Protein AF-A0A351MHX5-F1 (afdb_monomer)

Mean predicted aligned error: 11.87 Å

Solvent-accessible surface area (backbone atoms only — not comparable to full-atom values): 27372 Å² total; per-residue (Å²): 142,86,79,88,81,76,96,79,81,93,84,84,88,87,85,91,77,89,82,94,74,82,84,71,89,72,83,73,75,60,40,46,24,36,41,37,33,40,44,43,80,73,93,68,57,78,41,35,35,26,47,52,90,57,49,44,99,83,78,44,68,61,73,65,51,46,30,70,35,48,42,68,70,58,19,53,52,36,35,38,71,25,58,97,88,47,75,24,46,48,60,37,84,99,34,38,63,35,43,68,47,32,39,40,39,38,23,34,73,66,17,37,63,38,37,27,80,27,51,66,64,97,73,72,65,92,86,67,78,60,78,13,50,49,62,58,49,49,52,52,28,73,76,65,70,32,46,81,46,78,42,83,41,65,88,45,88,44,72,68,30,42,52,50,44,34,53,50,53,58,64,67,62,76,60,67,61,31,33,36,37,37,39,40,52,41,34,59,83,64,46,42,59,47,48,52,54,40,51,56,51,44,31,73,76,40,58,34,44,65,82,40,31,35,35,54,37,75,90,61,60,54,100,80,28,18,37,28,42,72,49,35,74,64,57,48,53,58,52,54,51,52,23,49,50,43,25,71,52,60,48,49,29,57,67,40,17,53,66,27,50,36,92,89,43,58,70,64,46,23,52,43,18,52,39,47,29,53,25,28,51,25,53,73,65,40,34,77,83,51,25,22,51,39,24,39,54,41,51,62,47,56,78,69,47,84,72,88,51,91,62,93,49,49,74,52,44,60,54,52,51,56,50,47,61,70,39,49,64,29,38,40,87,76,62,98,67,60,44,42,74,76,46,52,43,65,52,42,48,50,50,43,50,17,36,49,43,49,25,52,53,28,48,73,37,68,35,54,71,40,17,54,49,27,53,52,49,39,54,48,44,56,53,38,38,29,32,46,75,54,73,49,78,80,88,74,70,96,71,81,85,56,67,66,64,55,67,64,39,44,83,70,30,52,53,56,75,67,50,36,47,50,55,47,52,46,53,53,52,53,50,52,51,52,51,48,57,60,44,62,76,70,52,97,78,70,96,81,69,61,59,66,62,53,51,50,53,53,50,51,54,46,50,51,48,50,49,62,61,60,66,56,87,55,68,66,56,58,70,68,56,98,82,67,83,129

Radius of gyration: 32.27 Å; Cα contacts (8 Å, |Δi|>4): 686; chains: 1; bounding box: 80×58×89 Å

Sequence (486 aa):
MIGCVGKQGWAKMTNLGRTAGQARPDSAQPKRLHFLTFLGTGDYHECTYYLADKITSEDTLDPRFQAASCYVQESLVRLLVGAGGEPGLLGHGTLADTHLSKVTVFLTKEAREQRWDAYTDPKPEAGSAPAGLHERLHTLQSAHGFQLTARCIRTGQSEEDQWHLFNRILKAIADEDDVVVFDVTHGFRLMPMVALLALDFVRKVRRITVPHIWYGNPHSPTAHGSPIIDLSPMARILDWSSALQNLLATGHAGALGELMTADDMPPVVATYGTKLTEVAEAVNRASAFKFPHLAQELLKLEDHLPKNSDGQLAPVEQVLELIGDRYRDLATIVADGDIATTGTAEQVRAYLQSQVAAAKMLLAHKQYMQCFTILIEALTTLSHFYTAPSGLPRVSTPQTDGADRRRQGLRRYGLDPARATTARHINDNLTTVRNALNHAYVSSEHQDFDGDTTLQEHGAGLIASFAELLREPLPPPRVYRKGDKR

Nearest PDB structures (foldseek):
  8y7g-assembly1_B  TM=7.069E-01  e=1.587E-13  Marinitoga sp. 1155
  6xns-assembly2_F  TM=1.861E-01  e=6.141E+00  synthetic construct

Structure (mmCIF, N/CA/C/O backbone):
data_AF-A0A351MHX5-F1
#
_entry.id   AF-A0A351MHX5-F1
#
loop_
_atom_site.group_PDB
_atom_site.id
_atom_site.type_symbol
_atom_site.label_atom_id
_atom_site.label_alt_id
_atom_site.label_comp_id
_atom_site.label_asym_id
_atom_site.label_entity_id
_atom_site.label_seq_id
_atom_site.pdbx_PDB_ins_code
_atom_site.Cartn_x
_atom_site.Cartn_y
_atom_site.Cartn_z
_atom_site.occupancy
_atom_site.B_iso_or_equiv
_atom_site.auth_seq_id
_atom_site.auth_comp_id
_atom_site.auth_asym_id
_atom_site.auth_atom_id
_atom_site.pdbx_PDB_model_num
ATOM 1 N N . MET A 1 1 ? -20.183 35.095 -17.600 1.00 33.72 1 MET A N 1
ATOM 2 C CA . MET A 1 1 ? -20.661 34.183 -18.660 1.00 33.72 1 MET A CA 1
ATOM 3 C C . MET A 1 1 ? -20.462 32.756 -18.184 1.00 33.72 1 MET A C 1
ATOM 5 O O . MET A 1 1 ? -19.389 32.202 -18.357 1.00 33.72 1 MET A O 1
ATOM 9 N N . ILE A 1 2 ? -21.467 32.206 -17.509 1.00 27.00 2 ILE A N 1
ATOM 10 C CA . ILE A 1 2 ? -21.542 30.787 -17.158 1.00 27.00 2 ILE A CA 1
ATOM 11 C C . ILE A 1 2 ? -22.852 30.322 -17.787 1.00 27.00 2 ILE A C 1
ATOM 13 O O . ILE A 1 2 ? -23.925 30.774 -17.394 1.00 27.00 2 ILE A O 1
ATOM 17 N N . GLY A 1 3 ? -22.733 29.554 -18.867 1.00 25.97 3 GLY A N 1
ATOM 18 C CA . GLY A 1 3 ? -23.848 29.048 -19.656 1.00 25.97 3 GLY A CA 1
ATOM 19 C C . GLY A 1 3 ? -24.249 27.654 -19.190 1.00 25.97 3 GLY A C 1
ATOM 20 O O . GLY A 1 3 ? -23.406 26.773 -19.063 1.00 25.97 3 GLY A O 1
ATOM 21 N N . CYS A 1 4 ? -25.547 27.506 -18.938 1.00 28.17 4 CYS A N 1
ATOM 22 C CA . CYS A 1 4 ? -26.281 26.278 -18.653 1.00 28.17 4 CYS A CA 1
ATOM 23 C C . CYS A 1 4 ? -25.853 25.068 -19.501 1.00 28.17 4 CYS A C 1
ATOM 25 O O . CYS A 1 4 ? -25.853 25.146 -20.728 1.00 28.17 4 CYS A O 1
ATOM 27 N N . VAL A 1 5 ? -25.672 23.912 -18.854 1.00 31.89 5 VAL A N 1
ATOM 28 C CA . VAL A 1 5 ? -25.878 22.598 -19.483 1.00 31.89 5 VAL A CA 1
ATOM 29 C C . VAL A 1 5 ? -26.970 21.874 -18.701 1.00 31.89 5 VAL A C 1
ATOM 31 O O . VAL A 1 5 ? -26.965 21.835 -17.472 1.00 31.89 5 VAL A O 1
ATOM 34 N N . GLY A 1 6 ? -27.978 21.429 -19.446 1.00 27.34 6 GLY A N 1
ATOM 35 C CA . GLY A 1 6 ? -29.302 21.085 -18.957 1.00 27.34 6 GLY A CA 1
ATOM 36 C C . GLY A 1 6 ? -29.432 19.722 -18.285 1.00 27.34 6 GLY A C 1
ATOM 37 O O . GLY A 1 6 ? -28.657 18.790 -18.483 1.00 27.34 6 GLY A O 1
ATOM 38 N N . LYS A 1 7 ? -30.517 19.639 -17.515 1.00 33.34 7 LYS A N 1
ATOM 39 C CA . LYS A 1 7 ? -31.132 18.441 -16.947 1.00 33.34 7 LYS A CA 1
ATOM 40 C C . LYS A 1 7 ? -31.463 17.423 -18.046 1.00 33.34 7 LYS A C 1
ATOM 42 O O . LYS A 1 7 ? -32.510 17.548 -18.666 1.00 33.34 7 LYS A O 1
ATOM 47 N N . GLN A 1 8 ? -30.621 16.413 -18.243 1.00 33.12 8 GLN A N 1
ATOM 48 C CA . GLN A 1 8 ? -30.978 15.083 -18.764 1.00 33.12 8 GLN A CA 1
ATOM 49 C C . GLN A 1 8 ? -29.800 14.138 -18.477 1.00 33.12 8 GLN A C 1
ATOM 51 O O . GLN A 1 8 ? -28.725 14.293 -19.041 1.00 33.12 8 GLN A O 1
ATOM 56 N N . GLY A 1 9 ? -29.978 13.192 -17.549 1.00 30.28 9 GLY A N 1
ATOM 57 C CA . GLY A 1 9 ? -28.925 12.234 -17.173 1.00 30.28 9 GLY A CA 1
ATOM 58 C C . GLY A 1 9 ? -29.089 11.556 -15.808 1.00 30.28 9 GLY A C 1
ATOM 59 O O . GLY A 1 9 ? -28.305 10.680 -15.469 1.00 30.28 9 GLY A O 1
ATOM 60 N N . TRP A 1 10 ? -30.111 11.912 -15.024 1.00 25.94 10 TRP A N 1
ATOM 61 C CA . TRP A 1 10 ? -30.432 11.268 -13.743 1.00 25.94 10 TRP A CA 1
ATOM 62 C C . TRP A 1 10 ? -31.539 10.222 -13.917 1.00 25.94 10 TRP A C 1
ATOM 64 O O . TRP A 1 10 ? -32.668 10.417 -13.483 1.00 25.94 10 TRP A O 1
ATOM 74 N N . ALA A 1 11 ? -31.231 9.132 -14.620 1.00 28.70 11 ALA A N 1
ATOM 75 C CA . ALA A 1 11 ? -32.072 7.931 -14.676 1.00 28.70 11 ALA A CA 1
ATOM 76 C C . ALA A 1 11 ? -31.264 6.737 -15.210 1.00 28.70 11 ALA A C 1
ATOM 78 O O . ALA A 1 11 ? -31.566 6.217 -16.280 1.00 28.70 11 ALA A O 1
ATOM 79 N N . LYS A 1 12 ? -30.185 6.345 -14.516 1.00 29.02 12 LYS A N 1
ATOM 80 C CA . LYS A 1 12 ? -29.462 5.077 -14.758 1.00 29.02 12 LYS A CA 1
ATOM 81 C C . LYS A 1 12 ? -28.503 4.718 -13.605 1.00 29.02 12 LYS A C 1
ATOM 83 O O . LYS A 1 12 ? -27.357 4.366 -13.827 1.00 29.02 12 LYS A O 1
ATOM 88 N N . MET A 1 13 ? -28.960 4.814 -12.356 1.00 29.03 13 MET A N 1
ATOM 89 C CA . MET A 1 13 ? -28.229 4.287 -11.187 1.00 29.03 13 MET A CA 1
ATOM 90 C C . MET A 1 13 ? -29.201 3.631 -10.202 1.00 29.03 13 MET A C 1
ATOM 92 O O . MET A 1 13 ? -29.350 4.065 -9.069 1.00 29.03 13 MET A O 1
ATOM 96 N N . THR A 1 14 ? -29.880 2.578 -10.651 1.00 30.56 14 THR A N 1
ATOM 97 C CA . THR A 1 14 ? -30.614 1.642 -9.788 1.00 30.56 14 THR A CA 1
ATOM 98 C C . THR A 1 14 ? -30.656 0.273 -10.466 1.00 30.56 14 THR A C 1
ATOM 100 O O . THR A 1 14 ? -31.589 -0.031 -11.197 1.00 30.56 14 THR A O 1
ATOM 103 N N . ASN A 1 15 ? -29.597 -0.524 -10.289 1.00 27.33 15 ASN A N 1
ATOM 104 C CA . ASN A 1 15 ? -29.642 -1.996 -10.253 1.00 27.33 15 ASN A CA 1
ATOM 105 C C . ASN A 1 15 ? -28.227 -2.559 -10.047 1.00 27.33 15 ASN A C 1
ATOM 107 O O . ASN A 1 15 ? -27.565 -2.993 -10.982 1.00 27.33 15 ASN A O 1
ATOM 111 N N . LEU A 1 16 ? -27.763 -2.557 -8.797 1.00 31.47 16 LEU A N 1
ATOM 112 C CA . LEU A 1 16 ? -26.668 -3.414 -8.341 1.00 31.47 16 LEU A CA 1
ATOM 113 C C . LEU A 1 16 ? -27.255 -4.351 -7.287 1.00 31.47 16 LEU A C 1
ATOM 115 O O . LEU A 1 16 ? -27.272 -4.060 -6.096 1.00 31.47 16 LEU A O 1
ATOM 119 N N . GLY A 1 17 ? -27.834 -5.449 -7.767 1.00 26.98 17 GLY A N 1
ATOM 120 C CA . GLY A 1 17 ? -28.453 -6.470 -6.937 1.00 26.98 17 GLY A CA 1
ATOM 121 C C . GLY A 1 17 ? -28.779 -7.718 -7.748 1.00 26.98 17 GLY A C 1
ATOM 122 O O . GLY A 1 17 ? -29.795 -7.752 -8.428 1.00 26.98 17 GLY A O 1
ATOM 123 N N . ARG A 1 18 ? -27.929 -8.742 -7.592 1.00 29.39 18 ARG A N 1
ATOM 124 C CA . ARG A 1 18 ? -28.088 -10.150 -8.010 1.00 29.39 18 ARG A CA 1
ATOM 125 C C . ARG A 1 18 ? -28.110 -10.445 -9.515 1.00 29.39 18 ARG A C 1
ATOM 127 O O . ARG A 1 18 ? -29.148 -10.344 -10.145 1.00 29.39 18 ARG A O 1
ATOM 134 N N . THR A 1 19 ? -27.022 -11.057 -9.983 1.00 27.42 19 THR A N 1
ATOM 135 C CA . THR A 1 19 ? -27.041 -12.429 -10.531 1.00 27.42 19 THR A CA 1
ATOM 136 C C . THR A 1 19 ? -25.633 -13.019 -10.446 1.00 27.42 19 THR A C 1
ATOM 138 O O . THR A 1 19 ? -24.772 -12.711 -11.263 1.00 27.42 19 THR A O 1
ATOM 141 N N . ALA A 1 20 ? -25.403 -13.877 -9.449 1.00 40.53 20 ALA A N 1
ATOM 142 C CA . ALA A 1 20 ? -24.388 -14.915 -9.548 1.00 40.53 20 ALA A CA 1
ATOM 143 C C . ALA A 1 20 ? -24.939 -15.973 -10.514 1.00 40.53 20 ALA A C 1
ATOM 145 O O . ALA A 1 20 ? -25.971 -16.584 -10.236 1.00 40.53 20 ALA A O 1
ATOM 146 N N . GLY A 1 21 ? -24.302 -16.126 -11.671 1.00 28.56 21 GLY A N 1
ATOM 147 C CA . GLY A 1 21 ? -24.725 -17.055 -12.710 1.00 28.56 21 GLY A CA 1
ATOM 148 C C . GLY A 1 21 ? -23.650 -17.197 -13.780 1.00 28.56 21 GLY A C 1
ATOM 149 O O . GLY A 1 21 ? -23.573 -16.369 -14.674 1.00 28.56 21 GLY A O 1
ATOM 150 N N . GLN A 1 22 ? -22.833 -18.245 -13.638 1.00 33.00 22 GLN A N 1
ATOM 151 C CA . GLN A 1 22 ? -22.025 -18.896 -14.680 1.00 33.00 22 GLN A CA 1
ATOM 152 C C . GLN A 1 22 ? -21.240 -17.969 -15.625 1.00 33.00 22 GLN A C 1
ATOM 154 O O . GLN A 1 22 ? -21.640 -17.727 -16.763 1.00 33.00 22 GLN A O 1
ATOM 159 N N . ALA A 1 23 ? -20.046 -17.559 -15.192 1.00 30.02 23 ALA A N 1
ATOM 160 C CA . ALA A 1 23 ? -19.003 -17.160 -16.129 1.00 30.02 23 ALA A CA 1
ATOM 161 C C . ALA A 1 23 ? -18.507 -18.412 -16.876 1.00 30.02 23 ALA A C 1
ATOM 163 O O . ALA A 1 23 ? -18.010 -19.361 -16.267 1.00 30.02 23 ALA A O 1
ATOM 164 N N . ARG A 1 24 ? -18.678 -18.430 -18.202 1.00 31.00 24 ARG A N 1
ATOM 165 C CA . ARG A 1 24 ? -17.863 -19.267 -19.096 1.00 31.00 24 ARG A CA 1
ATOM 166 C C . ARG A 1 24 ? -16.394 -18.833 -18.947 1.00 31.00 24 ARG A C 1
ATOM 168 O O . ARG A 1 24 ? -16.167 -17.669 -18.622 1.00 31.00 24 ARG A O 1
ATOM 175 N N . PRO A 1 25 ? -15.401 -19.710 -19.179 1.00 39.72 25 PRO A N 1
ATOM 176 C CA . PRO A 1 25 ? -14.013 -19.279 -19.188 1.00 39.72 25 PRO A CA 1
ATOM 177 C C . PRO A 1 25 ? -13.805 -18.424 -20.441 1.00 39.72 25 PRO A C 1
ATOM 179 O O . PRO A 1 25 ? -13.676 -18.952 -21.545 1.00 39.72 25 PRO A O 1
ATOM 182 N N . ASP A 1 26 ? -13.852 -17.103 -20.284 1.00 39.97 26 ASP A N 1
ATOM 183 C CA . ASP A 1 26 ? -13.376 -16.188 -21.311 1.00 39.97 26 ASP A CA 1
ATOM 184 C C . ASP A 1 26 ? -11.880 -16.446 -21.497 1.00 39.97 26 ASP A C 1
ATOM 186 O O . ASP A 1 26 ? -11.096 -16.406 -20.547 1.00 39.97 26 ASP A O 1
ATOM 190 N N . SER A 1 27 ? -11.483 -16.730 -22.734 1.00 45.84 27 SER A N 1
ATOM 191 C CA . SER A 1 27 ? -10.094 -16.673 -23.168 1.00 45.84 27 SER A CA 1
ATOM 192 C C . SER A 1 27 ? -9.614 -15.224 -23.029 1.00 45.84 27 SER A C 1
ATOM 194 O O . SER A 1 27 ? -9.764 -14.428 -23.960 1.00 45.84 27 SER A O 1
ATOM 196 N N . ALA A 1 28 ? -9.120 -14.857 -21.847 1.00 60.84 28 ALA A N 1
ATOM 197 C CA . ALA A 1 28 ? -8.568 -13.537 -21.586 1.00 60.84 28 ALA A CA 1
ATOM 198 C C . ALA A 1 28 ? -7.411 -13.288 -22.564 1.00 60.84 28 ALA A C 1
ATOM 200 O O . ALA A 1 28 ? -6.458 -14.064 -22.622 1.00 60.84 28 ALA A O 1
ATOM 201 N N . GLN A 1 29 ? -7.513 -12.236 -23.381 1.00 68.62 29 GLN A N 1
ATOM 202 C CA . GLN A 1 29 ? -6.390 -11.816 -24.217 1.00 68.62 29 GLN A CA 1
ATOM 203 C C . GLN A 1 29 ? -5.206 -11.450 -23.307 1.00 68.62 29 GLN A C 1
ATOM 205 O O . GLN A 1 29 ? -5.427 -10.815 -22.271 1.00 68.62 29 GLN A O 1
ATOM 210 N N . PRO A 1 30 ? -3.966 -11.828 -23.667 1.00 81.06 30 PRO A N 1
ATOM 211 C CA . PRO A 1 30 ? -2.805 -11.540 -22.837 1.00 81.06 30 PRO A CA 1
ATOM 212 C C . PRO A 1 30 ? -2.645 -10.028 -22.656 1.00 81.06 30 PRO A C 1
ATOM 214 O O . PRO A 1 30 ? -2.725 -9.262 -23.622 1.00 81.06 30 PRO A O 1
ATOM 217 N N . LYS A 1 31 ? -2.382 -9.596 -21.422 1.00 89.94 31 LYS A N 1
ATOM 218 C CA . LYS A 1 31 ? -2.135 -8.195 -21.074 1.00 89.94 31 LYS A CA 1
ATOM 219 C C . LYS A 1 31 ? -0.929 -7.661 -21.845 1.00 89.94 31 LYS A C 1
ATOM 221 O O . LYS A 1 31 ? 0.038 -8.378 -22.114 1.00 89.94 31 LYS A O 1
ATOM 226 N N . ARG A 1 32 ? -0.983 -6.383 -22.206 1.00 92.44 32 ARG A N 1
ATOM 227 C CA . ARG A 1 32 ? 0.093 -5.711 -22.939 1.00 92.44 32 ARG A CA 1
ATOM 228 C C . ARG A 1 32 ? 1.208 -5.324 -21.981 1.00 92.44 32 ARG A C 1
ATOM 230 O O . ARG A 1 32 ? 0.968 -4.616 -21.005 1.00 92.44 32 ARG A O 1
ATOM 237 N N . LEU A 1 33 ? 2.418 -5.784 -22.278 1.00 95.06 33 LEU A N 1
ATOM 238 C CA . LEU A 1 33 ? 3.625 -5.394 -21.572 1.00 95.06 33 LEU A CA 1
ATOM 239 C C . LEU A 1 33 ? 4.335 -4.264 -22.317 1.00 95.06 33 LEU A C 1
ATOM 241 O O . LEU A 1 33 ? 4.699 -4.391 -23.490 1.00 95.06 33 LEU A O 1
ATOM 245 N N . HIS A 1 34 ? 4.585 -3.172 -21.602 1.00 95.75 34 HIS A N 1
ATOM 246 C CA . HIS A 1 34 ? 5.383 -2.043 -22.051 1.00 95.75 34 HIS A CA 1
ATOM 247 C C . HIS A 1 34 ? 6.725 -2.024 -21.314 1.00 95.75 34 HIS A C 1
ATOM 249 O O . HIS A 1 34 ? 6.798 -1.720 -20.125 1.00 95.75 34 HIS A O 1
ATOM 255 N N . PHE A 1 35 ? 7.805 -2.312 -22.040 1.00 97.19 35 PHE A N 1
ATOM 256 C CA . PHE A 1 35 ? 9.165 -2.161 -21.535 1.00 97.19 35 PHE A CA 1
ATOM 257 C C . PHE A 1 35 ? 9.659 -0.718 -21.716 1.00 97.19 35 PHE A C 1
ATOM 259 O O . PHE A 1 35 ? 9.647 -0.160 -22.819 1.00 97.19 35 PHE A O 1
ATOM 266 N N . LEU A 1 36 ? 10.092 -0.104 -20.621 1.00 97.56 36 LEU A N 1
ATOM 267 C CA . LEU A 1 36 ? 10.660 1.237 -20.557 1.00 97.56 36 LEU A CA 1
ATOM 268 C C . LEU A 1 36 ? 12.135 1.142 -20.185 1.00 97.56 36 LEU A C 1
ATOM 270 O O . LEU A 1 36 ? 12.497 0.381 -19.295 1.00 97.56 36 LEU A O 1
ATOM 274 N N . THR A 1 37 ? 12.989 1.936 -20.821 1.00 97.69 37 THR A N 1
ATOM 275 C CA . THR A 1 37 ? 14.418 1.957 -20.484 1.00 97.69 37 THR A CA 1
ATOM 276 C C . THR A 1 37 ? 15.049 3.322 -20.737 1.00 97.69 37 THR A C 1
ATOM 278 O O . THR A 1 37 ? 14.611 4.070 -21.618 1.00 97.69 37 THR A O 1
ATOM 281 N N . PHE A 1 38 ? 16.085 3.651 -19.968 1.00 96.56 38 PHE A N 1
ATOM 282 C CA . PHE A 1 38 ? 16.972 4.776 -20.246 1.00 96.56 38 PHE A CA 1
ATOM 283 C C . PHE A 1 38 ? 18.159 4.358 -21.115 1.00 96.56 38 PHE A C 1
ATOM 285 O O . PHE A 1 38 ? 18.759 3.308 -20.906 1.00 96.56 38 PHE A O 1
ATOM 292 N N . LEU A 1 39 ? 18.562 5.231 -22.039 1.00 95.25 39 LEU A N 1
ATOM 293 C CA . LEU A 1 39 ? 19.831 5.133 -22.756 1.00 95.25 39 LEU A CA 1
ATOM 294 C C . LEU A 1 39 ? 20.710 6.337 -22.414 1.00 95.25 39 LEU A C 1
ATOM 296 O O . LEU A 1 39 ? 20.290 7.488 -22.555 1.00 95.25 39 LEU A O 1
ATOM 300 N N . GLY A 1 40 ? 21.935 6.049 -21.979 1.00 91.69 40 GLY A N 1
ATOM 301 C CA . GLY A 1 40 ? 22.952 7.045 -21.664 1.00 91.69 40 GLY A CA 1
ATOM 302 C C . GLY A 1 40 ? 24.041 7.123 -22.734 1.00 91.69 40 GLY A C 1
ATOM 303 O O . GLY A 1 40 ? 23.917 6.571 -23.823 1.00 91.69 40 GLY A O 1
ATOM 304 N N . THR A 1 41 ? 25.131 7.805 -22.393 1.00 88.81 41 THR A N 1
ATOM 305 C CA . THR A 1 41 ? 26.337 7.960 -23.227 1.00 88.81 41 THR A CA 1
ATOM 306 C C . THR A 1 41 ? 27.541 7.219 -22.638 1.00 88.81 41 THR A C 1
ATOM 308 O O . THR A 1 41 ? 28.678 7.568 -22.932 1.00 88.81 41 THR A O 1
ATOM 311 N N . GLY A 1 42 ? 27.305 6.260 -21.736 1.00 82.06 42 GLY A N 1
ATOM 312 C CA . GLY A 1 42 ? 28.376 5.537 -21.045 1.00 82.06 42 GLY A CA 1
ATOM 313 C C . GLY A 1 42 ? 29.246 4.720 -21.998 1.00 82.06 42 GLY A C 1
ATOM 314 O O . GLY A 1 42 ? 28.873 4.498 -23.154 1.00 82.06 42 GLY A O 1
ATOM 315 N N . ASP A 1 43 ? 30.395 4.272 -21.501 1.00 78.62 43 ASP A N 1
ATOM 316 C CA . ASP A 1 43 ? 31.252 3.325 -22.210 1.00 78.62 43 ASP A CA 1
ATOM 317 C C . ASP A 1 43 ? 30.668 1.928 -22.041 1.00 78.62 43 ASP A C 1
ATOM 319 O O . ASP A 1 43 ? 30.647 1.351 -20.954 1.00 78.62 43 ASP A O 1
ATOM 323 N N . TYR A 1 44 ? 30.076 1.445 -23.124 1.00 84.25 44 TYR A N 1
ATOM 324 C CA . TYR A 1 44 ? 29.438 0.146 -23.174 1.00 84.25 44 TYR A CA 1
ATOM 325 C C . TYR A 1 44 ? 30.477 -0.887 -23.595 1.00 84.25 44 TYR A C 1
ATOM 327 O O . TYR A 1 44 ? 31.325 -0.635 -24.447 1.00 84.25 44 TYR A O 1
ATOM 335 N N . HIS A 1 45 ? 30.445 -2.044 -22.955 1.00 81.81 45 HIS A N 1
ATOM 336 C CA . HIS A 1 45 ? 31.342 -3.151 -23.248 1.00 81.81 45 HIS A CA 1
ATOM 337 C C . HIS A 1 45 ? 30.510 -4.416 -23.249 1.00 81.81 45 HIS A C 1
ATOM 339 O O . HIS A 1 45 ? 29.530 -4.511 -22.512 1.00 81.81 45 HIS A O 1
ATOM 345 N N . GLU A 1 46 ? 30.873 -5.367 -24.100 1.00 86.62 46 GLU A N 1
ATOM 346 C CA . GLU A 1 46 ? 30.176 -6.641 -24.144 1.00 86.62 46 GLU A CA 1
ATOM 347 C C . GLU A 1 46 ? 30.291 -7.349 -22.791 1.00 86.62 46 GLU A C 1
ATOM 349 O O . GLU A 1 46 ? 31.389 -7.580 -22.282 1.00 86.62 46 GLU A O 1
ATOM 354 N N . CYS A 1 47 ? 29.146 -7.668 -22.193 1.00 87.62 47 CYS A N 1
ATOM 355 C CA . CYS A 1 47 ? 29.085 -8.476 -20.990 1.00 87.62 47 CYS A CA 1
ATOM 356 C C . CYS A 1 47 ? 27.827 -9.349 -20.973 1.00 87.62 47 CYS A C 1
ATOM 358 O O . CYS A 1 47 ? 26.846 -9.108 -21.681 1.00 87.62 47 CYS A O 1
ATOM 360 N N . THR A 1 48 ? 27.871 -10.397 -20.155 1.00 92.19 48 THR A N 1
ATOM 361 C CA . THR A 1 48 ? 26.713 -11.248 -19.881 1.00 92.19 48 THR A CA 1
ATOM 362 C C . THR A 1 48 ? 25.938 -10.654 -18.720 1.00 92.19 48 THR A C 1
ATOM 364 O O . THR A 1 48 ? 26.461 -10.580 -17.612 1.00 92.19 48 THR A O 1
ATOM 367 N N . TYR A 1 49 ? 24.699 -10.238 -18.964 1.00 94.06 49 TYR A N 1
ATOM 368 C CA . TYR A 1 49 ? 23.787 -9.814 -17.906 1.00 94.06 49 TYR A CA 1
ATOM 369 C C . TYR A 1 49 ? 22.959 -10.995 -17.416 1.00 94.06 49 TYR A C 1
ATOM 371 O O . TYR A 1 49 ? 22.539 -11.805 -18.241 1.00 94.06 49 TYR A O 1
ATOM 379 N N . TYR A 1 50 ? 22.669 -11.065 -16.117 1.00 93.56 50 TYR A N 1
ATOM 380 C CA . TYR A 1 50 ? 21.839 -12.129 -15.544 1.00 93.56 50 TYR A CA 1
ATOM 381 C C . TYR A 1 50 ? 20.902 -11.636 -14.441 1.00 93.56 50 TYR A C 1
ATOM 383 O O . TYR A 1 50 ? 21.218 -10.675 -13.749 1.00 93.56 50 TYR A O 1
ATOM 391 N N . LEU A 1 51 ? 19.763 -12.299 -14.235 1.00 93.00 51 LEU A N 1
ATOM 392 C CA . LEU A 1 51 ? 18.837 -11.972 -13.141 1.00 93.00 51 LEU A CA 1
ATOM 393 C C . LEU A 1 51 ? 19.362 -12.487 -11.794 1.00 93.00 51 LEU A C 1
ATOM 395 O O . LEU A 1 51 ? 19.470 -13.695 -11.581 1.00 93.00 51 LEU A O 1
ATOM 399 N N . ALA A 1 52 ? 19.680 -11.577 -10.872 1.00 91.25 52 ALA A N 1
ATOM 400 C CA . ALA A 1 52 ? 20.315 -11.932 -9.602 1.00 91.25 52 ALA A CA 1
ATOM 401 C C . ALA A 1 52 ? 19.417 -12.769 -8.678 1.00 91.25 52 ALA A C 1
ATOM 403 O O . ALA A 1 52 ? 19.914 -13.623 -7.950 1.00 91.25 52 ALA A O 1
ATOM 404 N N . ASP A 1 53 ? 18.098 -12.576 -8.745 1.00 88.00 53 ASP A N 1
ATOM 405 C CA . ASP A 1 53 ? 17.099 -13.335 -7.982 1.00 88.00 53 ASP A CA 1
ATOM 406 C C . ASP A 1 53 ? 16.887 -14.768 -8.507 1.00 88.00 53 ASP A C 1
ATOM 408 O O . ASP A 1 53 ? 16.097 -15.523 -7.940 1.00 88.00 53 ASP A O 1
ATOM 412 N N . LYS A 1 54 ? 17.563 -15.145 -9.601 1.00 89.56 54 LYS A N 1
ATOM 413 C CA . LYS A 1 54 ? 17.502 -16.484 -10.204 1.00 89.56 54 LYS A CA 1
ATOM 414 C C . LYS A 1 54 ? 18.728 -17.347 -9.924 1.00 89.56 54 LYS A C 1
ATOM 416 O O . LYS A 1 54 ? 18.747 -18.499 -10.353 1.00 89.56 54 LYS A O 1
ATOM 421 N N . ILE A 1 55 ? 19.719 -16.827 -9.195 1.00 87.62 55 ILE A N 1
ATOM 422 C CA . ILE A 1 55 ? 20.805 -17.653 -8.662 1.00 87.62 55 ILE A CA 1
ATOM 423 C C . ILE A 1 55 ? 20.230 -18.572 -7.581 1.00 87.62 55 ILE A C 1
ATOM 425 O O . ILE A 1 55 ? 19.534 -18.130 -6.666 1.00 87.62 55 ILE A O 1
ATOM 429 N N . THR A 1 56 ? 20.510 -19.866 -7.697 1.00 86.50 56 THR A N 1
ATOM 430 C CA . THR A 1 56 ? 20.085 -20.864 -6.709 1.00 86.50 56 THR A CA 1
ATOM 431 C C . THR A 1 56 ? 20.946 -20.810 -5.445 1.00 86.50 56 THR A C 1
ATOM 433 O O . THR A 1 56 ? 22.040 -20.250 -5.432 1.00 86.50 56 THR A O 1
ATOM 436 N N . SER A 1 57 ? 20.503 -21.473 -4.375 1.00 82.69 57 SER A N 1
ATOM 437 C CA . SER A 1 57 ? 21.297 -21.618 -3.145 1.00 82.69 57 SER A CA 1
ATOM 438 C C . SER A 1 57 ? 22.639 -22.337 -3.347 1.00 82.69 57 SER A C 1
ATOM 440 O O . SER A 1 57 ? 23.508 -22.245 -2.487 1.00 82.69 57 SER A O 1
ATOM 442 N N . GLU A 1 58 ? 22.804 -23.057 -4.459 1.00 87.38 58 GLU A N 1
ATOM 443 C CA . GLU A 1 58 ? 24.033 -23.765 -4.839 1.00 87.38 58 GLU A CA 1
ATOM 444 C C . GLU A 1 58 ? 24.950 -22.920 -5.747 1.00 87.38 58 GLU A C 1
ATOM 446 O O . GLU A 1 58 ? 25.887 -23.455 -6.331 1.00 87.38 58 GLU A O 1
ATOM 451 N N . ASP A 1 59 ? 24.685 -21.613 -5.879 1.00 86.00 59 ASP A N 1
ATOM 452 C CA . ASP A 1 59 ? 25.417 -20.675 -6.751 1.00 86.00 59 ASP A CA 1
ATOM 453 C C . ASP A 1 59 ? 25.409 -21.086 -8.238 1.00 86.00 59 ASP A C 1
ATOM 455 O O . ASP A 1 59 ? 26.367 -20.887 -8.986 1.00 86.00 59 ASP A O 1
ATOM 459 N N . THR A 1 60 ? 24.297 -21.680 -8.684 1.00 87.44 60 THR A N 1
ATOM 460 C CA . THR A 1 60 ? 24.077 -22.037 -10.093 1.00 87.44 60 THR A CA 1
ATOM 461 C C . THR A 1 60 ? 23.042 -21.120 -10.743 1.00 87.44 60 THR A C 1
ATOM 463 O O . THR A 1 60 ? 22.074 -20.706 -10.096 1.00 87.44 60 THR A O 1
ATOM 466 N N . LEU A 1 61 ? 23.248 -20.816 -12.029 1.00 86.62 61 LEU A N 1
ATOM 467 C CA . LEU A 1 61 ? 22.390 -19.960 -12.846 1.00 86.62 61 LEU A CA 1
ATOM 468 C C . LEU A 1 61 ? 21.922 -20.718 -14.095 1.00 86.62 61 LEU A C 1
ATOM 470 O O . LEU A 1 61 ? 22.730 -21.224 -14.872 1.00 86.62 61 LEU A O 1
ATOM 474 N N . ASP A 1 62 ? 20.607 -20.772 -14.293 1.00 86.62 62 ASP A N 1
ATOM 475 C CA . ASP A 1 62 ? 20.007 -21.330 -15.505 1.00 86.62 62 ASP A CA 1
ATOM 476 C C . ASP A 1 62 ? 20.311 -20.413 -16.713 1.00 86.62 62 ASP A C 1
ATOM 478 O O . ASP A 1 62 ? 20.025 -19.209 -16.643 1.00 86.62 62 ASP A O 1
ATOM 482 N N . PRO A 1 63 ? 20.856 -20.946 -17.827 1.00 84.75 63 PRO A N 1
ATOM 483 C CA . PRO A 1 63 ? 21.198 -20.168 -19.016 1.00 84.75 63 PRO A CA 1
ATOM 484 C C . PRO A 1 63 ? 20.063 -19.307 -19.587 1.00 84.75 63 PRO A C 1
ATOM 486 O O . PRO A 1 63 ? 20.348 -18.305 -20.241 1.00 84.75 63 PRO A O 1
ATOM 489 N N . ARG A 1 64 ? 18.789 -19.639 -19.337 1.00 85.56 64 ARG A N 1
ATOM 490 C CA . ARG A 1 64 ? 17.653 -18.819 -19.802 1.00 85.56 64 ARG A CA 1
ATOM 491 C C . ARG A 1 64 ? 17.521 -17.471 -19.085 1.00 85.56 64 ARG A C 1
ATOM 493 O O . ARG A 1 64 ? 16.831 -16.582 -19.573 1.00 85.56 64 ARG A O 1
ATOM 500 N N . PHE A 1 65 ? 18.168 -17.307 -17.930 1.00 89.81 65 PHE A N 1
ATOM 501 C CA . PHE A 1 65 ? 18.145 -16.070 -17.141 1.00 89.81 65 PHE A CA 1
ATOM 502 C C . PHE A 1 65 ? 19.378 -15.193 -17.355 1.00 89.81 65 PHE A C 1
ATOM 504 O O . PHE A 1 65 ? 19.627 -14.286 -16.557 1.00 89.81 65 PHE A O 1
ATOM 511 N N . GLN A 1 66 ? 20.123 -15.432 -18.437 1.00 91.69 66 GLN A N 1
ATOM 512 C CA . GLN A 1 66 ? 21.246 -14.602 -18.851 1.00 91.69 66 GLN A CA 1
ATOM 513 C C . GLN A 1 66 ? 21.208 -14.255 -20.341 1.00 91.69 66 GLN A C 1
ATOM 515 O O . GLN A 1 66 ? 20.741 -15.026 -21.175 1.00 91.69 66 GLN A O 1
ATOM 520 N N . ALA A 1 67 ? 21.731 -13.081 -20.686 1.00 92.06 67 ALA A N 1
ATOM 521 C CA . ALA A 1 67 ? 21.866 -12.636 -22.065 1.00 92.06 67 ALA A CA 1
ATOM 522 C C . ALA A 1 67 ? 23.086 -11.723 -22.229 1.00 92.06 67 ALA A C 1
ATOM 524 O O . ALA A 1 67 ? 23.246 -10.736 -21.505 1.00 92.06 67 ALA A O 1
ATOM 525 N N . ALA A 1 68 ? 23.921 -12.024 -23.223 1.00 91.31 68 ALA A N 1
ATOM 526 C CA . ALA A 1 68 ? 25.076 -11.206 -23.572 1.00 91.31 68 ALA A CA 1
ATOM 527 C C . ALA A 1 68 ? 24.704 -10.062 -24.524 1.00 91.31 68 ALA A C 1
ATOM 529 O O . ALA A 1 68 ? 23.996 -10.272 -25.517 1.00 91.31 68 ALA A O 1
ATOM 530 N N . SER A 1 69 ? 25.186 -8.860 -24.216 1.00 91.25 69 SER A N 1
ATOM 531 C CA . SER A 1 69 ? 25.165 -7.686 -25.093 1.00 91.25 69 SER A CA 1
ATOM 532 C C . SER A 1 69 ? 26.103 -6.613 -24.530 1.00 91.25 69 SER A C 1
ATOM 534 O O . SER A 1 69 ? 26.430 -6.619 -23.347 1.00 91.25 69 SER A O 1
ATOM 536 N N . CYS A 1 70 ? 26.509 -5.653 -25.360 1.00 89.81 70 CYS A N 1
ATOM 537 C CA . CYS A 1 70 ? 27.063 -4.393 -24.865 1.00 89.81 70 CYS A CA 1
ATOM 538 C C . CYS A 1 70 ? 25.985 -3.446 -24.308 1.00 89.81 70 CYS A C 1
ATOM 540 O O . CYS A 1 70 ? 26.300 -2.522 -23.566 1.00 89.81 70 CYS A O 1
ATOM 542 N N . TYR A 1 71 ? 24.711 -3.678 -24.633 1.00 92.62 71 TYR A N 1
ATOM 543 C CA . TYR A 1 71 ? 23.574 -2.897 -24.159 1.00 92.62 71 TYR A CA 1
ATOM 544 C C . TYR A 1 71 ? 22.702 -3.727 -23.221 1.00 92.62 71 TYR A C 1
ATOM 546 O O . TYR A 1 71 ? 22.025 -4.662 -23.653 1.00 92.62 71 TYR A O 1
ATOM 554 N N . VAL A 1 72 ? 22.612 -3.312 -21.956 1.00 94.38 72 VAL A N 1
ATOM 555 C CA . VAL A 1 72 ? 21.669 -3.901 -20.990 1.00 94.38 72 VAL A CA 1
ATOM 556 C C . VAL A 1 72 ? 20.234 -3.912 -21.526 1.00 94.38 72 VAL A C 1
ATOM 558 O O . VAL A 1 72 ? 19.509 -4.879 -21.323 1.00 94.38 72 VAL A O 1
ATOM 561 N N . GLN A 1 73 ? 19.838 -2.890 -22.292 1.00 95.94 73 GLN A N 1
ATOM 562 C CA . GLN A 1 73 ? 18.504 -2.786 -22.882 1.00 95.94 73 GLN A CA 1
ATOM 563 C C . GLN A 1 73 ? 18.215 -3.939 -23.841 1.00 95.94 73 GLN A C 1
ATOM 565 O O . GLN A 1 73 ? 17.115 -4.485 -23.838 1.00 95.94 73 GLN A O 1
ATOM 570 N N . GLU A 1 74 ? 19.199 -4.317 -24.659 1.00 95.50 74 GLU A N 1
ATOM 571 C CA . GLU A 1 74 ? 19.068 -5.454 -25.565 1.00 95.50 74 GLU A CA 1
ATOM 572 C C . GLU A 1 74 ? 18.996 -6.763 -24.774 1.00 95.50 74 GLU A C 1
ATOM 574 O O . GLU A 1 74 ? 18.112 -7.579 -25.036 1.00 95.50 74 GLU A O 1
ATOM 579 N N . SER A 1 75 ? 19.873 -6.948 -23.782 1.00 94.81 75 SER A N 1
ATOM 580 C CA . SER A 1 75 ? 19.856 -8.141 -22.929 1.00 94.81 75 SER A CA 1
ATOM 581 C C . SER A 1 75 ? 18.528 -8.311 -22.195 1.00 94.81 75 SER A C 1
ATOM 583 O O . SER A 1 75 ? 17.982 -9.408 -22.185 1.00 94.81 75 SER A O 1
ATOM 585 N N . LEU A 1 76 ? 17.951 -7.240 -21.648 1.00 95.94 76 LEU A N 1
ATOM 586 C CA . LEU A 1 76 ? 16.658 -7.291 -20.962 1.00 95.94 76 LEU A CA 1
ATOM 587 C C . LEU A 1 76 ? 15.502 -7.631 -21.909 1.00 95.94 76 LEU A C 1
ATOM 589 O O . LEU A 1 76 ? 14.635 -8.424 -21.544 1.00 95.94 76 LEU A O 1
ATOM 593 N N . VAL A 1 77 ? 15.494 -7.100 -23.138 1.00 96.06 77 VAL A N 1
ATOM 594 C CA . VAL A 1 77 ? 14.486 -7.494 -24.136 1.00 96.06 77 VAL A CA 1
ATOM 595 C C . VAL A 1 77 ? 14.650 -8.967 -24.509 1.00 96.06 77 VAL A C 1
ATOM 597 O O . VAL A 1 77 ? 13.647 -9.674 -24.553 1.00 96.06 77 VAL A O 1
ATOM 600 N N . ARG A 1 78 ? 15.883 -9.456 -24.709 1.00 94.75 78 ARG A N 1
ATOM 601 C CA . ARG A 1 78 ? 16.164 -10.882 -24.965 1.00 94.75 78 ARG A CA 1
ATOM 602 C C . ARG A 1 78 ? 15.700 -11.777 -23.814 1.00 94.75 78 ARG A C 1
ATOM 604 O O . ARG A 1 78 ? 15.089 -12.806 -24.071 1.00 94.75 78 ARG A O 1
ATOM 611 N N . LEU A 1 79 ? 15.928 -11.373 -22.564 1.00 93.75 79 LEU A N 1
ATOM 612 C CA . LEU A 1 79 ? 15.435 -12.093 -21.386 1.00 93.75 79 LEU A CA 1
ATOM 613 C C . LEU A 1 79 ? 13.903 -12.131 -21.342 1.00 93.75 79 LEU A C 1
ATOM 615 O O . LEU A 1 79 ? 13.323 -13.167 -21.034 1.00 93.75 79 LEU A O 1
ATOM 619 N N . LEU A 1 80 ? 13.228 -11.029 -21.687 1.00 94.19 80 LEU A N 1
ATOM 620 C CA . LEU A 1 80 ? 11.766 -10.987 -21.754 1.00 94.19 80 LEU A CA 1
ATOM 621 C C . LEU A 1 80 ? 11.217 -11.949 -22.816 1.00 94.19 80 LEU A C 1
ATOM 623 O O . LEU A 1 80 ? 10.388 -12.798 -22.497 1.00 94.19 80 LEU A O 1
ATOM 627 N N . VAL A 1 81 ? 11.664 -11.819 -24.067 1.00 92.06 81 VAL A N 1
ATOM 628 C CA . VAL A 1 81 ? 11.068 -12.537 -25.211 1.00 92.06 81 VAL A CA 1
ATOM 629 C C . VAL A 1 81 ? 11.635 -13.939 -25.440 1.00 92.06 81 VAL A C 1
ATOM 631 O O . VAL A 1 81 ? 11.029 -14.720 -26.171 1.00 92.06 81 VAL A O 1
ATOM 634 N N . GLY A 1 82 ? 12.763 -14.263 -24.810 1.00 85.06 82 GLY A N 1
ATOM 635 C CA . GLY A 1 82 ? 13.526 -15.484 -25.047 1.00 85.06 82 GLY A CA 1
ATOM 636 C C . GLY A 1 82 ? 14.580 -15.298 -26.138 1.00 85.06 82 GLY A C 1
ATOM 637 O O . GLY A 1 82 ? 14.460 -14.451 -27.025 1.00 85.06 82 GLY A O 1
ATOM 638 N N . ALA A 1 83 ? 15.639 -16.102 -26.080 1.00 69.69 83 ALA A N 1
ATOM 639 C CA . ALA A 1 83 ? 16.708 -16.104 -27.072 1.00 69.69 83 ALA A CA 1
ATOM 640 C C . ALA A 1 83 ? 17.162 -17.540 -27.359 1.00 69.69 83 ALA A C 1
ATOM 642 O O . ALA A 1 83 ? 17.158 -18.392 -26.477 1.00 69.69 83 ALA A O 1
ATOM 643 N N . GLY A 1 84 ? 17.555 -17.817 -28.606 1.00 65.00 84 GLY A N 1
ATOM 644 C CA . GLY A 1 84 ? 18.137 -19.115 -28.975 1.00 65.00 84 GLY A CA 1
ATOM 645 C C . GLY A 1 84 ? 17.170 -20.308 -28.965 1.00 65.00 84 GLY A C 1
ATOM 646 O O . GLY A 1 84 ? 17.634 -21.440 -28.954 1.00 65.00 84 GLY A O 1
ATOM 647 N N . GLY A 1 85 ? 15.852 -20.075 -28.988 1.00 64.38 85 GLY A N 1
ATOM 648 C CA . GLY A 1 85 ? 14.830 -21.132 -28.943 1.00 64.38 85 GLY A CA 1
ATOM 649 C C . GLY A 1 85 ? 14.326 -21.468 -27.537 1.00 64.38 85 GLY A C 1
ATOM 650 O O . GLY A 1 85 ? 13.357 -22.212 -27.417 1.00 64.38 85 GLY A O 1
ATOM 651 N N . GLU A 1 86 ? 14.926 -20.881 -26.500 1.00 69.38 86 GLU A N 1
ATOM 652 C CA . GLU A 1 86 ? 14.473 -21.012 -25.114 1.00 69.38 86 GLU A CA 1
ATOM 653 C C . GLU A 1 86 ? 13.380 -19.980 -24.780 1.00 69.38 86 GLU A C 1
ATOM 655 O O . GLU A 1 86 ? 13.445 -18.837 -25.255 1.00 69.38 86 GLU A O 1
ATOM 660 N N . PRO A 1 87 ? 12.374 -20.346 -23.961 1.00 75.44 87 PRO A N 1
ATOM 661 C CA . PRO A 1 87 ? 11.347 -19.414 -23.517 1.00 75.44 87 PRO A CA 1
ATOM 662 C C . PRO A 1 87 ? 11.952 -18.334 -22.609 1.00 75.44 87 PRO A C 1
ATOM 664 O O . PRO A 1 87 ? 12.751 -18.624 -21.717 1.00 75.44 87 PRO A O 1
ATOM 667 N N . GLY A 1 88 ? 11.559 -17.080 -22.844 1.00 83.38 88 GLY A N 1
ATOM 668 C CA . GLY A 1 88 ? 11.923 -15.943 -21.996 1.00 83.38 88 GLY A CA 1
ATOM 669 C C . GLY A 1 88 ? 11.091 -15.860 -20.718 1.00 83.38 88 GLY A C 1
ATOM 670 O O . GLY A 1 88 ? 10.474 -16.826 -20.283 1.00 83.38 88 GLY A O 1
ATOM 671 N N . LEU A 1 89 ? 11.049 -14.676 -20.108 1.00 87.56 89 LEU A N 1
ATOM 672 C CA . LEU A 1 89 ? 10.242 -14.415 -18.910 1.00 87.56 89 LEU A CA 1
ATOM 673 C C . LEU A 1 89 ? 8.741 -14.276 -19.205 1.00 87.56 89 LEU A C 1
ATOM 675 O O . LEU A 1 89 ? 7.921 -14.517 -18.319 1.00 87.56 89 LEU A O 1
ATOM 679 N N . LEU A 1 90 ? 8.371 -13.872 -20.425 1.00 85.69 90 LEU A N 1
ATOM 680 C CA . LEU A 1 90 ? 6.970 -13.834 -20.849 1.00 85.69 90 LEU A CA 1
ATOM 681 C C . LEU A 1 90 ? 6.377 -15.248 -20.801 1.00 85.69 90 LEU A C 1
ATOM 683 O O . LEU A 1 90 ? 7.010 -16.200 -21.250 1.00 85.69 90 LEU A O 1
ATOM 687 N N . GLY A 1 91 ? 5.163 -15.397 -20.270 1.00 74.88 91 GLY A N 1
ATOM 688 C CA . GLY A 1 91 ? 4.558 -16.723 -20.092 1.00 74.88 91 GLY A CA 1
ATOM 689 C C . GLY A 1 91 ? 4.896 -17.402 -18.759 1.00 74.88 91 GLY A C 1
ATOM 690 O O . GLY A 1 91 ? 4.384 -18.486 -18.484 1.00 74.88 91 GLY A O 1
ATOM 691 N N . HIS A 1 92 ? 5.680 -16.752 -17.887 1.00 77.31 92 HIS A N 1
ATOM 692 C CA . HIS A 1 92 ? 6.029 -17.274 -16.566 1.00 77.31 92 HIS A CA 1
ATOM 693 C C . HIS A 1 92 ? 5.857 -16.249 -15.433 1.00 77.31 92 HIS A C 1
ATOM 695 O O . HIS A 1 92 ? 5.995 -15.041 -15.620 1.00 77.31 92 HIS A O 1
ATOM 701 N N . GLY A 1 93 ? 5.593 -16.751 -14.220 1.00 82.19 93 GLY A N 1
ATOM 702 C CA . GLY A 1 93 ? 5.539 -15.949 -12.993 1.00 82.19 93 GLY A CA 1
ATOM 703 C C . GLY A 1 93 ? 4.571 -14.764 -13.078 1.00 82.19 93 GLY A C 1
ATOM 704 O O . GLY A 1 93 ? 3.450 -14.893 -13.560 1.00 82.19 93 GLY A O 1
ATOM 705 N N . THR A 1 94 ? 5.029 -13.591 -12.643 1.00 81.56 94 THR A N 1
ATOM 706 C CA . THR A 1 94 ? 4.288 -12.315 -12.691 1.00 81.56 94 THR A CA 1
ATOM 707 C C . THR A 1 94 ? 3.986 -11.825 -14.113 1.00 81.56 94 THR A C 1
ATOM 709 O O . THR A 1 94 ? 3.185 -10.907 -14.281 1.00 81.56 94 THR A O 1
ATOM 712 N N . LEU A 1 95 ? 4.605 -12.428 -15.136 1.00 88.06 95 LEU A N 1
ATOM 713 C CA . LEU A 1 95 ? 4.455 -12.090 -16.552 1.00 88.06 95 LEU A CA 1
ATOM 714 C C . LEU A 1 95 ? 3.727 -13.186 -17.356 1.00 88.06 95 LEU A C 1
ATOM 716 O O . LEU A 1 95 ? 3.738 -13.141 -18.590 1.00 88.06 95 LEU A O 1
ATOM 720 N N . ALA A 1 96 ? 3.090 -14.158 -16.686 1.00 84.75 96 ALA A N 1
ATOM 721 C CA . ALA A 1 96 ? 2.484 -15.330 -17.326 1.00 84.75 96 ALA A CA 1
ATOM 722 C C . ALA A 1 96 ? 1.444 -14.987 -18.401 1.00 84.75 96 ALA A C 1
ATOM 724 O O . ALA A 1 96 ? 1.512 -15.493 -19.517 1.00 84.75 96 ALA A O 1
ATOM 725 N N . ASP A 1 97 ? 0.548 -14.052 -18.106 1.00 86.31 97 ASP A N 1
ATOM 726 C CA . ASP A 1 97 ? -0.530 -13.665 -19.017 1.00 86.31 97 ASP A CA 1
ATOM 727 C C . ASP A 1 97 ? -0.185 -12.398 -19.808 1.00 86.31 97 ASP A C 1
ATOM 729 O O . ASP A 1 97 ? -1.054 -11.560 -20.051 1.00 86.31 97 ASP A O 1
ATOM 733 N N . THR A 1 98 ? 1.089 -12.199 -20.161 1.00 90.56 98 THR A N 1
ATOM 734 C CA . THR A 1 98 ? 1.557 -10.962 -20.806 1.00 90.56 98 THR A CA 1
ATOM 735 C C . THR A 1 98 ? 2.247 -11.208 -22.143 1.00 90.56 98 THR A C 1
ATOM 737 O O . THR A 1 98 ? 2.851 -12.253 -22.372 1.00 90.56 98 THR A O 1
ATOM 740 N N . HIS A 1 99 ? 2.182 -10.219 -23.034 1.00 91.69 99 HIS A N 1
ATOM 741 C CA . HIS A 1 99 ? 2.973 -10.181 -24.264 1.00 91.69 99 HIS A CA 1
ATOM 742 C C . HIS A 1 99 ? 3.665 -8.823 -24.396 1.00 91.69 99 HIS A C 1
ATOM 744 O O . HIS A 1 99 ? 3.070 -7.791 -24.086 1.00 91.69 99 HIS A O 1
ATOM 750 N N . LEU A 1 100 ? 4.911 -8.796 -24.877 1.00 94.25 100 LEU A N 1
ATOM 751 C CA . LEU A 1 100 ? 5.625 -7.542 -25.130 1.00 94.25 100 LEU A CA 1
ATOM 752 C C . LEU A 1 100 ? 4.981 -6.814 -26.314 1.00 94.25 100 LEU A C 1
ATOM 754 O O . LEU A 1 100 ? 5.152 -7.206 -27.464 1.00 94.25 100 LEU A O 1
ATOM 758 N N . SER A 1 101 ? 4.255 -5.734 -26.036 1.00 94.25 101 SER A N 1
ATOM 759 C CA . SER A 1 101 ? 3.591 -4.931 -27.063 1.00 94.25 101 SER A CA 1
ATOM 760 C C . SER A 1 101 ? 4.434 -3.736 -27.490 1.00 94.25 101 SER A C 1
ATOM 762 O O . SER A 1 101 ? 4.324 -3.268 -28.624 1.00 94.25 101 SER A O 1
ATOM 764 N N . LYS A 1 102 ? 5.263 -3.195 -26.588 1.00 95.38 102 LYS A N 1
ATOM 765 C CA . LYS A 1 102 ? 5.975 -1.937 -26.824 1.00 95.38 102 LYS A CA 1
ATOM 766 C C . LYS A 1 102 ? 7.281 -1.842 -26.048 1.00 95.38 102 LYS A C 1
ATOM 768 O O . LYS A 1 102 ? 7.353 -2.230 -24.887 1.00 95.38 102 LYS A O 1
ATOM 773 N N . VAL A 1 103 ? 8.274 -1.223 -26.677 1.00 97.44 103 VAL A N 1
ATOM 774 C CA . VAL A 1 103 ? 9.544 -0.807 -26.080 1.00 97.44 103 VAL A CA 1
ATOM 775 C C . VAL A 1 103 ? 9.693 0.705 -26.261 1.00 97.44 103 VAL A C 1
ATOM 777 O O . VAL A 1 103 ? 9.653 1.212 -27.386 1.00 97.44 103 VAL A O 1
ATOM 780 N N . THR A 1 104 ? 9.863 1.446 -25.165 1.00 97.62 104 THR A N 1
ATOM 781 C CA . THR A 1 104 ? 10.197 2.878 -25.208 1.00 97.62 104 THR A CA 1
ATOM 782 C C . THR A 1 104 ? 11.571 3.133 -24.617 1.00 97.62 104 THR A C 1
ATOM 784 O O . THR A 1 104 ? 11.806 2.860 -23.443 1.00 97.62 104 THR A O 1
ATOM 787 N N . VAL A 1 105 ? 12.434 3.763 -25.411 1.00 97.88 105 VAL A N 1
ATOM 788 C CA . VAL A 1 105 ? 13.763 4.199 -24.982 1.00 97.88 105 VAL A CA 1
ATOM 789 C C . VAL A 1 105 ? 13.755 5.703 -24.730 1.00 97.88 105 VAL A C 1
ATOM 791 O O . VAL A 1 105 ? 13.498 6.501 -25.636 1.00 97.88 105 VAL A O 1
ATOM 794 N N . PHE A 1 106 ? 14.022 6.098 -23.490 1.00 97.00 106 PHE A N 1
ATOM 795 C CA . PHE A 1 106 ? 14.203 7.485 -23.081 1.00 97.00 106 PHE A CA 1
ATOM 796 C C . PHE A 1 106 ? 15.680 7.856 -23.203 1.00 97.00 106 PHE A C 1
ATOM 798 O O . PHE A 1 106 ? 16.533 7.223 -22.586 1.00 97.00 106 PHE A O 1
ATOM 805 N N . LEU A 1 107 ? 15.991 8.881 -23.994 1.00 95.75 107 LEU A N 1
ATOM 806 C CA . LEU A 1 107 ? 17.374 9.216 -24.338 1.00 95.75 107 LEU A CA 1
ATOM 807 C C . LEU A 1 107 ? 17.562 10.716 -24.561 1.00 95.75 107 LEU A C 1
ATOM 809 O O . LEU A 1 107 ? 16.628 11.397 -24.989 1.00 95.75 107 LEU A O 1
ATOM 813 N N . THR A 1 108 ? 18.744 11.252 -24.258 1.00 94.25 108 THR A N 1
ATOM 814 C CA . THR A 1 108 ? 19.079 12.645 -24.598 1.00 94.25 108 THR A CA 1
ATOM 815 C C . THR A 1 108 ? 19.475 12.762 -26.068 1.00 94.25 108 THR A C 1
ATOM 817 O O . THR A 1 108 ? 19.628 11.759 -26.770 1.00 94.25 108 THR A O 1
ATOM 820 N N . LYS A 1 109 ? 19.650 13.992 -26.559 1.00 93.00 109 LYS A N 1
ATOM 821 C CA . LYS A 1 109 ? 20.132 14.217 -27.926 1.00 93.00 109 LYS A CA 1
ATOM 822 C C . LYS A 1 109 ? 21.508 13.573 -28.142 1.00 93.00 109 LYS A C 1
ATOM 824 O O . LYS A 1 109 ? 21.721 12.908 -29.145 1.00 93.00 109 LYS A O 1
ATOM 829 N N . GLU A 1 110 ? 22.395 13.696 -27.166 1.00 91.75 110 GLU A N 1
ATOM 830 C CA . GLU A 1 110 ? 23.751 13.150 -27.211 1.00 91.75 110 GLU A CA 1
ATOM 831 C C . GLU A 1 110 ? 23.730 11.614 -27.209 1.00 91.75 110 GLU A C 1
ATOM 833 O O . GLU A 1 110 ? 24.399 10.983 -28.023 1.00 91.75 110 GLU A O 1
ATOM 838 N N . ALA A 1 111 ? 22.901 10.998 -26.354 1.00 93.44 111 ALA A N 1
ATOM 839 C CA . ALA A 1 111 ? 22.719 9.545 -26.337 1.00 93.44 111 ALA A CA 1
ATOM 840 C C . ALA A 1 111 ? 22.140 9.019 -27.660 1.00 93.44 111 ALA A C 1
ATOM 842 O O . ALA A 1 111 ? 22.495 7.921 -28.093 1.00 93.44 111 ALA A O 1
ATOM 843 N N . ARG A 1 112 ? 21.288 9.811 -28.334 1.00 94.38 112 ARG A N 1
ATOM 844 C CA . ARG A 1 112 ? 20.793 9.468 -29.671 1.00 94.38 112 ARG A CA 1
ATOM 845 C C . ARG A 1 112 ? 21.952 9.313 -30.657 1.00 94.38 112 ARG A C 1
ATOM 847 O O . ARG A 1 112 ? 22.107 8.270 -31.281 1.00 94.38 112 ARG A O 1
ATOM 854 N N . GLU A 1 113 ? 22.758 10.359 -30.761 1.00 91.75 113 GLU A N 1
ATOM 855 C CA . GLU A 1 113 ? 23.826 10.461 -31.753 1.00 91.75 113 GLU A CA 1
ATOM 856 C C . GLU A 1 113 ? 24.946 9.441 -31.500 1.00 91.75 113 GLU A C 1
ATOM 858 O O . GLU A 1 113 ? 25.501 8.895 -32.446 1.00 91.75 113 GLU A O 1
ATOM 863 N N . GLN A 1 114 ? 25.268 9.156 -30.233 1.00 90.00 114 GLN A N 1
ATOM 864 C CA . GLN A 1 114 ? 26.438 8.344 -29.873 1.00 90.00 114 GLN A CA 1
ATOM 865 C C . GLN A 1 114 ? 26.149 6.856 -29.654 1.00 90.00 114 GLN A C 1
ATOM 867 O O . GLN A 1 114 ? 27.067 6.044 -29.790 1.00 90.00 114 GLN A O 1
ATOM 872 N N . ARG A 1 115 ? 24.925 6.509 -29.227 1.00 92.12 115 ARG A N 1
ATOM 873 C CA . ARG A 1 115 ? 24.578 5.153 -28.763 1.00 92.12 115 ARG A CA 1
ATOM 874 C C . ARG A 1 115 ? 23.292 4.581 -29.370 1.00 92.12 115 ARG A C 1
ATOM 876 O O . ARG A 1 115 ? 23.099 3.369 -29.293 1.00 92.12 115 ARG A O 1
ATOM 883 N N . TRP A 1 116 ? 22.397 5.400 -29.927 1.00 94.12 116 TRP A N 1
ATOM 884 C CA . TRP A 1 116 ? 21.145 4.928 -30.538 1.00 94.12 116 TRP A CA 1
ATOM 885 C C . TRP A 1 116 ? 21.294 4.701 -32.041 1.00 94.12 116 TRP A C 1
ATOM 887 O O . TRP A 1 116 ? 21.130 3.571 -32.496 1.00 94.12 116 TRP A O 1
ATOM 897 N N . ASP A 1 117 ? 21.613 5.769 -32.781 1.00 90.62 117 ASP A N 1
ATOM 898 C CA . ASP A 1 117 ? 21.760 5.754 -34.242 1.00 90.62 117 ASP A CA 1
ATOM 899 C C . ASP A 1 117 ? 23.123 5.187 -34.668 1.00 90.62 117 ASP A C 1
ATOM 901 O O . ASP A 1 117 ? 23.258 4.622 -35.751 1.00 90.62 117 ASP A O 1
ATOM 905 N N . ALA A 1 118 ? 24.129 5.317 -33.802 1.00 82.06 118 ALA A N 1
ATOM 906 C CA . ALA A 1 118 ? 25.484 4.827 -34.008 1.00 82.06 118 ALA A CA 1
ATOM 907 C C . ALA A 1 118 ? 26.046 4.221 -32.716 1.00 82.06 118 ALA A C 1
ATOM 909 O O . ALA A 1 118 ? 25.454 4.350 -31.642 1.00 82.06 118 ALA A O 1
ATOM 910 N N . TYR A 1 119 ? 27.208 3.581 -32.833 1.00 79.75 119 TYR A N 1
ATOM 911 C CA . TYR A 1 119 ? 28.050 3.207 -31.705 1.00 79.75 119 TYR A CA 1
ATOM 912 C C . TYR A 1 119 ? 29.392 3.918 -31.827 1.00 79.75 119 TYR A C 1
ATOM 914 O O . TYR A 1 119 ? 30.306 3.464 -32.518 1.00 79.75 119 TYR A O 1
ATOM 922 N N . THR A 1 120 ? 29.508 5.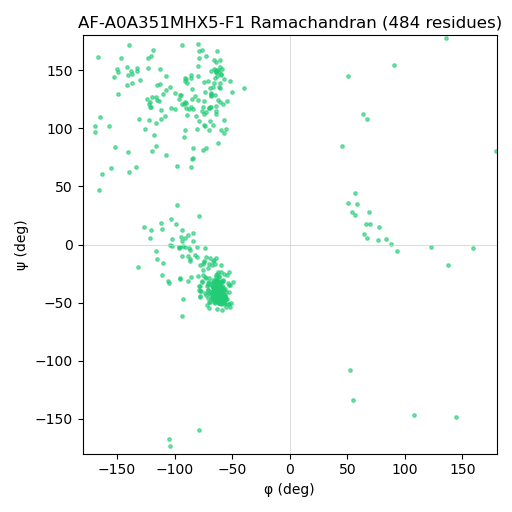067 -31.175 1.00 71.31 120 THR A N 1
ATOM 923 C CA . THR A 1 120 ? 30.734 5.864 -31.239 1.00 71.31 120 THR A CA 1
ATOM 924 C C . THR A 1 120 ? 31.650 5.462 -30.089 1.00 71.31 120 THR A C 1
ATOM 926 O O . THR A 1 120 ? 31.499 5.947 -28.969 1.00 71.31 120 THR A O 1
ATOM 929 N N . ASP A 1 121 ? 32.555 4.516 -30.322 1.00 63.19 121 ASP A N 1
ATOM 930 C CA . ASP A 1 121 ? 33.538 4.100 -29.317 1.00 63.19 121 ASP A CA 1
ATOM 931 C C . ASP A 1 121 ? 34.643 5.168 -29.163 1.00 63.19 121 ASP A C 1
ATOM 933 O O . ASP A 1 121 ? 35.285 5.514 -30.161 1.00 63.19 121 ASP A O 1
ATOM 937 N N . PRO A 1 122 ? 34.899 5.713 -27.957 1.00 54.97 122 PRO A N 1
ATOM 938 C CA . PRO A 1 122 ? 36.054 6.580 -27.730 1.00 54.97 122 PRO A CA 1
ATOM 939 C C . PRO A 1 122 ? 37.413 5.852 -27.843 1.00 54.97 122 PRO A C 1
ATOM 941 O O . PRO A 1 122 ? 38.437 6.530 -27.958 1.00 54.97 122 PRO A O 1
ATOM 944 N N . LYS A 1 123 ? 37.457 4.509 -27.837 1.00 54.81 123 LYS A N 1
ATOM 945 C CA . LYS A 1 123 ? 38.660 3.678 -28.047 1.00 54.81 123 LYS A CA 1
ATOM 946 C C . LYS A 1 123 ? 38.335 2.438 -28.901 1.00 54.81 123 LYS A C 1
ATOM 948 O O . LYS A 1 123 ? 38.206 1.349 -28.353 1.00 54.81 123 LYS A O 1
ATOM 953 N N . PRO A 1 124 ? 38.244 2.562 -30.235 1.00 51.81 124 PRO A N 1
ATOM 954 C CA . PRO A 1 124 ? 37.861 1.434 -31.072 1.00 51.81 124 PRO A CA 1
ATOM 955 C C . PRO A 1 124 ? 38.903 0.311 -30.993 1.00 51.81 124 PRO A C 1
ATOM 957 O O . PRO A 1 124 ? 40.056 0.494 -31.394 1.00 51.81 124 PRO A O 1
ATOM 960 N N . GLU A 1 125 ? 38.490 -0.871 -30.536 1.00 52.28 125 GLU A N 1
ATOM 961 C CA . GLU A 1 125 ? 39.201 -2.104 -30.868 1.00 52.28 125 GLU A CA 1
ATOM 962 C C . GLU A 1 125 ? 39.015 -2.381 -32.366 1.00 52.28 125 GLU A C 1
ATOM 964 O O . GLU A 1 125 ? 37.914 -2.299 -32.921 1.00 52.28 125 GLU A O 1
ATOM 969 N N . ALA A 1 126 ? 40.121 -2.633 -33.065 1.00 44.22 126 ALA A N 1
ATOM 970 C CA . ALA A 1 126 ? 40.114 -2.773 -34.513 1.00 44.22 126 ALA A CA 1
ATOM 971 C C . ALA A 1 126 ? 39.275 -3.990 -34.948 1.00 44.22 126 ALA A C 1
ATOM 973 O O . ALA A 1 126 ? 39.687 -5.129 -34.750 1.00 44.22 126 ALA A O 1
ATOM 974 N N . GLY A 1 127 ? 38.137 -3.740 -35.610 1.00 49.94 127 GLY A N 1
ATOM 975 C CA . GLY A 1 127 ? 37.462 -4.728 -36.465 1.00 49.94 127 GLY A CA 1
ATOM 976 C C . GLY A 1 127 ? 36.010 -5.090 -36.141 1.00 49.94 127 GLY A C 1
ATOM 977 O O . GLY A 1 127 ? 35.427 -5.859 -36.897 1.00 49.94 127 GLY A O 1
ATOM 978 N N . SER A 1 128 ? 35.394 -4.548 -35.086 1.00 53.94 128 SER A N 1
ATOM 979 C CA . SER A 1 128 ? 33.998 -4.869 -34.739 1.00 53.94 128 SER A CA 1
ATOM 980 C C . SER A 1 128 ? 33.348 -3.746 -33.924 1.00 53.94 128 SER A C 1
ATOM 982 O O . SER A 1 128 ? 33.030 -3.932 -32.753 1.00 53.94 128 SER A O 1
ATOM 984 N N . ALA A 1 129 ? 33.148 -2.562 -34.512 1.00 56.62 129 ALA A N 1
ATOM 985 C CA . ALA A 1 129 ? 32.288 -1.567 -33.871 1.00 56.62 129 ALA A CA 1
ATOM 986 C C . ALA A 1 129 ? 30.857 -2.142 -33.823 1.00 56.62 129 ALA A C 1
ATOM 988 O O . ALA A 1 129 ? 30.285 -2.402 -34.886 1.00 56.62 129 ALA A O 1
ATOM 989 N N . PRO A 1 130 ? 30.286 -2.417 -32.637 1.00 68.31 130 PRO A N 1
ATOM 990 C CA . PRO A 1 130 ? 28.948 -2.984 -32.553 1.00 68.31 130 PRO A CA 1
ATOM 991 C C . PRO A 1 130 ? 27.923 -2.019 -33.165 1.00 68.31 130 PRO A C 1
ATOM 993 O O . PRO A 1 130 ? 28.099 -0.810 -33.124 1.00 68.31 130 PRO A O 1
ATOM 996 N N . ALA A 1 131 ? 26.831 -2.537 -33.728 1.00 83.62 131 ALA A N 1
ATOM 997 C CA . ALA A 1 131 ? 25.737 -1.687 -34.196 1.00 83.62 131 ALA A CA 1
ATOM 998 C C . ALA A 1 131 ? 25.147 -0.841 -33.050 1.00 83.62 131 ALA A C 1
ATOM 1000 O O . ALA A 1 131 ? 25.144 -1.280 -31.891 1.00 83.62 131 ALA A O 1
ATOM 1001 N N . GLY A 1 132 ? 24.613 0.341 -33.383 1.00 91.31 132 GLY A N 1
ATOM 1002 C CA . GLY A 1 132 ? 23.858 1.174 -32.443 1.00 91.31 132 GLY A CA 1
ATOM 1003 C C . GLY A 1 132 ? 22.614 0.452 -31.911 1.00 91.31 132 GLY A C 1
ATOM 1004 O O . GLY A 1 132 ? 22.106 -0.493 -32.525 1.00 91.31 132 GLY A O 1
ATOM 1005 N N . LEU A 1 133 ? 22.096 0.892 -30.759 1.00 94.81 133 LEU A N 1
ATOM 1006 C CA . LEU A 1 133 ? 20.988 0.200 -30.088 1.00 94.81 133 LEU A CA 1
ATOM 1007 C C . LEU A 1 133 ? 19.720 0.107 -30.956 1.00 94.81 133 LEU A C 1
ATOM 1009 O O . LEU A 1 133 ? 18.983 -0.874 -30.849 1.00 94.81 133 LEU A O 1
ATOM 1013 N N . HIS A 1 134 ? 19.464 1.094 -31.823 1.00 96.06 134 HIS A N 1
ATOM 1014 C CA . HIS A 1 134 ? 18.283 1.092 -32.686 1.00 96.06 134 HIS A CA 1
ATOM 1015 C C . HIS A 1 134 ? 18.228 -0.146 -33.587 1.00 96.06 134 HIS A C 1
ATOM 1017 O O . HIS A 1 134 ? 17.204 -0.819 -33.633 1.00 96.06 134 HIS A O 1
ATOM 1023 N N . GLU A 1 135 ? 19.328 -0.474 -34.266 1.00 94.25 135 GLU A N 1
ATOM 1024 C CA . GLU A 1 135 ? 19.399 -1.610 -35.192 1.00 94.25 135 GLU A CA 1
ATOM 1025 C C . GLU A 1 135 ? 19.219 -2.950 -34.461 1.00 94.25 135 GLU A C 1
ATOM 1027 O O . GLU A 1 135 ? 18.466 -3.826 -34.901 1.00 94.25 135 GLU A O 1
ATOM 1032 N N . ARG A 1 136 ? 19.845 -3.076 -33.286 1.00 94.00 136 ARG A N 1
ATOM 1033 C CA . ARG A 1 136 ? 19.748 -4.257 -32.418 1.00 94.00 136 ARG A CA 1
ATOM 1034 C C . ARG A 1 136 ? 18.312 -4.504 -31.960 1.00 94.00 136 ARG A C 1
ATOM 1036 O O . ARG A 1 136 ? 17.778 -5.599 -32.136 1.00 94.00 136 ARG A O 1
ATOM 1043 N N . LEU A 1 137 ? 17.646 -3.471 -31.439 1.00 96.00 137 LEU A N 1
ATOM 1044 C CA . LEU A 1 137 ? 16.248 -3.579 -31.017 1.00 96.00 137 LEU A CA 1
ATOM 1045 C C . LEU A 1 137 ? 15.288 -3.717 -32.200 1.00 96.00 137 LEU A C 1
ATOM 1047 O O . LEU A 1 137 ? 14.291 -4.414 -32.060 1.00 96.00 137 LEU A O 1
ATOM 1051 N N . HIS A 1 138 ? 15.576 -3.118 -33.358 1.00 95.31 138 HIS A N 1
ATOM 1052 C CA . HIS A 1 138 ? 14.767 -3.282 -34.569 1.00 95.31 138 HIS A CA 1
ATOM 1053 C C . HIS A 1 138 ? 14.791 -4.731 -35.084 1.00 95.31 138 HIS A C 1
ATOM 1055 O O . HIS A 1 138 ? 13.784 -5.246 -35.576 1.00 95.31 138 HIS A O 1
ATOM 1061 N N . THR A 1 139 ? 15.920 -5.424 -34.926 1.00 94.06 139 THR A N 1
ATOM 1062 C CA . THR A 1 139 ? 16.022 -6.859 -35.233 1.00 94.06 139 THR A CA 1
ATOM 1063 C C . THR A 1 139 ? 15.085 -7.675 -34.338 1.00 94.06 139 THR A C 1
ATOM 1065 O O . THR A 1 139 ? 14.276 -8.455 -34.840 1.00 94.06 139 THR A O 1
ATOM 1068 N N . LEU A 1 140 ? 15.109 -7.430 -33.023 1.00 93.69 140 LEU A N 1
ATOM 1069 C CA . LEU A 1 140 ? 14.186 -8.068 -32.075 1.00 93.69 140 LEU A CA 1
ATOM 1070 C C . LEU A 1 140 ? 12.726 -7.672 -32.341 1.00 93.69 140 LEU A C 1
ATOM 1072 O O . LEU A 1 140 ? 11.829 -8.506 -32.251 1.00 93.69 140 LEU A O 1
ATOM 1076 N N . GLN A 1 141 ? 12.485 -6.421 -32.729 1.00 95.12 141 GLN A N 1
ATOM 1077 C CA . GLN A 1 141 ? 11.167 -5.917 -33.102 1.00 95.12 141 GLN A CA 1
ATOM 1078 C C . GLN A 1 141 ? 10.594 -6.695 -34.288 1.00 95.12 141 GLN A C 1
ATOM 1080 O O . GLN A 1 141 ? 9.436 -7.101 -34.261 1.00 95.12 141 GLN A O 1
ATOM 1085 N N . SER A 1 142 ? 11.413 -6.930 -35.313 1.00 93.75 142 SER A N 1
ATOM 1086 C CA . SER A 1 142 ? 11.014 -7.666 -36.515 1.00 93.75 142 SER A CA 1
ATOM 1087 C C . SER A 1 142 ? 10.730 -9.140 -36.214 1.00 93.75 142 SER A C 1
ATOM 1089 O O . SER A 1 142 ? 9.840 -9.725 -36.825 1.00 93.75 142 SER A O 1
ATOM 1091 N N . ALA A 1 143 ? 11.453 -9.729 -35.257 1.00 92.00 143 ALA A N 1
ATOM 1092 C CA . ALA A 1 143 ? 11.275 -11.119 -34.846 1.00 92.00 143 ALA A CA 1
ATOM 1093 C C . ALA A 1 143 ? 10.059 -11.338 -33.923 1.00 92.00 143 ALA A C 1
ATOM 1095 O O . ALA A 1 143 ? 9.396 -12.366 -34.031 1.00 92.00 143 ALA A O 1
ATOM 1096 N N . HIS A 1 144 ? 9.755 -10.386 -33.032 1.00 91.94 144 HIS A N 1
ATOM 1097 C CA . HIS A 1 144 ? 8.760 -10.563 -31.962 1.00 91.94 144 HIS A CA 1
ATOM 1098 C C . HIS A 1 144 ? 7.531 -9.642 -32.063 1.00 91.94 144 HIS A C 1
ATOM 1100 O O . HIS A 1 144 ? 6.594 -9.791 -31.286 1.00 91.94 144 HIS A O 1
ATOM 1106 N N . GLY A 1 145 ? 7.497 -8.702 -33.013 1.00 93.06 145 GLY A N 1
ATOM 1107 C CA . GLY A 1 145 ? 6.293 -7.943 -33.372 1.00 93.06 145 GLY A CA 1
ATOM 1108 C C . GLY A 1 145 ? 5.889 -6.802 -32.429 1.00 93.06 145 GLY A C 1
ATOM 1109 O O . GLY A 1 145 ? 4.764 -6.314 -32.530 1.00 93.06 145 GLY A O 1
ATOM 1110 N N . PHE A 1 146 ? 6.765 -6.348 -31.526 1.00 94.81 146 PHE A N 1
ATOM 1111 C CA . PHE A 1 146 ? 6.476 -5.205 -30.647 1.00 94.81 146 PHE A CA 1
ATOM 1112 C C . PHE A 1 146 ? 6.645 -3.849 -31.359 1.00 94.81 146 PHE A C 1
ATOM 1114 O O . PHE A 1 146 ? 7.232 -3.749 -32.432 1.00 94.81 146 PHE A O 1
ATOM 1121 N N . GLN A 1 147 ? 6.157 -2.760 -30.761 1.00 95.69 147 GLN A N 1
ATOM 1122 C CA . GLN A 1 147 ? 6.406 -1.396 -31.242 1.00 95.69 147 GLN A CA 1
ATOM 1123 C C . GLN A 1 147 ? 7.658 -0.800 -30.584 1.00 95.69 147 GLN A C 1
ATOM 1125 O O . GLN A 1 147 ? 7.695 -0.650 -29.364 1.00 95.69 147 GLN A O 1
ATOM 1130 N N . LEU A 1 148 ? 8.650 -0.370 -31.368 1.00 97.12 148 LEU A N 1
ATOM 1131 C CA . LEU A 1 148 ? 9.822 0.350 -30.856 1.00 97.12 148 LEU A CA 1
ATOM 1132 C C . LEU A 1 148 ? 9.633 1.868 -30.968 1.00 97.12 148 LEU A C 1
ATOM 1134 O O . LEU A 1 148 ? 9.309 2.390 -32.035 1.00 97.12 148 LEU A O 1
ATOM 1138 N N . THR A 1 149 ? 9.850 2.606 -29.876 1.00 96.06 149 THR A N 1
ATOM 1139 C CA . THR A 1 149 ? 9.799 4.076 -29.885 1.00 96.06 149 THR A CA 1
ATOM 1140 C C . THR A 1 149 ? 10.946 4.701 -29.096 1.00 96.06 149 THR A C 1
ATOM 1142 O O . THR A 1 149 ? 11.273 4.263 -27.999 1.00 96.06 149 THR A O 1
ATOM 1145 N N . ALA A 1 150 ? 11.525 5.782 -29.620 1.00 96.56 150 ALA A N 1
ATOM 1146 C CA . ALA A 1 150 ? 12.509 6.595 -28.908 1.00 96.56 150 ALA A CA 1
ATOM 1147 C C . ALA A 1 150 ? 11.900 7.939 -28.488 1.00 96.56 150 ALA A C 1
ATOM 1149 O O . ALA A 1 150 ? 11.273 8.638 -29.292 1.00 96.56 150 ALA A O 1
ATOM 1150 N N . ARG A 1 151 ? 12.103 8.338 -27.232 1.00 95.75 151 ARG A N 1
ATOM 1151 C CA . ARG A 1 151 ? 11.607 9.597 -26.665 1.00 95.75 151 ARG A CA 1
ATOM 1152 C C . ARG A 1 151 ? 12.779 10.443 -26.182 1.00 95.75 151 ARG A C 1
ATOM 1154 O O . ARG A 1 151 ? 13.501 10.052 -25.272 1.00 95.75 151 ARG A O 1
ATOM 1161 N N . CYS A 1 152 ? 12.926 11.625 -26.779 1.00 94.88 152 CYS A N 1
ATOM 1162 C CA . CYS A 1 152 ? 13.931 12.591 -26.350 1.00 94.88 152 CYS A CA 1
ATOM 1163 C C . CYS A 1 152 ? 13.584 13.150 -24.959 1.00 94.88 152 CYS A C 1
ATOM 1165 O O . CYS A 1 152 ? 12.451 13.595 -24.727 1.00 94.88 152 CYS A O 1
ATOM 1167 N N . ILE A 1 153 ? 14.561 13.132 -24.056 1.00 94.19 153 ILE A N 1
ATOM 1168 C CA . ILE A 1 153 ? 14.503 13.692 -22.704 1.00 94.19 153 ILE A CA 1
ATOM 1169 C C . ILE A 1 153 ? 15.635 14.706 -22.507 1.00 94.19 153 ILE A C 1
ATOM 1171 O O . ILE A 1 153 ? 16.617 14.717 -23.246 1.00 94.19 153 ILE A O 1
ATOM 1175 N N . ARG A 1 154 ? 15.481 15.573 -21.507 1.00 91.50 154 ARG A N 1
ATOM 1176 C CA . ARG A 1 154 ? 16.517 16.523 -21.082 1.00 91.50 154 ARG A CA 1
ATOM 1177 C C . ARG A 1 154 ? 17.343 15.914 -19.946 1.00 91.50 154 ARG A C 1
ATOM 1179 O O . ARG A 1 154 ? 16.987 14.857 -19.434 1.00 91.50 154 ARG A O 1
ATOM 1186 N N . THR A 1 155 ? 18.428 16.569 -19.546 1.00 80.50 155 THR A N 1
ATOM 1187 C CA . THR A 1 155 ? 19.409 16.023 -18.587 1.00 80.50 155 THR A CA 1
ATOM 1188 C C . THR A 1 155 ? 18.913 15.969 -17.136 1.00 80.50 155 THR A C 1
ATOM 1190 O O . THR A 1 155 ? 19.567 15.352 -16.298 1.00 80.50 155 THR A O 1
ATOM 1193 N N . GLY A 1 156 ? 17.770 16.592 -16.824 1.00 80.12 156 GLY A N 1
ATOM 1194 C CA . GLY A 1 156 ? 17.148 16.567 -15.493 1.00 80.12 156 GLY A CA 1
ATOM 1195 C C . GLY A 1 156 ? 17.717 17.596 -14.510 1.00 80.12 156 GLY A C 1
ATOM 1196 O O . GLY A 1 156 ? 17.338 17.589 -13.344 1.00 80.12 156 GLY A O 1
ATOM 1197 N N . GLN A 1 157 ? 18.627 18.470 -14.950 1.00 84.44 157 GLN A N 1
ATOM 1198 C CA . GLN A 1 157 ? 19.414 19.342 -14.065 1.00 84.44 157 GLN A CA 1
ATOM 1199 C C . GLN A 1 157 ? 18.626 20.519 -13.470 1.00 84.44 157 GLN A C 1
ATOM 1201 O O . GLN A 1 157 ? 19.090 21.139 -12.516 1.00 84.44 157 GLN A O 1
ATOM 1206 N N . SER A 1 158 ? 17.444 20.816 -14.007 1.00 90.38 158 SER A N 1
ATOM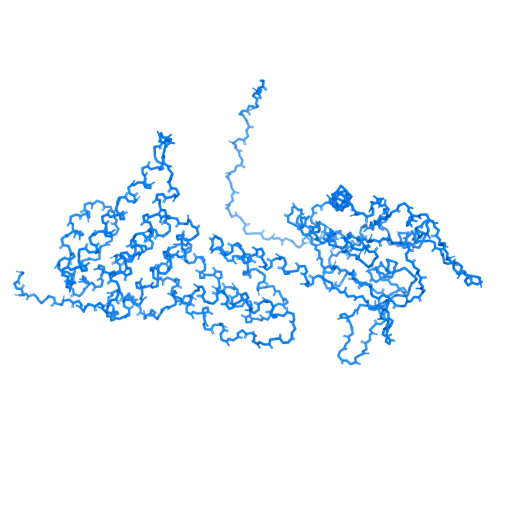 1207 C CA . SER A 1 158 ? 16.516 21.828 -13.501 1.00 90.38 158 SER A CA 1
ATOM 1208 C C . SER A 1 158 ? 15.168 21.200 -13.143 1.00 90.38 158 SER A C 1
ATOM 1210 O O . SER A 1 158 ? 14.829 20.116 -13.621 1.00 90.38 158 SER A O 1
ATOM 1212 N N . GLU A 1 159 ? 14.364 21.898 -12.340 1.00 92.44 159 GLU A N 1
ATOM 1213 C CA . GLU A 1 159 ? 12.984 21.483 -12.050 1.00 92.44 159 GLU A CA 1
ATOM 1214 C C . GLU A 1 159 ? 12.148 21.342 -13.337 1.00 92.44 159 GLU A C 1
ATOM 1216 O O . GLU A 1 159 ? 11.393 20.385 -13.501 1.00 92.44 159 GLU A O 1
ATOM 1221 N N . GLU A 1 160 ? 12.331 22.247 -14.304 1.00 94.00 160 GLU A N 1
ATOM 1222 C CA . GLU A 1 160 ? 11.660 22.168 -15.606 1.00 94.00 160 GLU A CA 1
ATOM 1223 C C . GLU A 1 160 ? 12.025 20.873 -16.350 1.00 94.00 160 GLU A C 1
ATOM 1225 O O . GLU A 1 160 ? 11.159 20.206 -16.921 1.00 94.00 160 GLU A O 1
ATOM 1230 N N . ASP A 1 161 ? 13.298 20.475 -16.313 1.00 91.56 161 ASP A N 1
ATOM 1231 C CA . ASP A 1 161 ? 13.754 19.234 -16.932 1.00 91.56 161 ASP A CA 1
ATOM 1232 C C . ASP A 1 161 ? 13.199 17.996 -16.217 1.00 91.56 161 ASP A C 1
ATOM 1234 O O . ASP A 1 161 ? 12.875 17.001 -16.874 1.00 91.56 161 ASP A O 1
ATOM 1238 N N . GLN A 1 162 ? 13.052 18.060 -14.892 1.00 93.56 162 GLN A N 1
ATOM 1239 C CA . GLN A 1 162 ? 12.443 17.004 -14.079 1.00 93.56 162 GLN A CA 1
ATOM 1240 C C . GLN A 1 162 ? 10.965 16.830 -14.430 1.00 93.56 162 GLN A C 1
ATOM 1242 O O . GLN A 1 162 ? 10.539 15.717 -14.745 1.00 93.56 162 GLN A O 1
ATOM 1247 N N . TRP A 1 163 ? 10.196 17.922 -14.485 1.00 95.75 163 TRP A N 1
ATOM 1248 C CA . TRP A 1 163 ? 8.806 17.896 -14.945 1.00 95.75 163 TRP A CA 1
ATOM 1249 C C . TRP A 1 163 ? 8.686 17.442 -16.397 1.00 95.75 163 TRP A C 1
ATOM 1251 O O . TRP A 1 163 ? 7.751 16.716 -16.747 1.00 95.75 163 TRP A O 1
ATOM 1261 N N . HIS A 1 164 ? 9.626 17.828 -17.260 1.00 95.19 164 HIS A N 1
ATOM 1262 C CA . HIS A 1 164 ? 9.669 17.330 -18.628 1.00 95.19 164 HIS A CA 1
ATOM 1263 C C . HIS A 1 164 ? 9.846 15.804 -18.648 1.00 95.19 164 HIS A C 1
ATOM 1265 O O . HIS A 1 164 ? 9.086 15.126 -19.340 1.00 95.19 164 HIS A O 1
ATOM 1271 N N . LEU A 1 165 ? 10.793 15.247 -17.883 1.00 94.69 165 LEU A N 1
ATOM 1272 C CA . LEU A 1 165 ? 10.993 13.798 -17.777 1.00 94.69 165 LEU A CA 1
ATOM 1273 C C . LEU A 1 165 ? 9.749 13.091 -17.221 1.00 94.69 165 LEU A C 1
ATOM 1275 O O . LEU A 1 165 ? 9.262 12.149 -17.847 1.00 94.69 165 LEU A O 1
ATOM 1279 N N . PHE A 1 166 ? 9.193 13.587 -16.115 1.00 95.50 166 PHE A N 1
ATOM 1280 C CA . PHE A 1 166 ? 7.966 13.067 -15.510 1.00 95.50 166 PHE A CA 1
ATOM 1281 C C . PHE A 1 166 ? 6.836 12.976 -16.549 1.00 95.50 166 PHE A C 1
ATOM 1283 O O . PHE A 1 166 ? 6.300 11.903 -16.824 1.00 95.50 166 PHE A O 1
ATOM 1290 N N . ASN A 1 167 ? 6.552 14.082 -17.242 1.00 94.94 167 ASN A N 1
ATOM 1291 C CA . ASN A 1 167 ? 5.514 14.138 -18.270 1.00 94.94 167 ASN A CA 1
ATOM 1292 C C . ASN A 1 167 ? 5.800 13.233 -19.479 1.00 94.94 167 ASN A C 1
ATOM 1294 O O . ASN A 1 167 ? 4.867 12.741 -20.118 1.00 94.94 167 ASN A O 1
ATOM 1298 N N . ARG A 1 168 ? 7.073 13.007 -19.830 1.00 95.31 168 ARG A N 1
ATOM 1299 C CA . ARG A 1 168 ? 7.451 12.073 -20.902 1.00 95.31 168 ARG A CA 1
ATOM 1300 C C . ARG A 1 168 ? 7.156 10.628 -20.520 1.00 95.31 168 ARG A C 1
ATOM 1302 O O . ARG A 1 168 ? 6.650 9.905 -21.376 1.00 95.31 168 ARG A O 1
ATOM 1309 N N . ILE A 1 169 ? 7.416 10.238 -19.274 1.00 94.62 169 ILE A N 1
ATOM 1310 C CA . ILE A 1 169 ? 7.100 8.899 -18.759 1.00 94.62 169 ILE A CA 1
ATOM 1311 C C . ILE A 1 169 ? 5.583 8.695 -18.730 1.00 94.62 169 ILE A C 1
ATOM 1313 O O . ILE A 1 169 ? 5.084 7.747 -19.334 1.00 94.62 169 ILE A O 1
ATOM 1317 N N . LEU A 1 170 ? 4.835 9.650 -18.167 1.00 93.25 170 LEU A N 1
ATOM 1318 C CA . LEU A 1 170 ? 3.367 9.624 -18.145 1.00 93.25 170 LEU A CA 1
ATOM 1319 C C . LEU A 1 170 ? 2.753 9.484 -19.545 1.00 93.25 170 LEU A C 1
ATOM 1321 O O . LEU A 1 170 ? 1.769 8.778 -19.724 1.00 93.25 170 LEU A O 1
ATOM 1325 N N . LYS A 1 171 ? 3.297 10.169 -20.557 1.00 92.38 171 LYS A N 1
ATOM 1326 C CA . LYS A 1 171 ? 2.806 10.064 -21.944 1.00 92.38 171 LYS A CA 1
ATOM 1327 C C . LYS A 1 171 ? 3.229 8.770 -22.639 1.00 92.38 171 LYS A C 1
ATOM 1329 O O . LYS A 1 171 ? 2.639 8.416 -23.656 1.00 92.38 171 LYS A O 1
ATOM 1334 N N . ALA A 1 172 ? 4.288 8.113 -22.169 1.00 92.69 172 ALA A N 1
ATOM 1335 C CA . ALA A 1 172 ? 4.750 6.863 -22.757 1.00 92.69 172 ALA A CA 1
ATOM 1336 C C . ALA A 1 172 ? 3.816 5.702 -22.398 1.00 92.69 172 ALA A C 1
ATOM 1338 O O . ALA A 1 172 ? 3.509 4.906 -23.291 1.00 92.69 172 ALA A O 1
ATOM 1339 N N . ILE A 1 173 ? 3.370 5.666 -21.140 1.00 90.44 173 ILE A N 1
ATOM 1340 C CA . ILE A 1 173 ? 2.461 4.668 -20.567 1.00 90.44 173 ILE A CA 1
ATOM 1341 C C . ILE A 1 173 ? 1.027 5.087 -20.892 1.00 90.44 173 ILE A C 1
ATOM 1343 O O . ILE A 1 173 ? 0.416 5.817 -20.125 1.00 90.44 173 ILE A O 1
ATOM 1347 N N . ALA A 1 174 ? 0.533 4.770 -22.084 1.00 71.19 174 ALA A N 1
ATOM 1348 C CA . ALA A 1 174 ? -0.668 5.415 -22.617 1.00 71.19 174 ALA A CA 1
ATOM 1349 C C . ALA A 1 174 ? -1.977 4.869 -22.031 1.00 71.19 174 ALA A C 1
ATOM 1351 O O . ALA A 1 174 ? -2.896 5.657 -21.805 1.00 71.19 174 ALA A O 1
ATOM 1352 N N . ASP A 1 175 ? -2.038 3.567 -21.759 1.00 74.25 175 ASP A N 1
ATOM 1353 C CA . ASP A 1 175 ? -3.301 2.873 -21.555 1.00 74.25 175 ASP A CA 1
ATOM 1354 C C . ASP A 1 175 ? -3.468 2.385 -20.108 1.00 74.25 175 ASP A C 1
ATOM 1356 O O . ASP A 1 175 ? -2.496 2.125 -19.392 1.00 74.25 175 ASP A O 1
ATOM 1360 N N . GLU A 1 176 ? -4.724 2.304 -19.671 1.00 71.94 176 GLU A N 1
ATOM 1361 C CA . GLU A 1 176 ? -5.093 1.671 -18.403 1.00 71.94 176 GLU A CA 1
ATOM 1362 C C . GLU A 1 176 ? -4.799 0.162 -18.473 1.00 71.94 176 GLU A C 1
ATOM 1364 O O . GLU A 1 176 ? -4.816 -0.433 -19.551 1.00 71.94 176 GLU A O 1
ATOM 1369 N N . ASP A 1 177 ? -4.498 -0.446 -17.324 1.00 68.69 177 ASP A N 1
ATOM 1370 C CA . ASP A 1 177 ? -4.236 -1.888 -17.166 1.00 68.69 177 ASP A CA 1
ATOM 1371 C C . ASP A 1 177 ? -2.993 -2.454 -17.897 1.00 68.69 177 ASP A C 1
ATOM 1373 O O . ASP A 1 177 ? -2.770 -3.671 -17.892 1.00 68.69 177 ASP A O 1
ATOM 1377 N N . ASP A 1 178 ? -2.137 -1.601 -18.474 1.00 84.31 178 ASP A N 1
ATOM 1378 C CA . ASP A 1 178 ? -0.842 -2.020 -19.023 1.00 84.31 178 ASP A CA 1
ATOM 1379 C C . ASP A 1 178 ? 0.083 -2.576 -17.915 1.00 84.31 178 ASP A C 1
ATOM 1381 O O . ASP A 1 178 ? 0.115 -2.101 -16.771 1.00 84.31 178 ASP A O 1
ATOM 1385 N N . VAL A 1 179 ? 0.887 -3.580 -18.276 1.00 93.44 179 VAL A N 1
ATOM 1386 C CA . VAL A 1 179 ? 1.975 -4.106 -17.441 1.00 93.44 179 VAL A CA 1
ATOM 1387 C C . VAL A 1 179 ? 3.263 -3.391 -17.833 1.00 93.44 179 VAL A C 1
ATOM 1389 O O . VAL A 1 179 ? 3.684 -3.450 -18.983 1.00 93.44 179 VAL A O 1
ATOM 1392 N N . VAL A 1 180 ? 3.913 -2.706 -16.900 1.00 95.38 180 VAL A N 1
ATOM 1393 C CA . VAL A 1 180 ? 5.095 -1.881 -17.171 1.00 95.38 180 VAL A CA 1
ATOM 1394 C C . VAL A 1 180 ? 6.319 -2.471 -16.489 1.00 95.38 180 VAL A C 1
ATOM 1396 O O . VAL A 1 180 ? 6.356 -2.605 -15.271 1.00 95.38 180 VAL A O 1
ATOM 1399 N N . VAL A 1 181 ? 7.357 -2.758 -17.268 1.00 96.12 181 VAL A N 1
ATOM 1400 C CA . VAL A 1 181 ? 8.685 -3.094 -16.741 1.00 96.12 181 VAL A CA 1
ATOM 1401 C C . VAL A 1 181 ? 9.620 -1.939 -17.053 1.00 96.12 181 VAL A C 1
ATOM 1403 O O . VAL A 1 181 ? 9.660 -1.484 -18.196 1.00 96.12 181 VAL A O 1
ATOM 1406 N N . PHE A 1 182 ? 10.357 -1.448 -16.057 1.00 96.69 182 PHE A N 1
ATOM 1407 C CA . PHE A 1 182 ? 11.244 -0.297 -16.240 1.00 96.69 182 PHE A CA 1
ATOM 1408 C C . PHE A 1 182 ? 12.691 -0.653 -15.892 1.00 96.69 182 PHE A C 1
ATOM 1410 O O . PHE A 1 182 ? 13.006 -0.955 -14.750 1.00 96.69 182 PHE A O 1
ATOM 1417 N N . ASP A 1 183 ? 13.579 -0.554 -16.874 1.00 96.69 183 ASP A N 1
ATOM 1418 C CA . ASP A 1 183 ? 15.029 -0.536 -16.703 1.00 96.69 183 ASP A CA 1
ATOM 1419 C C . ASP A 1 183 ? 15.578 0.869 -16.377 1.00 96.69 183 ASP A C 1
ATOM 1421 O O . ASP A 1 183 ? 15.510 1.800 -17.190 1.00 96.69 183 ASP A O 1
ATOM 1425 N N . VAL A 1 184 ? 16.170 1.013 -15.190 1.00 95.06 184 VAL A N 1
ATOM 1426 C CA . VAL A 1 184 ? 16.777 2.262 -14.706 1.00 95.06 184 VAL A CA 1
ATOM 1427 C C . VAL A 1 184 ? 18.309 2.292 -14.807 1.00 95.06 184 VAL A C 1
ATOM 1429 O O . VAL A 1 184 ? 18.918 3.276 -14.389 1.00 95.06 184 VAL A O 1
ATOM 1432 N N . THR A 1 185 ? 18.939 1.268 -15.398 1.00 93.06 185 THR A N 1
ATOM 1433 C CA . THR A 1 185 ? 20.404 1.058 -15.429 1.00 93.06 185 THR A CA 1
ATOM 1434 C C . THR A 1 185 ? 21.194 2.270 -15.907 1.00 93.06 185 THR A C 1
ATOM 1436 O O . THR A 1 185 ? 22.143 2.705 -15.256 1.00 93.06 185 THR A O 1
ATOM 1439 N N . HIS A 1 186 ? 20.798 2.843 -17.044 1.00 89.50 186 HIS A N 1
ATOM 1440 C CA . HIS A 1 186 ? 21.460 4.010 -17.628 1.00 89.50 186 HIS A CA 1
ATOM 1441 C C . HIS A 1 186 ? 20.686 5.312 -17.394 1.00 89.50 186 HIS A C 1
ATOM 1443 O O . HIS A 1 186 ? 20.882 6.298 -18.107 1.00 89.50 186 HIS A O 1
ATOM 1449 N N . GLY A 1 187 ? 19.823 5.338 -16.374 1.00 80.62 187 GLY A N 1
ATOM 1450 C CA . GLY A 1 187 ? 19.249 6.574 -15.862 1.00 80.62 187 GLY A CA 1
ATOM 1451 C C . GLY A 1 187 ? 20.329 7.382 -15.146 1.00 80.62 187 GLY A C 1
ATOM 1452 O O . GLY A 1 187 ? 20.899 6.948 -14.150 1.00 80.62 187 GLY A O 1
ATOM 1453 N N . PHE A 1 188 ? 20.634 8.572 -15.648 1.00 78.81 188 PHE A N 1
ATOM 1454 C CA . PHE A 1 188 ? 21.722 9.372 -15.105 1.00 78.81 188 PHE A CA 1
ATOM 1455 C C . PHE A 1 188 ? 21.292 10.165 -13.863 1.00 78.81 188 PHE A C 1
ATOM 1457 O O . PHE A 1 188 ? 20.325 10.926 -13.904 1.00 78.81 188 PHE A O 1
ATOM 1464 N N . ARG A 1 189 ? 22.050 10.045 -12.765 1.00 81.12 189 ARG A N 1
ATOM 1465 C CA . ARG A 1 189 ? 21.868 10.822 -11.522 1.00 81.12 189 ARG A CA 1
ATOM 1466 C C . ARG A 1 189 ? 20.430 10.756 -10.989 1.00 81.12 189 ARG A C 1
ATOM 1468 O O . ARG A 1 189 ? 20.026 9.728 -10.471 1.00 81.12 189 ARG A O 1
ATOM 1475 N N . LEU A 1 190 ? 19.662 11.840 -11.096 1.00 85.62 190 LEU A N 1
ATOM 1476 C CA . LEU A 1 190 ? 18.308 11.956 -10.539 1.00 85.62 190 LEU A CA 1
ATOM 1477 C C . LEU A 1 190 ? 17.213 11.297 -11.392 1.00 85.62 190 LEU A C 1
ATOM 1479 O O . LEU A 1 190 ? 16.079 11.180 -10.935 1.00 85.62 190 LEU A O 1
ATOM 1483 N N . MET A 1 191 ? 17.512 10.884 -12.627 1.00 89.38 191 MET A N 1
ATOM 1484 C CA . MET A 1 191 ? 16.495 10.347 -13.540 1.00 89.38 191 MET A CA 1
ATOM 1485 C C . MET A 1 191 ? 15.787 9.094 -13.001 1.00 89.38 191 MET A C 1
ATOM 1487 O O . MET A 1 191 ? 14.558 9.067 -13.085 1.00 89.38 191 MET A O 1
ATOM 1491 N N . PRO A 1 192 ? 16.482 8.105 -12.394 1.00 90.19 192 PRO A N 1
ATOM 1492 C CA . PRO A 1 192 ? 15.822 6.975 -11.740 1.00 90.19 192 PRO A CA 1
ATOM 1493 C C . PRO A 1 192 ? 14.851 7.401 -10.632 1.00 90.19 192 PRO A C 1
ATOM 1495 O O . PRO A 1 192 ? 13.765 6.839 -10.529 1.00 90.19 192 PRO A O 1
ATOM 1498 N N . MET A 1 193 ? 15.188 8.437 -9.852 1.00 90.38 193 MET A N 1
ATOM 1499 C CA . MET A 1 193 ? 14.307 8.950 -8.793 1.00 90.38 193 MET A CA 1
ATOM 1500 C C . MET A 1 193 ? 13.025 9.556 -9.370 1.00 90.38 193 MET A C 1
ATOM 1502 O O . MET A 1 193 ? 11.928 9.233 -8.920 1.00 90.38 193 MET A O 1
ATOM 1506 N N . VAL A 1 194 ? 13.141 10.393 -10.407 1.00 92.62 194 VAL A N 1
ATOM 1507 C CA . VAL A 1 194 ? 11.971 10.962 -11.099 1.00 92.62 194 VAL A CA 1
ATOM 1508 C C . VAL A 1 194 ? 11.138 9.863 -11.762 1.00 92.62 194 VAL A C 1
ATOM 1510 O O . VAL A 1 194 ? 9.910 9.933 -11.744 1.00 92.62 194 VAL A O 1
ATOM 1513 N N . ALA A 1 195 ? 11.783 8.834 -12.317 1.00 92.25 195 ALA A N 1
ATOM 1514 C CA . ALA A 1 195 ? 11.098 7.695 -12.915 1.00 92.25 195 ALA A CA 1
ATOM 1515 C C . ALA A 1 195 ? 10.296 6.893 -11.889 1.00 92.25 195 ALA A C 1
ATOM 1517 O O . ALA A 1 195 ? 9.137 6.584 -12.150 1.00 92.25 195 ALA A O 1
ATOM 1518 N N . LEU A 1 196 ? 10.871 6.623 -10.714 1.00 92.00 196 LEU A N 1
ATOM 1519 C CA . LEU A 1 196 ? 10.182 5.929 -9.629 1.00 92.00 196 LEU A CA 1
ATOM 1520 C C . LEU A 1 196 ? 8.941 6.708 -9.161 1.00 92.00 196 LEU A C 1
ATOM 1522 O O . LEU A 1 196 ? 7.866 6.126 -9.036 1.00 92.00 196 LEU A O 1
ATOM 1526 N N . LEU A 1 197 ? 9.060 8.029 -8.985 1.00 92.06 197 LEU A N 1
ATOM 1527 C CA . LEU A 1 197 ? 7.926 8.895 -8.633 1.00 92.06 197 LEU A CA 1
ATOM 1528 C C . LEU A 1 197 ? 6.852 8.924 -9.732 1.00 92.06 197 LEU A C 1
ATOM 1530 O O . LEU A 1 197 ? 5.658 8.888 -9.438 1.00 92.06 197 LEU A O 1
ATOM 1534 N N . ALA A 1 198 ? 7.259 8.968 -11.003 1.00 93.06 198 ALA A N 1
ATOM 1535 C CA . ALA A 1 198 ? 6.336 8.918 -12.134 1.00 93.06 198 ALA A CA 1
ATOM 1536 C C . ALA A 1 198 ? 5.595 7.576 -12.210 1.00 93.06 198 ALA A C 1
ATOM 1538 O O . ALA A 1 198 ? 4.386 7.563 -12.436 1.00 93.06 198 ALA A O 1
ATOM 1539 N N . LEU A 1 199 ? 6.292 6.458 -11.995 1.00 92.06 199 LEU A N 1
ATOM 1540 C CA . LEU A 1 199 ? 5.695 5.124 -11.955 1.00 92.06 199 LEU A CA 1
ATOM 1541 C C . LEU A 1 199 ? 4.675 4.993 -10.824 1.00 92.06 199 LEU A C 1
ATOM 1543 O O . LEU A 1 199 ? 3.557 4.545 -11.073 1.00 92.06 199 LEU A O 1
ATOM 1547 N N . ASP A 1 200 ? 5.026 5.424 -9.609 1.00 90.38 200 ASP A N 1
ATOM 1548 C CA . ASP A 1 200 ? 4.109 5.383 -8.468 1.00 90.38 200 ASP A CA 1
ATOM 1549 C C . ASP A 1 200 ? 2.847 6.224 -8.723 1.00 90.38 200 ASP A C 1
ATOM 1551 O O . ASP A 1 200 ? 1.724 5.766 -8.491 1.00 90.38 200 ASP A O 1
ATOM 1555 N N . PHE A 1 201 ? 3.013 7.418 -9.298 1.00 91.69 201 PHE A N 1
ATOM 1556 C CA . PHE A 1 201 ? 1.894 8.268 -9.693 1.00 91.69 201 PHE A CA 1
ATOM 1557 C C . PHE A 1 201 ? 1.001 7.601 -10.750 1.00 91.69 201 PHE A C 1
ATOM 1559 O O . PHE A 1 201 ? -0.220 7.542 -10.590 1.00 91.69 201 PHE A O 1
ATOM 1566 N N . VAL A 1 202 ? 1.586 7.079 -11.834 1.00 91.44 202 VAL A N 1
ATOM 1567 C CA . VAL A 1 202 ? 0.820 6.465 -12.932 1.00 91.44 202 VAL A CA 1
ATOM 1568 C C . VAL A 1 202 ? 0.091 5.213 -12.461 1.00 91.44 202 VAL A C 1
ATOM 1570 O O . VAL A 1 202 ? -1.064 5.021 -12.834 1.00 91.44 202 VAL A O 1
ATOM 1573 N N . ARG A 1 203 ? 0.704 4.403 -11.595 1.00 89.81 203 ARG A N 1
ATOM 1574 C CA . ARG A 1 203 ? 0.058 3.239 -10.977 1.00 89.81 203 ARG A CA 1
ATOM 1575 C C . ARG A 1 203 ? -1.227 3.615 -10.244 1.00 89.81 203 ARG A C 1
ATOM 1577 O O . ARG A 1 203 ? -2.249 2.964 -10.439 1.00 89.81 203 ARG A O 1
ATOM 1584 N N . LYS A 1 204 ? -1.209 4.708 -9.480 1.00 87.12 204 LYS A N 1
ATOM 1585 C CA . LYS A 1 204 ? -2.381 5.195 -8.732 1.00 87.12 204 LYS A CA 1
ATOM 1586 C C . LYS A 1 204 ? -3.458 5.800 -9.636 1.00 87.12 204 LYS A C 1
ATOM 1588 O O . LYS A 1 204 ? -4.642 5.636 -9.363 1.00 87.12 204 LYS A O 1
ATOM 1593 N N . VAL A 1 205 ? -3.065 6.484 -10.713 1.00 89.81 205 VAL A N 1
ATOM 1594 C CA . VAL A 1 205 ? -4.007 7.200 -11.594 1.00 89.81 205 VAL A CA 1
ATOM 1595 C C . VAL A 1 205 ? -4.568 6.324 -12.720 1.00 89.81 205 VAL A C 1
ATOM 1597 O O . VAL A 1 205 ? -5.703 6.540 -13.130 1.00 89.81 205 VAL A O 1
ATOM 1600 N N . ARG A 1 206 ? -3.801 5.351 -13.227 1.00 87.69 206 ARG A N 1
ATOM 1601 C CA . ARG A 1 206 ? -4.143 4.539 -14.417 1.00 87.69 206 ARG A CA 1
ATOM 1602 C C . ARG A 1 206 ? -4.219 3.035 -14.157 1.00 87.69 206 ARG A C 1
ATOM 1604 O O . ARG A 1 206 ? -4.373 2.274 -15.103 1.00 87.69 206 ARG A O 1
ATOM 1611 N N . ARG A 1 207 ? -4.086 2.602 -12.896 1.00 85.31 207 ARG A N 1
ATOM 1612 C CA . ARG A 1 207 ? -4.177 1.188 -12.475 1.00 85.31 207 ARG A CA 1
ATOM 1613 C C . ARG A 1 207 ? -3.236 0.242 -13.235 1.00 85.31 207 ARG A C 1
ATOM 1615 O O . ARG A 1 207 ? -3.508 -0.947 -13.357 1.00 85.31 207 ARG A O 1
ATOM 1622 N N . ILE A 1 208 ? -2.108 0.760 -13.723 1.00 91.06 208 ILE A N 1
ATOM 1623 C CA . ILE A 1 208 ? -1.069 -0.074 -14.337 1.00 91.06 208 ILE A CA 1
ATOM 1624 C C . ILE A 1 208 ? -0.467 -1.028 -13.303 1.00 91.06 208 ILE A C 1
ATOM 1626 O O . ILE A 1 208 ? -0.461 -0.740 -12.105 1.00 91.06 208 ILE A O 1
ATOM 1630 N N . THR A 1 209 ? 0.117 -2.129 -13.765 1.00 90.56 209 THR A N 1
ATOM 1631 C CA . THR A 1 209 ? 0.925 -3.013 -12.910 1.00 90.56 209 THR A CA 1
ATOM 1632 C C . THR A 1 209 ? 2.401 -2.789 -13.205 1.00 90.56 209 THR A C 1
ATOM 1634 O O . THR A 1 209 ? 2.782 -2.732 -14.368 1.00 90.56 209 THR A O 1
ATOM 1637 N N . VAL A 1 210 ? 3.244 -2.687 -12.177 1.00 92.94 210 VAL A N 1
ATOM 1638 C CA . VAL A 1 210 ? 4.702 -2.538 -12.337 1.00 92.94 210 VAL A CA 1
ATOM 1639 C C . VAL A 1 210 ? 5.395 -3.721 -11.657 1.00 92.94 210 VAL A C 1
ATOM 1641 O O . VAL A 1 210 ? 5.798 -3.591 -10.502 1.00 92.94 210 VAL A O 1
ATOM 1644 N N . PRO A 1 211 ? 5.475 -4.900 -12.304 1.00 91.81 211 PRO A N 1
ATOM 1645 C CA . PRO A 1 211 ? 6.009 -6.098 -11.659 1.00 91.81 211 PRO A CA 1
ATOM 1646 C C . PRO A 1 211 ? 7.519 -6.020 -11.417 1.00 91.81 211 PRO A C 1
ATOM 1648 O O . PRO A 1 211 ? 7.999 -6.626 -10.468 1.00 91.81 211 PRO A O 1
ATOM 1651 N N . HIS A 1 212 ? 8.257 -5.278 -12.251 1.00 93.75 212 HIS A N 1
ATOM 1652 C CA . HIS A 1 212 ? 9.716 -5.229 -12.192 1.00 93.75 212 HIS A CA 1
ATOM 1653 C C . HIS A 1 212 ? 10.264 -3.824 -12.456 1.00 93.75 212 HIS A C 1
ATOM 1655 O O . HIS A 1 212 ? 9.838 -3.135 -13.391 1.00 93.75 212 HIS A O 1
ATOM 1661 N N . ILE A 1 213 ? 11.257 -3.433 -11.654 1.00 95.38 213 ILE A N 1
ATOM 1662 C CA . ILE A 1 213 ? 12.081 -2.241 -11.873 1.00 95.38 213 ILE A CA 1
ATOM 1663 C C . ILE A 1 213 ? 13.534 -2.705 -11.873 1.00 95.38 213 ILE A C 1
ATOM 1665 O O . ILE A 1 213 ? 14.121 -2.924 -10.822 1.00 95.38 213 ILE A O 1
ATOM 1669 N N . TRP A 1 214 ? 14.122 -2.882 -13.047 1.00 96.00 214 TRP A N 1
ATOM 1670 C CA . TRP A 1 214 ? 15.433 -3.504 -13.181 1.00 96.00 214 TRP A CA 1
ATOM 1671 C C . TRP A 1 214 ? 16.577 -2.498 -13.155 1.00 96.00 214 TRP A C 1
ATOM 1673 O O . TRP A 1 214 ? 16.515 -1.430 -13.762 1.00 96.00 214 TRP A O 1
ATOM 1683 N N . TYR A 1 215 ? 17.656 -2.886 -12.485 1.00 94.56 215 TYR A N 1
ATOM 1684 C CA . TYR A 1 215 ? 18.936 -2.197 -12.498 1.00 94.56 215 TYR A CA 1
ATOM 1685 C C . TYR A 1 215 ? 20.056 -3.201 -12.776 1.00 94.56 215 TYR A C 1
ATOM 1687 O O . TYR A 1 215 ? 20.398 -4.025 -11.930 1.00 94.56 215 TYR A O 1
ATOM 1695 N N . GLY A 1 216 ? 20.631 -3.137 -13.971 1.00 91.19 216 GLY A N 1
ATOM 1696 C CA . GLY A 1 216 ? 21.871 -3.817 -14.309 1.00 91.19 216 GLY A CA 1
ATOM 1697 C C . GLY A 1 216 ? 23.051 -3.116 -13.646 1.00 91.19 216 GLY A C 1
ATOM 1698 O O . GLY A 1 216 ? 23.207 -1.903 -13.759 1.00 91.19 216 GLY A O 1
ATOM 1699 N N . ASN A 1 217 ? 23.918 -3.876 -12.987 1.00 86.75 217 ASN A N 1
ATOM 1700 C CA . ASN A 1 217 ? 25.151 -3.367 -12.399 1.00 86.75 217 ASN A CA 1
ATOM 1701 C C . ASN A 1 217 ? 26.380 -3.836 -13.203 1.00 86.75 217 ASN A C 1
ATOM 1703 O O . ASN A 1 217 ? 27.093 -4.748 -12.776 1.00 86.75 217 ASN A O 1
ATOM 1707 N N . PRO A 1 218 ? 26.662 -3.228 -14.373 1.00 79.38 218 PRO A N 1
ATOM 1708 C CA . PRO A 1 218 ? 27.794 -3.632 -15.205 1.00 79.38 218 PRO A CA 1
ATOM 1709 C C . PRO A 1 218 ? 29.162 -3.342 -14.572 1.00 79.38 218 PRO A C 1
ATOM 1711 O O . PRO A 1 218 ? 30.157 -3.936 -14.970 1.00 79.38 218 PRO A O 1
ATOM 1714 N N . HIS A 1 219 ? 29.223 -2.470 -13.562 1.00 77.25 219 HIS A N 1
ATOM 1715 C CA . HIS A 1 219 ? 30.468 -2.062 -12.904 1.00 77.25 219 HIS A CA 1
ATOM 1716 C C . HIS A 1 219 ? 30.876 -2.977 -11.740 1.00 77.25 219 HIS A C 1
ATOM 1718 O O . HIS A 1 219 ? 31.912 -2.755 -11.116 1.00 77.25 219 HIS A O 1
ATOM 1724 N N . SER A 1 220 ? 30.070 -3.985 -11.408 1.00 79.19 220 SER A N 1
ATOM 1725 C CA . SER A 1 220 ? 30.394 -4.972 -10.372 1.00 79.19 220 SER A CA 1
ATOM 1726 C C . SER A 1 220 ? 30.105 -6.385 -10.880 1.00 79.19 220 SER A C 1
ATOM 1728 O O . SER A 1 220 ? 29.173 -7.029 -10.394 1.00 79.19 220 SER A O 1
ATOM 1730 N N . PRO A 1 221 ? 30.855 -6.862 -11.892 1.00 79.25 221 PRO A N 1
ATOM 1731 C CA . PRO A 1 221 ? 30.671 -8.207 -12.405 1.00 79.25 221 PRO A CA 1
ATOM 1732 C C . PRO A 1 221 ? 31.035 -9.255 -11.344 1.00 79.25 221 PRO A C 1
ATOM 1734 O O . PRO A 1 221 ? 31.982 -9.088 -10.574 1.00 79.25 221 PRO A O 1
ATOM 1737 N N . THR A 1 222 ? 30.274 -10.341 -11.323 1.00 84.12 222 THR A N 1
ATOM 1738 C CA . THR A 1 222 ? 30.495 -11.544 -10.515 1.00 84.12 222 THR A CA 1
ATOM 1739 C C . THR A 1 222 ? 31.043 -12.671 -11.399 1.00 84.12 222 THR A C 1
ATOM 1741 O O . THR A 1 222 ? 31.309 -12.468 -12.586 1.00 84.12 222 THR A O 1
ATOM 1744 N N . ALA A 1 223 ? 31.174 -13.883 -10.848 1.00 83.38 223 ALA A N 1
ATOM 1745 C CA . ALA A 1 223 ? 31.517 -15.077 -11.624 1.00 83.38 223 ALA A CA 1
ATOM 1746 C C . ALA A 1 223 ? 30.532 -15.358 -12.782 1.00 83.38 223 ALA A C 1
ATOM 1748 O O . ALA A 1 223 ? 30.928 -15.954 -13.781 1.00 83.38 223 ALA A O 1
ATOM 1749 N N . HIS A 1 224 ? 29.285 -14.883 -12.674 1.00 82.19 224 HIS A N 1
ATOM 1750 C CA . HIS A 1 224 ? 28.219 -15.083 -13.666 1.00 82.19 224 HIS A CA 1
ATOM 1751 C C . HIS A 1 224 ? 28.067 -13.910 -14.653 1.00 82.19 224 HIS A C 1
ATOM 1753 O O . HIS A 1 224 ? 27.257 -13.973 -15.574 1.00 82.19 224 HIS A O 1
ATOM 1759 N N . GLY A 1 225 ? 28.837 -12.828 -14.483 1.00 88.75 225 GLY A N 1
ATOM 1760 C CA . GLY A 1 225 ? 28.739 -11.608 -15.291 1.00 88.75 225 GLY A CA 1
ATOM 1761 C C . GLY A 1 225 ? 28.126 -10.434 -14.526 1.00 88.75 225 GLY A C 1
ATOM 1762 O O . GLY A 1 225 ? 28.353 -10.272 -13.332 1.00 88.75 225 GLY A O 1
ATOM 1763 N N . SER A 1 226 ? 27.380 -9.566 -15.201 1.00 92.25 226 SER A N 1
ATOM 1764 C CA . SER A 1 226 ? 26.790 -8.359 -14.614 1.00 92.25 226 SER A CA 1
ATOM 1765 C C . SER A 1 226 ? 25.385 -8.634 -14.052 1.00 92.25 226 SER A C 1
ATOM 1767 O O . SER A 1 226 ? 24.477 -8.947 -14.825 1.00 92.25 226 SER A O 1
ATOM 1769 N N . PRO A 1 227 ? 25.150 -8.489 -12.735 1.00 94.31 227 PRO A N 1
ATOM 1770 C CA . PRO A 1 227 ? 23.842 -8.774 -12.157 1.00 94.31 227 PRO A CA 1
ATOM 1771 C C . PRO A 1 227 ? 22.805 -7.719 -12.548 1.00 94.31 227 PRO A C 1
ATOM 1773 O O . PRO A 1 227 ? 23.080 -6.519 -12.543 1.00 94.31 227 PRO A O 1
ATOM 1776 N N . ILE A 1 228 ? 21.588 -8.174 -12.815 1.00 95.25 228 ILE A N 1
ATOM 1777 C CA . ILE A 1 228 ? 20.361 -7.388 -12.894 1.00 95.25 228 ILE A CA 1
ATOM 1778 C C . ILE A 1 228 ? 19.634 -7.572 -11.567 1.00 95.25 228 ILE A C 1
ATOM 1780 O O . ILE A 1 228 ? 19.233 -8.678 -11.206 1.00 95.25 228 ILE A O 1
ATOM 1784 N N . ILE A 1 229 ? 19.480 -6.472 -10.843 1.00 93.62 229 ILE A N 1
ATOM 1785 C CA . ILE A 1 229 ? 18.807 -6.408 -9.551 1.00 93.62 229 ILE A CA 1
ATOM 1786 C C . ILE A 1 229 ? 17.391 -5.885 -9.787 1.00 93.62 229 ILE A C 1
ATOM 1788 O O . ILE A 1 229 ? 17.215 -4.856 -10.444 1.00 93.62 229 ILE A O 1
ATOM 1792 N N . ASP A 1 230 ? 16.384 -6.571 -9.247 1.00 92.75 230 ASP A N 1
ATOM 1793 C CA . ASP A 1 230 ? 15.017 -6.053 -9.227 1.00 92.75 230 ASP A CA 1
ATOM 1794 C C . ASP A 1 230 ? 14.799 -5.155 -8.003 1.00 92.75 230 ASP A C 1
ATOM 1796 O O . ASP A 1 230 ? 14.919 -5.573 -6.852 1.00 92.75 230 ASP A O 1
ATOM 1800 N N . LEU A 1 231 ? 14.488 -3.893 -8.275 1.00 91.56 231 LEU A N 1
ATOM 1801 C CA . LEU A 1 231 ? 14.207 -2.842 -7.307 1.00 91.56 231 LEU A CA 1
ATOM 1802 C C . LEU A 1 231 ? 12.709 -2.725 -6.996 1.00 91.56 231 LEU A C 1
ATOM 1804 O O . LEU A 1 231 ? 12.331 -1.908 -6.152 1.00 91.56 231 LEU A O 1
ATOM 1808 N N . SER A 1 232 ? 11.846 -3.529 -7.628 1.00 88.69 232 SER A N 1
ATOM 1809 C CA . SER A 1 232 ? 10.409 -3.561 -7.332 1.00 88.69 232 SER A CA 1
ATOM 1810 C C . SER A 1 232 ? 10.080 -3.759 -5.837 1.00 88.69 232 SER A C 1
ATOM 1812 O O . SER A 1 232 ? 9.158 -3.082 -5.366 1.00 88.69 232 SER A O 1
ATOM 1814 N N . PRO A 1 233 ? 10.845 -4.526 -5.017 1.00 84.12 233 PRO A N 1
ATOM 1815 C CA . PRO A 1 233 ? 10.567 -4.625 -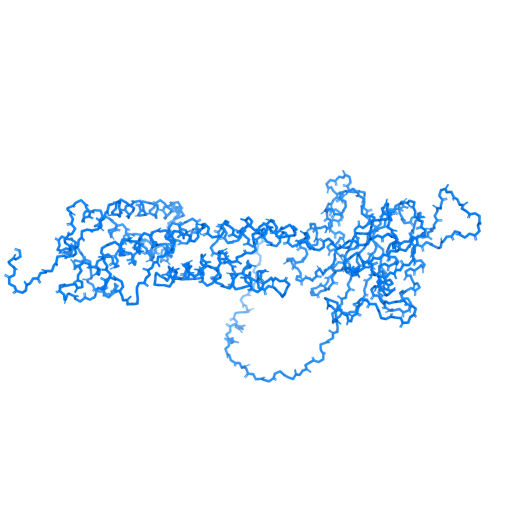3.583 1.00 84.12 233 PRO A CA 1
ATOM 1816 C C . PRO A 1 233 ? 10.711 -3.285 -2.851 1.00 84.12 233 PRO A C 1
ATOM 1818 O O . PRO A 1 233 ? 9.974 -3.017 -1.906 1.00 84.12 233 PRO A O 1
ATOM 1821 N N . MET A 1 234 ? 11.610 -2.405 -3.308 1.00 82.44 234 MET A N 1
ATOM 1822 C CA . MET A 1 234 ? 11.772 -1.070 -2.722 1.00 82.44 234 MET A CA 1
ATOM 1823 C C . MET A 1 234 ? 10.579 -0.167 -3.047 1.00 82.44 234 MET A C 1
ATOM 1825 O O . MET A 1 234 ? 10.159 0.625 -2.205 1.00 82.44 234 MET A O 1
ATOM 1829 N N . ALA A 1 235 ? 9.986 -0.309 -4.237 1.00 82.00 235 ALA A N 1
ATOM 1830 C CA . ALA A 1 235 ? 8.789 0.444 -4.611 1.00 82.00 235 ALA A CA 1
ATOM 1831 C C . ALA A 1 235 ? 7.581 0.094 -3.722 1.00 82.00 235 ALA A C 1
ATOM 1833 O O . ALA A 1 235 ? 6.778 0.978 -3.422 1.00 82.00 235 ALA A O 1
ATOM 1834 N N . ARG A 1 236 ? 7.489 -1.147 -3.217 1.00 80.75 236 ARG A N 1
ATOM 1835 C CA . ARG A 1 236 ? 6.421 -1.567 -2.287 1.00 80.75 236 ARG A CA 1
ATOM 1836 C C . ARG A 1 236 ? 6.424 -0.783 -0.977 1.00 80.75 236 ARG A C 1
ATOM 1838 O O . ARG A 1 236 ? 5.367 -0.609 -0.382 1.00 80.75 236 ARG A O 1
ATOM 1845 N N . ILE A 1 237 ? 7.567 -0.252 -0.536 1.00 83.25 237 ILE A N 1
ATOM 1846 C CA . ILE A 1 237 ? 7.639 0.576 0.682 1.00 83.25 237 ILE A CA 1
ATOM 1847 C C . ILE A 1 237 ? 6.727 1.809 0.559 1.00 83.25 237 ILE A C 1
ATOM 1849 O O . ILE A 1 237 ? 6.128 2.236 1.547 1.00 83.25 237 ILE A O 1
ATOM 1853 N N . LEU A 1 238 ? 6.552 2.353 -0.654 1.00 85.69 238 LEU A N 1
ATOM 1854 C CA . LEU A 1 238 ? 5.630 3.465 -0.904 1.00 85.69 238 LEU A CA 1
ATOM 1855 C C . LEU A 1 238 ? 4.165 3.065 -0.665 1.00 85.69 238 LEU A C 1
ATOM 1857 O O . LEU A 1 238 ? 3.385 3.886 -0.172 1.00 85.69 238 LEU A O 1
ATOM 1861 N N . ASP A 1 239 ? 3.800 1.816 -0.965 1.00 86.00 239 ASP A N 1
ATOM 1862 C CA . ASP A 1 239 ? 2.460 1.280 -0.701 1.00 86.00 239 ASP A CA 1
ATOM 1863 C C . ASP A 1 239 ? 2.221 1.102 0.787 1.00 86.00 239 ASP A C 1
ATOM 1865 O O . ASP A 1 239 ? 1.227 1.602 1.307 1.00 86.00 239 ASP A O 1
ATOM 1869 N N . TRP A 1 240 ? 3.165 0.465 1.483 1.00 88.19 240 TRP A N 1
ATOM 1870 C CA . TRP A 1 240 ? 3.107 0.283 2.932 1.00 88.19 240 TRP A CA 1
ATOM 1871 C C . TRP A 1 240 ? 3.010 1.620 3.664 1.00 88.19 240 TRP A C 1
ATOM 1873 O O . TRP A 1 240 ? 2.158 1.782 4.534 1.00 88.19 240 TRP A O 1
ATOM 1883 N N . SER A 1 241 ? 3.819 2.605 3.264 1.00 87.44 241 SER A N 1
ATOM 1884 C CA . SER A 1 241 ? 3.773 3.962 3.815 1.00 87.44 241 SER A CA 1
ATOM 1885 C C . SER A 1 241 ? 2.408 4.623 3.590 1.00 87.44 241 SER A C 1
ATOM 1887 O O . SER A 1 241 ? 1.792 5.116 4.536 1.00 87.44 241 SER A O 1
ATOM 1889 N N . SER A 1 242 ? 1.878 4.563 2.361 1.00 88.69 242 SER A N 1
ATOM 1890 C CA . SER A 1 242 ? 0.570 5.146 2.024 1.00 88.69 242 SER A CA 1
ATOM 1891 C C . SER A 1 242 ? -0.579 4.455 2.774 1.00 88.69 242 SER A C 1
ATOM 1893 O O . SER A 1 242 ? -1.476 5.118 3.298 1.00 88.69 242 SER A O 1
ATOM 1895 N N . ALA A 1 243 ? -0.549 3.123 2.859 1.00 91.44 243 ALA A N 1
ATOM 1896 C CA . ALA A 1 243 ? -1.552 2.317 3.547 1.00 91.44 243 ALA A CA 1
ATOM 1897 C C . ALA A 1 243 ? -1.523 2.537 5.067 1.00 91.44 243 ALA A C 1
ATOM 1899 O O . ALA A 1 243 ? -2.578 2.708 5.685 1.00 91.44 243 ALA A O 1
ATOM 1900 N N . LEU A 1 244 ? -0.329 2.620 5.661 1.00 91.00 244 LEU A N 1
ATOM 1901 C CA . LEU A 1 244 ? -0.155 2.981 7.064 1.00 91.00 244 LEU A CA 1
ATOM 1902 C C . LEU A 1 244 ? -0.688 4.389 7.334 1.00 91.00 244 LEU A C 1
ATOM 1904 O O . LEU A 1 244 ? -1.439 4.588 8.285 1.00 91.00 244 LEU A O 1
ATOM 1908 N N . GLN A 1 245 ? -0.355 5.366 6.489 1.00 91.38 245 GLN A N 1
ATOM 1909 C CA . GLN A 1 245 ? -0.833 6.736 6.656 1.00 91.38 245 GLN A CA 1
ATOM 1910 C C . GLN A 1 245 ? -2.365 6.816 6.569 1.00 91.38 245 GLN A C 1
ATOM 1912 O O . GLN A 1 245 ? -2.985 7.516 7.372 1.00 91.38 245 GLN A O 1
ATOM 1917 N N . ASN A 1 246 ? -2.989 6.041 5.674 1.00 92.62 246 ASN A N 1
ATOM 1918 C CA . ASN A 1 246 ? -4.445 5.920 5.594 1.00 92.62 246 ASN A CA 1
ATOM 1919 C C . ASN A 1 246 ? -5.050 5.347 6.886 1.00 92.62 246 ASN A C 1
ATOM 1921 O O . ASN A 1 246 ? -5.997 5.919 7.428 1.00 92.62 246 ASN A O 1
ATOM 1925 N N . LEU A 1 247 ? -4.471 4.272 7.428 1.00 93.31 247 LEU A N 1
ATOM 1926 C CA . LEU A 1 247 ? -4.881 3.714 8.716 1.00 93.31 247 LEU A CA 1
ATOM 1927 C C . LEU A 1 247 ? -4.720 4.742 9.843 1.00 93.31 247 LEU A C 1
ATOM 1929 O O . LEU A 1 247 ? -5.619 4.913 10.670 1.00 93.31 247 LEU A O 1
ATOM 1933 N N . LEU A 1 248 ? -3.583 5.437 9.906 1.00 91.38 248 LEU A N 1
ATOM 1934 C CA . LEU A 1 248 ? -3.294 6.431 10.938 1.00 91.38 248 LEU A CA 1
ATOM 1935 C C . LEU A 1 248 ? -4.290 7.589 10.910 1.00 91.38 248 LEU A C 1
ATOM 1937 O O . LEU A 1 248 ? -4.831 7.916 11.967 1.00 91.38 248 LEU A O 1
ATOM 1941 N N . ALA A 1 249 ? -4.570 8.133 9.726 1.00 91.19 249 ALA A N 1
ATOM 1942 C CA . ALA A 1 249 ? -5.439 9.289 9.546 1.00 91.19 249 ALA A CA 1
ATOM 1943 C C . ALA A 1 249 ? -6.933 8.957 9.661 1.00 91.19 249 ALA A C 1
ATOM 1945 O O . ALA A 1 249 ? -7.685 9.741 10.232 1.00 91.19 249 ALA A O 1
ATOM 1946 N N . THR A 1 250 ? -7.373 7.815 9.124 1.00 93.12 250 THR A N 1
ATOM 1947 C CA . THR A 1 250 ? -8.809 7.539 8.935 1.00 93.12 250 THR A CA 1
ATOM 1948 C C . THR A 1 250 ? -9.342 6.369 9.753 1.00 93.12 250 THR A C 1
ATOM 1950 O O . THR A 1 250 ? -10.555 6.182 9.796 1.00 93.12 250 THR A O 1
ATOM 1953 N N . GLY A 1 251 ? -8.467 5.551 10.343 1.00 92.69 251 GLY A N 1
ATOM 1954 C CA . GLY A 1 251 ? -8.852 4.314 11.022 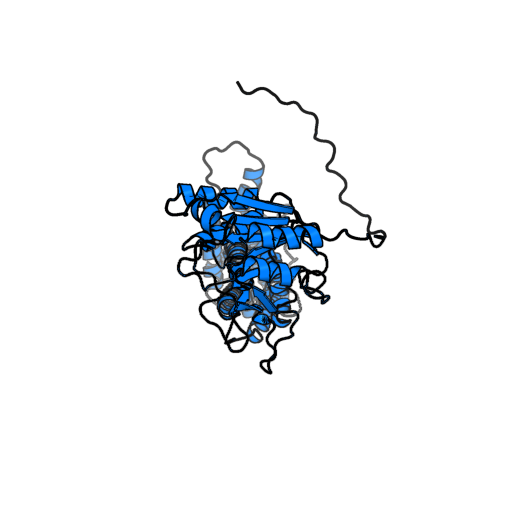1.00 92.69 251 GLY A CA 1
ATOM 1955 C C . GLY A 1 251 ? -9.186 3.150 10.085 1.00 92.69 251 GLY A C 1
ATOM 1956 O O . GLY A 1 251 ? -9.589 2.096 10.566 1.00 92.69 251 GLY A O 1
ATOM 1957 N N . HIS A 1 252 ? -9.039 3.295 8.764 1.00 94.25 252 HIS A N 1
ATOM 1958 C CA . HIS A 1 252 ? -9.306 2.217 7.807 1.00 94.25 252 HIS A CA 1
ATOM 1959 C C . HIS A 1 252 ? -8.042 1.412 7.515 1.00 94.25 252 HIS A C 1
ATOM 1961 O O . HIS A 1 252 ? -7.063 1.948 7.003 1.00 94.25 252 HIS A O 1
ATOM 1967 N N . ALA A 1 253 ? -8.086 0.109 7.790 1.00 95.25 253 ALA A N 1
ATOM 1968 C CA . ALA A 1 253 ? -6.949 -0.782 7.578 1.00 95.25 253 ALA A CA 1
ATOM 1969 C C . ALA A 1 253 ? -6.976 -1.551 6.248 1.00 95.25 253 ALA A C 1
ATOM 1971 O O . ALA A 1 253 ? -6.020 -2.260 5.974 1.00 95.25 253 ALA A O 1
ATOM 1972 N N . GLY A 1 254 ? -8.017 -1.411 5.416 1.00 95.00 254 GLY A N 1
ATOM 1973 C CA . GLY A 1 254 ? -8.217 -2.263 4.231 1.00 95.00 254 GLY A CA 1
ATOM 1974 C C . GLY A 1 254 ? -7.003 -2.339 3.298 1.00 95.00 254 GLY A C 1
ATOM 1975 O O . GLY A 1 254 ? -6.512 -3.428 3.033 1.00 95.00 254 GLY A O 1
ATOM 1976 N N . ALA A 1 255 ? -6.444 -1.189 2.904 1.00 93.06 255 ALA A N 1
ATOM 1977 C CA . ALA A 1 255 ? -5.257 -1.144 2.041 1.00 93.06 255 ALA A CA 1
ATOM 1978 C C . ALA A 1 255 ? -4.026 -1.823 2.670 1.00 93.06 255 ALA A C 1
ATOM 1980 O O . ALA A 1 255 ? -3.206 -2.403 1.969 1.00 93.06 255 ALA A O 1
ATOM 1981 N N . LEU A 1 256 ? -3.885 -1.749 3.997 1.00 92.50 256 LEU A N 1
ATOM 1982 C CA . LEU A 1 256 ? -2.776 -2.385 4.702 1.00 92.50 256 LEU A CA 1
ATOM 1983 C C . LEU A 1 256 ? -3.015 -3.891 4.851 1.00 92.50 256 LEU A C 1
ATOM 1985 O O . LEU A 1 256 ? -2.099 -4.675 4.635 1.00 92.50 256 LEU A O 1
ATOM 1989 N N . GLY A 1 257 ? -4.255 -4.290 5.140 1.00 93.75 257 GLY A N 1
ATOM 1990 C CA . GLY A 1 257 ? -4.690 -5.682 5.144 1.00 93.75 257 GLY A CA 1
ATOM 1991 C C . GLY A 1 257 ? -4.414 -6.368 3.809 1.00 93.75 257 GLY A C 1
ATOM 1992 O O . GLY A 1 257 ? -3.798 -7.426 3.809 1.00 93.75 257 GLY A O 1
ATOM 1993 N N . GLU A 1 258 ? -4.762 -5.729 2.687 1.00 93.00 258 GLU A N 1
ATOM 1994 C CA . GLU A 1 258 ? -4.497 -6.234 1.331 1.00 93.00 258 GLU A CA 1
ATOM 1995 C C . GLU A 1 258 ? -3.005 -6.516 1.095 1.00 93.00 258 GLU A C 1
ATOM 1997 O O . GLU A 1 258 ? -2.654 -7.604 0.637 1.00 93.00 258 GLU A O 1
ATOM 2002 N N . LEU A 1 259 ? -2.122 -5.578 1.467 1.00 90.12 259 LEU A N 1
ATOM 2003 C CA . LEU A 1 259 ? -0.668 -5.756 1.356 1.00 90.12 259 LEU A CA 1
ATOM 2004 C C . LEU A 1 259 ? -0.154 -6.915 2.216 1.00 90.12 259 LEU A C 1
ATOM 2006 O O . LEU A 1 259 ? 0.746 -7.639 1.798 1.00 90.12 259 LEU A O 1
ATOM 2010 N N . MET A 1 260 ? -0.719 -7.092 3.409 1.00 89.44 260 MET A N 1
ATOM 2011 C CA . MET A 1 260 ? -0.339 -8.152 4.344 1.00 89.44 260 MET A CA 1
ATOM 2012 C C . MET A 1 260 ? -0.833 -9.533 3.909 1.00 89.44 260 MET A C 1
ATOM 2014 O O . MET A 1 260 ? -0.209 -10.530 4.256 1.00 89.44 260 MET A O 1
ATOM 2018 N N . THR A 1 261 ? -1.937 -9.591 3.162 1.00 91.81 261 THR A N 1
ATOM 2019 C CA . THR A 1 261 ? -2.539 -10.826 2.637 1.00 91.81 261 THR A CA 1
ATOM 2020 C C . THR A 1 261 ? -2.045 -11.219 1.245 1.00 91.81 261 THR A C 1
ATOM 2022 O O . THR A 1 261 ? -2.581 -12.161 0.669 1.00 91.81 261 THR A O 1
ATOM 2025 N N . ALA A 1 262 ? -1.066 -10.504 0.687 1.00 87.25 262 ALA A N 1
ATOM 2026 C CA . ALA A 1 262 ? -0.475 -10.853 -0.599 1.00 87.25 262 ALA A CA 1
ATOM 2027 C C . ALA A 1 262 ? 0.195 -12.241 -0.555 1.00 87.25 262 ALA A C 1
ATOM 2029 O O . ALA A 1 262 ? 0.721 -12.649 0.481 1.00 87.25 262 ALA A O 1
ATOM 2030 N N . ASP A 1 263 ? 0.192 -12.954 -1.685 1.00 80.94 263 ASP A N 1
ATOM 2031 C CA . ASP A 1 263 ? 0.642 -14.355 -1.779 1.00 80.94 263 ASP A CA 1
ATOM 2032 C C . ASP A 1 263 ? 2.111 -14.571 -1.375 1.00 80.94 263 ASP A C 1
ATOM 2034 O O . ASP A 1 263 ? 2.507 -15.674 -1.000 1.00 80.94 263 ASP A O 1
ATOM 2038 N N . ASP A 1 264 ? 2.931 -13.525 -1.460 1.00 79.31 264 ASP A N 1
ATOM 2039 C CA . ASP A 1 264 ? 4.347 -13.549 -1.108 1.00 79.31 264 ASP A CA 1
ATOM 2040 C C . ASP A 1 264 ? 4.613 -13.282 0.385 1.00 79.31 264 ASP A C 1
ATOM 2042 O O . ASP A 1 264 ? 5.755 -13.374 0.840 1.00 79.31 264 ASP A O 1
ATOM 2046 N N . MET A 1 265 ? 3.572 -12.967 1.160 1.00 82.62 265 MET A N 1
ATOM 2047 C CA . MET A 1 265 ? 3.680 -12.740 2.596 1.00 82.62 265 MET A CA 1
ATOM 2048 C C . MET A 1 265 ? 3.585 -14.055 3.383 1.00 82.62 265 MET A C 1
ATOM 2050 O O . MET A 1 265 ? 2.813 -14.951 3.030 1.00 82.62 265 MET A O 1
ATOM 2054 N N . PRO A 1 266 ? 4.308 -14.188 4.513 1.00 85.06 266 PRO A N 1
ATOM 2055 C CA . PRO A 1 266 ? 4.159 -15.346 5.387 1.00 85.06 266 PRO A CA 1
ATOM 2056 C C . PRO A 1 266 ? 2.704 -15.515 5.871 1.00 85.06 266 PRO A C 1
ATOM 2058 O O . PRO A 1 266 ? 2.074 -14.517 6.235 1.00 85.06 266 PRO A O 1
ATOM 2061 N N . PRO A 1 267 ? 2.173 -16.750 6.001 1.00 88.75 267 PRO A N 1
ATOM 2062 C CA . PRO A 1 267 ? 0.779 -16.987 6.403 1.00 88.75 267 PRO A CA 1
ATOM 2063 C C . PRO A 1 267 ? 0.358 -16.301 7.713 1.00 88.75 267 PRO A C 1
ATOM 2065 O O . PRO A 1 267 ? -0.787 -15.868 7.864 1.00 88.75 267 PRO A O 1
ATOM 2068 N N . VAL A 1 268 ? 1.287 -16.167 8.666 1.00 88.12 268 VAL A N 1
ATOM 2069 C CA . VAL A 1 268 ? 1.041 -15.460 9.932 1.00 88.12 268 VAL A CA 1
ATOM 2070 C C . VAL A 1 268 ? 0.799 -13.963 9.716 1.00 88.12 268 VAL A C 1
ATOM 2072 O O . VAL A 1 268 ? -0.084 -13.390 10.350 1.00 88.12 268 VAL A O 1
ATOM 2075 N N . VAL A 1 269 ? 1.507 -13.342 8.766 1.00 88.44 269 VAL A N 1
ATOM 2076 C CA . VAL A 1 269 ? 1.335 -11.927 8.416 1.00 88.44 269 VAL A CA 1
ATOM 2077 C C . VAL A 1 269 ? -0.000 -11.712 7.703 1.00 88.44 269 VAL A C 1
ATOM 2079 O O . VAL A 1 269 ? -0.730 -10.788 8.057 1.00 88.44 269 VAL A O 1
ATOM 2082 N N . ALA A 1 270 ? -0.384 -12.613 6.794 1.00 91.19 270 ALA A N 1
ATOM 2083 C CA . ALA A 1 270 ? -1.698 -12.587 6.147 1.00 91.19 270 ALA A CA 1
ATOM 2084 C C . ALA A 1 270 ? -2.850 -12.717 7.158 1.00 91.19 270 ALA A C 1
ATOM 2086 O O . ALA A 1 270 ? -3.842 -11.980 7.107 1.00 91.19 270 ALA A O 1
ATOM 2087 N N . THR A 1 271 ? -2.695 -13.610 8.138 1.00 93.31 271 THR A N 1
ATOM 2088 C CA . THR A 1 271 ? -3.668 -13.777 9.227 1.00 93.31 271 THR A CA 1
ATOM 2089 C C . THR A 1 271 ? -3.769 -12.509 10.078 1.00 93.31 271 THR A C 1
ATOM 2091 O O . THR A 1 271 ? -4.874 -12.052 10.377 1.00 93.31 271 THR A O 1
ATOM 2094 N N . TYR A 1 272 ? -2.630 -11.899 10.422 1.00 92.75 272 TYR A N 1
ATOM 2095 C CA . TYR A 1 272 ? -2.592 -10.632 11.152 1.00 92.75 272 TYR A CA 1
ATOM 2096 C C . TYR A 1 272 ? -3.271 -9.503 10.364 1.00 92.75 272 TYR A C 1
ATOM 2098 O O . TYR A 1 272 ? -4.091 -8.781 10.924 1.00 92.75 272 TYR A O 1
ATOM 2106 N N . GLY A 1 273 ? -3.005 -9.379 9.059 1.00 93.44 273 GLY A N 1
ATOM 2107 C CA . GLY A 1 273 ? -3.623 -8.371 8.188 1.00 93.44 273 GLY A CA 1
ATOM 2108 C C . GLY A 1 273 ? -5.145 -8.505 8.083 1.00 93.44 273 GLY A C 1
ATOM 2109 O O . GLY A 1 273 ? -5.875 -7.510 8.150 1.00 93.44 273 GLY A O 1
ATOM 2110 N N . THR A 1 274 ? -5.640 -9.743 8.010 1.00 95.88 274 THR A N 1
ATOM 2111 C CA . THR A 1 274 ? -7.082 -10.035 8.054 1.00 95.88 274 THR A CA 1
ATOM 2112 C C . THR A 1 274 ? -7.680 -9.577 9.383 1.00 95.88 274 THR A C 1
ATOM 2114 O O . THR A 1 274 ? -8.650 -8.815 9.406 1.00 95.88 274 THR A O 1
ATOM 2117 N N . LYS A 1 275 ? -7.063 -9.968 10.507 1.00 96.12 275 LYS A N 1
ATOM 2118 C CA . LYS A 1 275 ? -7.544 -9.598 11.842 1.00 96.12 275 LYS A CA 1
ATOM 2119 C C . LYS A 1 275 ? -7.500 -8.087 12.071 1.00 96.12 275 LYS A C 1
ATOM 2121 O O . LYS A 1 275 ? -8.452 -7.524 12.602 1.00 96.12 275 LYS A O 1
ATOM 2126 N N . LEU A 1 276 ? -6.440 -7.417 11.625 1.00 96.12 276 LEU A N 1
ATOM 2127 C CA . LEU A 1 276 ? -6.302 -5.964 11.685 1.00 96.12 276 LEU A CA 1
ATOM 2128 C C . LEU A 1 276 ? -7.479 -5.270 10.988 1.00 96.12 276 LEU A C 1
ATOM 2130 O O . LEU A 1 276 ? -8.071 -4.341 11.541 1.00 96.12 276 LEU A O 1
ATOM 2134 N N . THR A 1 277 ? -7.844 -5.753 9.799 1.00 97.00 277 THR A N 1
ATOM 2135 C CA . THR A 1 277 ? -8.983 -5.233 9.033 1.00 97.00 277 THR A CA 1
ATOM 2136 C C . THR A 1 277 ? -10.290 -5.400 9.807 1.00 97.00 277 THR A C 1
ATOM 2138 O O . THR A 1 277 ? -11.035 -4.433 9.968 1.00 97.00 277 THR A O 1
ATOM 2141 N N . GLU A 1 278 ? -10.534 -6.577 10.384 1.00 96.88 278 GLU A N 1
ATOM 2142 C CA . GLU A 1 278 ? -11.726 -6.838 11.200 1.00 96.88 278 GLU A CA 1
ATOM 2143 C C . GLU A 1 278 ? -11.821 -5.922 12.430 1.00 96.88 278 GLU A C 1
ATOM 2145 O O . GLU A 1 278 ? -12.892 -5.371 12.709 1.00 96.88 278 GLU A O 1
ATOM 2150 N N . VAL A 1 279 ? -10.717 -5.736 13.168 1.00 96.50 279 VAL A N 1
ATOM 2151 C CA . VAL A 1 279 ? -10.681 -4.864 14.355 1.00 96.50 279 VAL A CA 1
ATOM 2152 C C . VAL A 1 279 ? -10.958 -3.418 13.959 1.00 96.50 279 VAL A C 1
ATOM 2154 O O . VAL A 1 279 ? -11.808 -2.764 14.567 1.00 96.50 279 VAL A O 1
ATOM 2157 N N . ALA A 1 280 ? -10.270 -2.921 12.928 1.00 96.81 280 ALA A N 1
ATOM 2158 C CA . ALA A 1 280 ? -10.441 -1.565 12.422 1.00 96.81 280 ALA A CA 1
ATOM 2159 C C . ALA A 1 280 ? -11.896 -1.306 12.000 1.00 96.81 280 ALA A C 1
ATOM 2161 O O . ALA A 1 280 ? -12.503 -0.317 12.412 1.00 96.81 280 ALA A O 1
ATOM 2162 N N . GLU A 1 281 ? -12.505 -2.233 11.259 1.00 96.81 281 GLU A N 1
ATOM 2163 C CA . GLU A 1 281 ? -13.911 -2.133 10.875 1.00 96.81 281 GLU A CA 1
ATOM 2164 C C . GLU A 1 281 ? -14.876 -2.207 12.065 1.00 96.81 281 GLU A C 1
ATOM 2166 O O . GLU A 1 281 ? -15.927 -1.561 12.048 1.00 96.81 281 GLU A O 1
ATOM 2171 N N . ALA A 1 282 ? -14.574 -3.005 13.092 1.00 96.25 282 ALA A N 1
ATOM 2172 C CA . ALA A 1 282 ? -15.394 -3.075 14.298 1.00 96.25 282 ALA A CA 1
ATOM 2173 C C . ALA A 1 282 ? -15.362 -1.751 15.079 1.00 96.25 282 ALA A C 1
ATOM 2175 O O . ALA A 1 282 ? -16.411 -1.302 15.552 1.00 96.25 282 ALA A O 1
ATOM 2176 N N . VAL A 1 283 ? -14.198 -1.096 15.161 1.00 96.56 283 VAL A N 1
ATOM 2177 C CA . VAL A 1 283 ? -14.053 0.247 15.748 1.00 96.56 283 VAL A CA 1
ATOM 2178 C C . VAL A 1 283 ? -14.818 1.284 14.918 1.00 96.56 283 VAL A C 1
ATOM 2180 O O . VAL A 1 283 ? -15.669 1.982 15.468 1.00 96.56 283 VAL A O 1
ATOM 2183 N N . ASN A 1 284 ? -14.621 1.318 13.594 1.00 95.19 284 ASN A N 1
ATOM 2184 C CA . ASN A 1 284 ? -15.295 2.265 12.689 1.00 95.19 284 ASN A CA 1
ATOM 2185 C C . ASN A 1 284 ? -16.826 2.079 12.651 1.00 95.19 284 ASN A C 1
ATOM 2187 O O . ASN A 1 284 ? -17.573 3.015 12.371 1.00 95.19 284 ASN A O 1
ATOM 2191 N N . ARG A 1 285 ? -17.332 0.877 12.960 1.00 94.81 285 ARG A N 1
ATOM 2192 C CA . ARG A 1 285 ? -18.773 0.599 13.116 1.00 94.81 285 ARG A CA 1
ATOM 2193 C C . ARG A 1 285 ? -19.295 0.835 14.534 1.00 94.81 285 ARG A C 1
ATOM 2195 O O . ARG A 1 285 ? -20.428 0.454 14.820 1.00 94.81 285 ARG A O 1
ATOM 2202 N N . ALA A 1 286 ? -18.486 1.405 15.427 1.00 92.88 286 ALA A N 1
ATOM 2203 C CA . ALA A 1 286 ? -18.810 1.600 16.838 1.00 92.88 286 ALA A CA 1
ATOM 2204 C C . ALA A 1 286 ? -19.315 0.307 17.526 1.00 92.88 286 ALA A C 1
ATOM 2206 O O . ALA A 1 286 ? -20.203 0.329 18.378 1.00 92.88 286 ALA A O 1
ATOM 2207 N N . SER A 1 287 ? -18.763 -0.851 17.147 1.00 90.62 287 SER A N 1
ATOM 2208 C CA . SER A 1 287 ? -19.191 -2.163 17.645 1.00 90.62 287 SER A CA 1
ATOM 2209 C C . SER A 1 287 ? -18.525 -2.499 18.981 1.00 90.62 287 SER A C 1
ATOM 2211 O O . SER A 1 287 ? -17.640 -3.355 19.037 1.00 90.62 287 SER A O 1
ATOM 2213 N N . ALA A 1 288 ? -18.984 -1.853 20.059 1.00 87.94 288 ALA A N 1
ATOM 2214 C CA . ALA A 1 288 ? -18.459 -1.986 21.427 1.00 87.94 288 ALA A CA 1
ATOM 2215 C C . ALA A 1 288 ? -18.293 -3.427 21.926 1.00 87.94 288 ALA A C 1
ATOM 2217 O O . ALA A 1 288 ? -17.382 -3.728 22.693 1.00 87.94 288 ALA A O 1
ATOM 2218 N N . PHE A 1 289 ? -19.161 -4.334 21.486 1.00 85.94 289 PHE A N 1
ATOM 2219 C CA . PHE A 1 289 ? -19.088 -5.746 21.852 1.00 85.94 289 PHE A CA 1
ATOM 2220 C C . PHE A 1 289 ? -17.979 -6.513 21.109 1.00 85.94 289 PHE A C 1
ATOM 2222 O O . PHE A 1 289 ? -17.411 -7.450 21.655 1.00 85.94 289 PHE A O 1
ATOM 2229 N N . LYS A 1 290 ? -17.663 -6.132 19.864 1.00 90.00 290 LYS A N 1
ATOM 2230 C CA . LYS A 1 290 ? -16.778 -6.910 18.981 1.00 90.00 290 LYS A CA 1
ATOM 2231 C C . LYS A 1 290 ? -15.315 -6.495 19.068 1.00 90.00 290 LYS A C 1
ATOM 2233 O O . LYS A 1 290 ? -14.449 -7.363 19.137 1.00 90.00 290 LYS A O 1
ATOM 2238 N N . PHE A 1 291 ? -15.030 -5.190 19.024 1.00 93.75 291 PHE A N 1
ATOM 2239 C CA . PHE A 1 291 ? -13.643 -4.738 18.881 1.00 93.75 291 PHE A CA 1
ATOM 2240 C C . PHE A 1 291 ? -12.711 -5.166 20.030 1.00 93.75 291 PHE A C 1
ATOM 2242 O O . PHE A 1 291 ? -11.554 -5.427 19.715 1.00 93.75 291 PHE A O 1
ATOM 2249 N N . PRO A 1 292 ? -13.135 -5.313 21.309 1.00 92.06 292 PRO A N 1
ATOM 2250 C CA . PRO A 1 292 ? -12.194 -5.699 22.365 1.00 92.06 292 PRO A CA 1
ATOM 2251 C C . PRO A 1 292 ? -11.666 -7.122 22.201 1.00 92.06 292 PRO A C 1
ATOM 2253 O O . PRO A 1 292 ? -10.474 -7.369 22.368 1.00 92.06 292 PRO A O 1
ATOM 2256 N N . HIS A 1 293 ? -12.552 -8.046 21.822 1.00 89.94 293 HIS A N 1
ATOM 2257 C CA . HIS A 1 293 ? -12.189 -9.431 21.551 1.00 89.94 293 HIS A CA 1
ATOM 2258 C C . HIS A 1 293 ? -11.285 -9.535 20.320 1.00 89.94 293 HIS A C 1
ATOM 2260 O O . HIS A 1 293 ? -10.227 -10.152 20.386 1.00 89.94 293 HIS A O 1
ATOM 2266 N N . LEU A 1 294 ? -11.650 -8.858 19.227 1.00 93.69 294 LEU A N 1
ATOM 2267 C CA . LEU A 1 294 ? -10.832 -8.845 18.014 1.00 93.69 294 LEU A CA 1
ATOM 2268 C C . LEU A 1 294 ? -9.449 -8.223 18.276 1.00 93.69 294 LEU A C 1
ATOM 2270 O O . LEU A 1 294 ? -8.450 -8.728 17.775 1.00 93.69 294 LEU A O 1
ATOM 2274 N N . ALA A 1 295 ? -9.373 -7.147 19.070 1.00 94.44 295 ALA A N 1
ATOM 2275 C CA . ALA A 1 295 ? -8.104 -6.526 19.445 1.00 94.44 295 ALA A CA 1
ATOM 2276 C C . ALA A 1 295 ? -7.241 -7.495 20.263 1.00 94.44 295 ALA A C 1
ATOM 2278 O O . ALA A 1 295 ? -6.045 -7.611 20.023 1.00 94.44 295 ALA A O 1
ATOM 2279 N N . GLN A 1 296 ? -7.846 -8.258 21.176 1.00 92.19 296 GLN A N 1
ATOM 2280 C CA . GLN A 1 296 ? -7.135 -9.296 21.916 1.00 92.19 296 GLN A CA 1
ATOM 2281 C C . GLN A 1 296 ? -6.595 -10.403 20.996 1.00 92.19 296 GLN A C 1
ATOM 2283 O O . GLN A 1 296 ? -5.476 -10.871 21.196 1.00 92.19 296 GLN A O 1
ATOM 2288 N N . GLU A 1 297 ? -7.370 -10.841 20.003 1.00 92.31 297 GLU A N 1
ATOM 2289 C CA . GLU A 1 297 ? -6.907 -11.811 19.003 1.00 92.31 297 GLU A CA 1
ATOM 2290 C C . GLU A 1 297 ? -5.757 -11.260 18.157 1.00 92.31 297 GLU A C 1
ATOM 2292 O O . GLU A 1 297 ? -4.785 -11.975 17.928 1.00 92.31 297 GLU A O 1
ATOM 2297 N N . LEU A 1 298 ? -5.830 -9.988 17.751 1.00 93.25 298 LEU A N 1
ATOM 2298 C CA . LEU A 1 298 ? -4.763 -9.314 17.010 1.00 93.25 298 LEU A CA 1
ATOM 2299 C C . LEU A 1 298 ? -3.443 -9.315 17.794 1.00 93.25 298 LEU A C 1
ATOM 2301 O O . LEU A 1 298 ? -2.415 -9.720 17.260 1.00 93.25 298 LEU A O 1
ATOM 2305 N N . LEU A 1 299 ? -3.478 -8.933 19.075 1.00 92.12 299 LEU A N 1
ATOM 2306 C CA . LEU A 1 299 ? -2.282 -8.900 19.927 1.00 92.12 299 LEU A CA 1
ATOM 2307 C C . LEU A 1 299 ? -1.688 -10.295 20.161 1.00 92.12 299 LEU A C 1
ATOM 2309 O O . LEU A 1 299 ? -0.475 -10.443 20.223 1.00 92.12 299 LEU A O 1
ATOM 2313 N N . LYS A 1 300 ? -2.514 -11.347 20.250 1.00 91.56 300 LYS A N 1
ATOM 2314 C CA . LYS A 1 300 ? -2.007 -12.731 20.349 1.00 91.56 300 LYS A CA 1
ATOM 2315 C C . LYS A 1 300 ? -1.248 -13.165 19.091 1.00 91.56 300 LYS A C 1
ATOM 2317 O O . LYS A 1 300 ? -0.327 -13.976 19.174 1.00 91.56 300 LYS A O 1
ATOM 2322 N N . LEU A 1 301 ? -1.650 -12.664 17.922 1.00 90.94 301 LEU A N 1
ATOM 2323 C CA . LEU A 1 301 ? -0.949 -12.930 16.665 1.00 90.94 301 LEU A CA 1
ATOM 2324 C C . LEU A 1 301 ? 0.380 -12.168 16.587 1.00 90.94 301 LEU A C 1
ATOM 2326 O O . LEU A 1 301 ? 1.315 -12.675 15.975 1.00 90.94 301 LEU A O 1
ATOM 2330 N N . GLU A 1 302 ? 0.484 -11.005 17.239 1.00 87.19 302 GLU A N 1
ATOM 2331 C CA . GLU A 1 302 ? 1.702 -10.180 17.292 1.00 87.19 302 GLU A CA 1
ATOM 2332 C C . GLU A 1 302 ? 2.911 -10.958 17.832 1.00 87.19 302 GLU A C 1
ATOM 2334 O O . GLU A 1 302 ? 4.014 -10.858 17.298 1.00 87.19 302 GLU A O 1
ATOM 2339 N N . ASP A 1 303 ? 2.693 -11.817 18.831 1.00 84.00 303 ASP A N 1
ATOM 2340 C CA . ASP A 1 303 ? 3.745 -12.651 19.425 1.00 84.00 303 ASP A CA 1
ATOM 2341 C C . ASP A 1 303 ? 4.380 -13.644 18.441 1.00 84.00 303 ASP A C 1
ATOM 2343 O O . ASP A 1 303 ? 5.522 -14.059 18.643 1.00 84.00 303 ASP A O 1
ATOM 2347 N N . HIS A 1 304 ? 3.652 -14.001 17.381 1.00 85.50 304 HIS A N 1
ATOM 2348 C CA . HIS A 1 304 ? 4.044 -14.990 16.376 1.00 85.50 304 HIS A CA 1
ATOM 2349 C C . HIS A 1 304 ? 4.533 -14.352 15.072 1.00 85.50 304 HIS A C 1
ATOM 2351 O O . HIS A 1 304 ? 4.888 -15.071 14.134 1.00 85.50 304 HIS A O 1
ATOM 2357 N N . LEU A 1 305 ? 4.522 -13.019 14.984 1.00 83.62 305 LEU A N 1
ATOM 2358 C CA . LEU A 1 305 ? 5.074 -12.321 13.833 1.00 83.62 305 LEU A CA 1
ATOM 2359 C C . LEU A 1 305 ? 6.587 -12.578 13.736 1.00 83.62 305 LEU A C 1
ATOM 2361 O O . LEU A 1 305 ? 7.241 -12.775 14.764 1.00 83.62 305 LEU A O 1
ATOM 2365 N N . PRO A 1 306 ? 7.159 -12.582 12.518 1.00 75.12 306 PRO A N 1
ATOM 2366 C CA . PRO A 1 306 ? 8.607 -12.629 12.346 1.00 75.12 306 PRO A CA 1
ATOM 2367 C C . PRO A 1 306 ? 9.250 -11.479 13.134 1.00 75.12 306 PRO A C 1
ATOM 2369 O O . PRO A 1 306 ? 8.867 -10.326 12.949 1.00 75.12 306 PRO A O 1
ATOM 2372 N N . LYS A 1 307 ? 10.176 -11.800 14.045 1.00 71.31 307 LYS A N 1
ATOM 2373 C CA . LYS A 1 307 ? 10.944 -10.827 14.837 1.00 71.31 307 LYS A CA 1
ATOM 2374 C C . LYS A 1 307 ? 12.409 -10.938 14.452 1.00 71.31 307 LYS A C 1
ATOM 2376 O O . LYS A 1 307 ? 12.915 -12.060 14.383 1.00 71.31 307 LYS A O 1
ATOM 2381 N N . ASN A 1 308 ? 13.095 -9.806 14.292 1.00 60.41 308 ASN A N 1
ATOM 2382 C CA . ASN A 1 308 ? 14.509 -9.762 13.911 1.00 60.41 308 ASN A CA 1
ATOM 2383 C C . ASN A 1 308 ? 14.771 -10.510 12.597 1.00 60.41 308 ASN A C 1
ATOM 2385 O O . ASN A 1 308 ? 15.710 -11.300 12.492 1.00 60.41 308 ASN A O 1
ATOM 2389 N N . SER A 1 309 ? 13.912 -10.298 11.600 1.00 56.62 309 SER A N 1
ATOM 2390 C CA . SER A 1 309 ? 14.157 -10.810 10.259 1.00 56.62 309 SER A CA 1
ATOM 2391 C C . SER A 1 309 ? 15.379 -10.081 9.697 1.00 56.62 309 SER A C 1
ATOM 2393 O O . SER A 1 309 ? 15.266 -8.931 9.269 1.00 56.62 309 SER A O 1
ATOM 2395 N N . ASP A 1 310 ? 16.549 -10.721 9.681 1.00 49.00 310 ASP A N 1
ATOM 2396 C CA . ASP A 1 310 ? 17.694 -10.244 8.903 1.00 49.00 310 ASP A CA 1
ATOM 2397 C C . ASP A 1 310 ? 17.256 -10.148 7.424 1.00 49.00 310 ASP A C 1
ATOM 2399 O O . ASP A 1 310 ? 17.204 -11.152 6.715 1.00 49.00 310 ASP A O 1
ATOM 2403 N N . GLY A 1 311 ? 16.848 -8.961 6.951 1.00 59.81 311 GLY A N 1
ATOM 2404 C CA . GLY A 1 311 ? 16.434 -8.762 5.557 1.00 59.81 311 GLY A CA 1
ATOM 2405 C C . GLY A 1 311 ? 15.282 -7.779 5.313 1.00 59.81 311 GLY A C 1
ATOM 2406 O O . GLY A 1 311 ? 15.115 -6.775 6.001 1.00 59.81 311 GLY A O 1
ATOM 2407 N N . GLN A 1 312 ? 14.502 -8.058 4.260 1.00 57.62 312 GLN A N 1
ATOM 2408 C CA . GLN A 1 312 ? 13.518 -7.151 3.639 1.00 57.62 312 GLN A CA 1
ATOM 2409 C C . GLN A 1 312 ? 12.312 -6.781 4.529 1.00 57.62 312 GLN A C 1
ATOM 2411 O O . GLN A 1 312 ? 11.589 -5.842 4.203 1.00 57.62 312 GLN A O 1
ATOM 2416 N N . LEU A 1 313 ? 12.097 -7.485 5.646 1.00 63.25 313 LEU A N 1
ATOM 2417 C CA . LEU A 1 313 ? 10.943 -7.285 6.530 1.00 63.25 313 LEU A CA 1
ATOM 2418 C C . LEU A 1 313 ? 11.203 -6.316 7.695 1.00 63.25 313 LEU A C 1
ATOM 2420 O O . LEU A 1 313 ? 10.241 -5.896 8.325 1.00 63.25 313 LEU A O 1
ATOM 2424 N N . ALA A 1 314 ? 12.440 -5.880 7.958 1.00 68.25 314 ALA A N 1
ATOM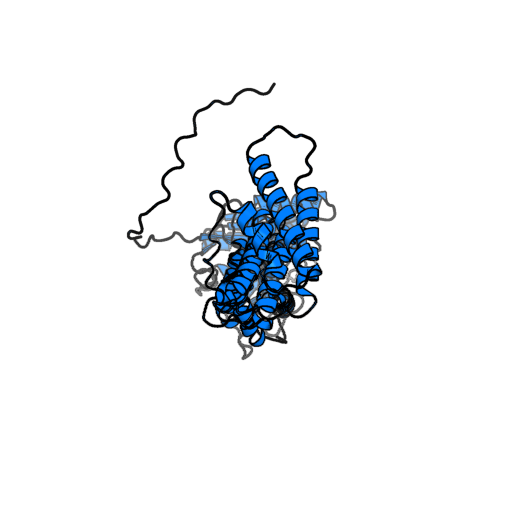 2425 C CA . ALA A 1 314 ? 12.729 -5.009 9.108 1.00 68.25 314 ALA A CA 1
ATOM 2426 C C . ALA A 1 314 ? 11.940 -3.670 9.122 1.00 68.25 314 ALA A C 1
ATOM 2428 O O . ALA A 1 314 ? 11.445 -3.276 10.179 1.00 68.25 314 ALA A O 1
ATOM 2429 N N . PRO A 1 315 ? 11.736 -2.962 7.988 1.00 67.81 315 PRO A N 1
ATOM 2430 C CA . PRO A 1 315 ? 10.848 -1.795 7.965 1.00 67.81 315 PRO A CA 1
ATOM 2431 C C . PRO A 1 315 ? 9.378 -2.154 8.214 1.00 67.81 315 PRO A C 1
ATOM 2433 O O . PRO A 1 315 ? 8.636 -1.353 8.775 1.00 67.81 315 PRO A O 1
ATOM 2436 N N . VAL A 1 316 ? 8.959 -3.353 7.800 1.00 73.88 316 VAL A N 1
ATOM 2437 C CA . VAL A 1 316 ? 7.601 -3.863 8.015 1.00 73.88 316 VAL A CA 1
ATOM 2438 C C . VAL A 1 316 ? 7.394 -4.188 9.496 1.00 73.88 316 VAL A C 1
ATOM 2440 O O . VAL A 1 316 ? 6.352 -3.839 10.031 1.00 73.88 316 VAL A O 1
ATOM 2443 N N . GLU A 1 317 ? 8.388 -4.745 10.191 1.00 76.38 317 GLU A N 1
ATOM 2444 C CA . GLU A 1 317 ? 8.327 -5.026 11.636 1.00 76.38 317 GLU A CA 1
ATOM 2445 C C . GLU A 1 317 ? 7.975 -3.777 12.459 1.00 76.38 317 GLU A C 1
ATOM 2447 O O . GLU A 1 317 ? 7.032 -3.814 13.245 1.00 76.38 317 GLU A O 1
ATOM 2452 N N . GLN A 1 318 ? 8.627 -2.636 12.201 1.00 78.94 318 GLN A N 1
ATOM 2453 C CA . GLN A 1 318 ? 8.305 -1.370 12.884 1.00 78.94 318 GLN A CA 1
ATOM 2454 C C . GLN A 1 318 ? 6.859 -0.915 12.634 1.00 78.94 318 GLN A C 1
ATOM 2456 O O . GLN A 1 318 ? 6.210 -0.354 13.518 1.00 78.94 318 GLN A O 1
ATOM 2461 N N . VAL A 1 319 ? 6.338 -1.153 11.425 1.00 81.69 319 VAL A N 1
ATOM 2462 C CA . VAL A 1 319 ? 4.933 -0.873 11.103 1.00 81.69 319 VAL A CA 1
ATOM 2463 C C . VAL A 1 319 ? 4.003 -1.789 11.899 1.00 81.69 319 VAL A C 1
ATOM 2465 O O . VAL A 1 319 ? 2.985 -1.322 12.406 1.00 81.69 319 VAL A O 1
ATOM 2468 N N . LEU A 1 320 ? 4.343 -3.071 12.038 1.00 81.75 320 LEU A N 1
ATOM 2469 C CA . LEU A 1 320 ? 3.541 -4.048 12.777 1.00 81.75 320 LEU A CA 1
ATOM 2470 C C . LEU A 1 320 ? 3.499 -3.745 14.278 1.00 81.75 320 LEU A C 1
ATOM 2472 O O . LEU A 1 320 ? 2.420 -3.783 14.866 1.00 81.75 320 LEU A O 1
ATOM 2476 N N . GLU A 1 321 ? 4.629 -3.369 14.877 1.00 83.25 321 GLU A N 1
ATOM 2477 C CA . GLU A 1 321 ? 4.697 -2.946 16.283 1.00 83.25 321 GLU A CA 1
ATOM 2478 C C . GLU A 1 321 ? 3.834 -1.702 16.538 1.00 83.25 321 GLU A C 1
ATOM 2480 O O . GLU A 1 321 ? 3.008 -1.683 17.454 1.00 83.25 321 GLU A O 1
ATOM 2485 N N . LEU A 1 322 ? 3.935 -0.691 15.665 1.00 86.75 322 LEU A N 1
ATOM 2486 C CA . LEU A 1 322 ? 3.109 0.518 15.744 1.00 86.75 322 LEU A CA 1
ATOM 2487 C C . LEU A 1 322 ? 1.605 0.198 15.690 1.00 86.75 322 LEU A C 1
ATOM 2489 O O . LEU A 1 322 ? 0.796 0.860 16.348 1.00 86.75 322 LEU A O 1
ATOM 2493 N N . ILE A 1 323 ? 1.214 -0.801 14.894 1.00 87.50 323 ILE A N 1
ATOM 2494 C CA . ILE A 1 323 ? -0.172 -1.267 14.809 1.00 87.50 323 ILE A CA 1
ATOM 2495 C C . ILE A 1 323 ? -0.580 -1.969 16.104 1.00 87.50 323 ILE A C 1
ATOM 2497 O O . ILE A 1 323 ? -1.627 -1.627 16.653 1.00 87.50 323 ILE A O 1
ATOM 2501 N N . GLY A 1 324 ? 0.227 -2.907 16.606 1.00 86.81 324 GLY A N 1
ATOM 2502 C CA . GLY A 1 324 ? -0.044 -3.624 17.854 1.00 86.81 324 GLY A CA 1
ATOM 2503 C C . GLY A 1 324 ? -0.297 -2.667 19.018 1.00 86.81 324 GLY A C 1
ATOM 2504 O O . GLY A 1 324 ? -1.357 -2.704 19.652 1.00 86.81 324 GLY A O 1
ATOM 2505 N N . ASP A 1 325 ? 0.607 -1.708 19.214 1.00 89.44 325 ASP A N 1
ATOM 2506 C CA . ASP A 1 325 ? 0.492 -0.694 20.265 1.00 89.44 325 ASP A CA 1
ATOM 2507 C C . ASP A 1 325 ? -0.780 0.145 20.159 1.00 89.44 325 ASP A C 1
ATOM 2509 O O . ASP A 1 325 ? -1.405 0.471 21.171 1.00 89.44 325 ASP A O 1
ATOM 2513 N N . ARG A 1 326 ? -1.228 0.441 18.937 1.00 90.62 326 ARG A N 1
ATOM 2514 C CA . ARG A 1 326 ? -2.450 1.213 18.712 1.00 90.62 326 ARG A CA 1
ATOM 2515 C C . ARG A 1 326 ? -3.707 0.515 19.225 1.00 90.62 326 ARG A C 1
ATOM 2517 O O . ARG A 1 326 ? -4.620 1.185 19.705 1.00 90.62 326 ARG A O 1
ATOM 2524 N N . TYR A 1 327 ? -3.781 -0.806 19.084 1.00 93.69 327 TYR A N 1
ATOM 2525 C CA . TYR A 1 327 ? -4.952 -1.594 19.479 1.00 93.69 327 TYR A CA 1
ATOM 2526 C C . TYR A 1 327 ? -4.816 -2.190 20.889 1.00 93.69 327 TYR A C 1
ATOM 2528 O O . TYR A 1 327 ? -5.770 -2.788 21.392 1.00 93.69 327 TYR A O 1
ATOM 2536 N N . ARG A 1 328 ? -3.677 -1.976 21.563 1.00 93.69 328 ARG A N 1
ATOM 2537 C CA . ARG A 1 328 ? -3.372 -2.522 22.892 1.00 93.69 328 ARG A CA 1
ATOM 2538 C C . ARG A 1 328 ? -4.407 -2.143 23.949 1.00 93.69 328 ARG A C 1
ATOM 2540 O O . ARG A 1 328 ? -4.955 -3.022 24.608 1.00 93.69 328 ARG A O 1
ATOM 2547 N N . ASP A 1 329 ? -4.748 -0.859 24.034 1.00 92.56 329 ASP A N 1
ATOM 2548 C CA . ASP A 1 329 ? -5.720 -0.333 25.006 1.00 92.56 329 ASP A CA 1
ATOM 2549 C C . ASP A 1 329 ? -7.171 -0.772 24.729 1.00 92.56 329 ASP A C 1
ATOM 2551 O O . ASP A 1 329 ? -8.057 -0.591 25.568 1.00 92.56 329 ASP A O 1
ATOM 2555 N N . LEU A 1 330 ? -7.438 -1.349 23.552 1.00 93.88 330 LEU A N 1
ATOM 2556 C CA . LEU A 1 330 ? -8.750 -1.893 23.207 1.00 93.88 330 LEU A CA 1
ATOM 2557 C C . LEU A 1 330 ? -8.921 -3.332 23.686 1.00 93.88 330 LEU A C 1
ATOM 2559 O O . LEU A 1 330 ? -10.053 -3.749 23.940 1.00 93.88 330 LEU A O 1
ATOM 2563 N N . ALA A 1 331 ? -7.835 -4.091 23.811 1.00 91.25 331 ALA A N 1
ATOM 2564 C CA . ALA A 1 331 ? -7.899 -5.499 24.159 1.00 91.25 331 ALA A CA 1
ATOM 2565 C C . ALA A 1 331 ? -8.333 -5.690 25.615 1.00 91.25 331 ALA A C 1
ATOM 2567 O O . ALA A 1 331 ? -7.649 -5.291 26.556 1.00 91.25 331 ALA A O 1
ATOM 2568 N N . THR A 1 332 ? -9.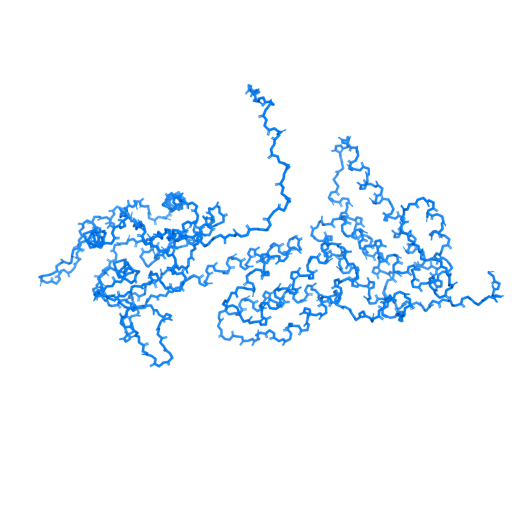477 -6.346 25.811 1.00 84.06 332 THR A N 1
ATOM 2569 C CA . THR A 1 332 ? -9.959 -6.732 27.142 1.00 84.06 332 THR A CA 1
ATOM 2570 C C . THR A 1 332 ? -10.515 -8.142 27.107 1.00 84.06 332 THR A C 1
ATOM 2572 O O . THR A 1 332 ? -11.029 -8.600 26.086 1.00 84.06 332 THR A O 1
ATOM 2575 N N . ILE A 1 333 ? -10.402 -8.847 28.232 1.00 68.44 333 ILE A N 1
ATOM 2576 C CA . ILE A 1 333 ? -11.023 -10.159 28.392 1.00 68.44 333 ILE A CA 1
ATOM 2577 C C . ILE A 1 333 ? -12.523 -9.928 28.583 1.00 68.44 333 ILE A C 1
ATOM 2579 O O . ILE A 1 333 ? -12.965 -9.543 29.666 1.00 68.44 333 ILE A O 1
ATOM 2583 N N . VAL A 1 334 ? -13.302 -10.169 27.533 1.00 60.66 334 VAL A N 1
ATOM 2584 C CA . VAL A 1 334 ? -14.761 -10.238 27.633 1.00 60.66 334 VAL A CA 1
ATOM 2585 C C . VAL A 1 334 ? -15.112 -11.689 27.955 1.00 60.66 334 VAL A C 1
ATOM 2587 O O . VAL A 1 334 ? -14.854 -12.579 27.151 1.00 60.66 334 VAL A O 1
ATOM 2590 N N . ALA A 1 335 ? -15.619 -11.951 29.161 1.00 53.12 335 ALA A N 1
ATOM 2591 C CA . ALA A 1 335 ? -16.129 -13.276 29.516 1.00 53.12 335 ALA A CA 1
ATOM 2592 C C . ALA A 1 335 ? -17.345 -13.629 28.638 1.00 53.12 335 ALA A C 1
ATOM 2594 O O . ALA A 1 335 ? -18.089 -12.730 28.248 1.00 53.12 335 ALA A O 1
ATOM 2595 N N . ASP A 1 336 ? -17.576 -14.918 28.363 1.00 50.59 336 ASP A N 1
ATOM 2596 C CA . ASP A 1 336 ? -18.756 -15.373 27.618 1.00 50.59 336 ASP A CA 1
ATOM 2597 C C . ASP A 1 336 ? -20.049 -14.918 28.327 1.00 50.59 336 ASP A C 1
ATOM 2599 O O . ASP A 1 336 ? -20.405 -15.413 29.399 1.00 50.59 336 ASP A O 1
ATOM 2603 N N . GLY A 1 337 ? -20.743 -13.934 27.745 1.00 58.12 337 GLY A N 1
ATOM 2604 C CA . GLY A 1 337 ? -21.978 -13.354 28.281 1.00 58.12 337 GLY A CA 1
ATOM 2605 C C . GLY A 1 337 ? -22.020 -11.824 28.224 1.00 58.12 337 GLY A C 1
ATOM 2606 O O . GLY A 1 337 ? -21.084 -11.162 27.784 1.00 58.12 337 GLY A O 1
ATOM 2607 N N . ASP A 1 338 ? -23.137 -11.236 28.660 1.00 69.56 338 ASP A N 1
ATOM 2608 C CA . ASP A 1 338 ? -23.223 -9.784 28.832 1.00 69.56 338 ASP A CA 1
ATOM 2609 C C . ASP A 1 338 ? -22.417 -9.380 30.072 1.00 69.56 338 ASP A C 1
ATOM 2611 O O . ASP A 1 338 ? -22.884 -9.552 31.202 1.00 69.56 338 ASP A O 1
ATOM 2615 N N . ILE A 1 339 ? -21.214 -8.842 29.849 1.00 76.31 339 ILE A N 1
ATOM 2616 C CA . ILE A 1 339 ? -20.266 -8.418 30.889 1.00 76.31 339 ILE A CA 1
ATOM 2617 C C . ILE A 1 339 ? -20.883 -7.441 31.895 1.00 76.31 339 ILE A C 1
ATOM 2619 O O . ILE A 1 339 ? -20.477 -7.421 33.054 1.00 76.31 339 ILE A O 1
ATOM 2623 N N . ALA A 1 340 ? -21.904 -6.676 31.500 1.00 67.81 340 ALA A N 1
ATOM 2624 C CA . ALA A 1 340 ? -22.611 -5.801 32.424 1.00 67.81 340 ALA A CA 1
ATOM 2625 C C . ALA A 1 340 ? -23.475 -6.580 33.434 1.00 67.81 340 ALA A C 1
ATOM 2627 O O . ALA A 1 340 ? -23.825 -6.049 34.480 1.00 67.81 340 ALA A O 1
ATOM 2628 N N . THR A 1 341 ? -23.823 -7.834 33.156 1.00 70.12 341 THR A N 1
ATOM 2629 C CA . THR A 1 341 ? -24.653 -8.674 34.037 1.00 70.12 341 THR A CA 1
ATOM 2630 C C . THR A 1 341 ? -23.863 -9.747 34.776 1.00 70.12 341 THR A C 1
ATOM 2632 O O . THR A 1 341 ? -24.229 -10.103 35.894 1.00 70.12 341 THR A O 1
ATOM 2635 N N . THR A 1 342 ? -22.789 -10.255 34.170 1.00 73.94 342 THR A N 1
ATOM 2636 C CA . THR A 1 342 ? -22.000 -11.377 34.699 1.00 73.94 342 THR A CA 1
ATOM 2637 C C . THR A 1 342 ? -20.609 -10.969 35.180 1.00 73.94 342 THR A C 1
ATOM 2639 O O . THR A 1 342 ? -19.977 -11.732 35.909 1.00 73.94 342 THR A O 1
ATOM 2642 N N . GLY A 1 343 ? -20.126 -9.785 34.790 1.00 78.88 343 GLY A N 1
ATOM 2643 C CA . GLY A 1 343 ? -18.771 -9.326 35.076 1.00 78.88 343 GLY A CA 1
ATOM 2644 C C . GLY A 1 343 ? -18.581 -8.771 36.487 1.00 78.88 343 GLY A C 1
ATOM 2645 O O . GLY A 1 343 ? -19.498 -8.240 37.116 1.00 78.88 343 GLY A O 1
ATOM 2646 N N . THR A 1 344 ? -17.348 -8.848 36.985 1.00 86.00 344 THR A N 1
ATOM 2647 C CA . THR A 1 344 ? -16.925 -8.139 38.200 1.00 86.00 344 THR A CA 1
ATOM 2648 C C . THR A 1 344 ? -16.779 -6.637 37.936 1.00 86.00 344 THR A C 1
ATOM 2650 O O . THR A 1 344 ? -16.632 -6.196 36.797 1.00 86.00 344 THR A O 1
ATOM 2653 N N . ALA A 1 345 ? -16.752 -5.824 38.997 1.00 86.88 345 ALA A N 1
ATOM 2654 C CA . ALA A 1 345 ? -16.533 -4.379 38.872 1.00 86.88 345 ALA A CA 1
ATOM 2655 C C . ALA A 1 345 ? -15.206 -4.026 38.169 1.00 86.88 345 ALA A C 1
ATOM 2657 O O . ALA A 1 345 ? -15.120 -3.014 37.474 1.00 86.88 345 ALA A O 1
ATOM 2658 N N . GLU A 1 346 ? -14.186 -4.871 38.320 1.00 88.56 346 GLU A N 1
ATOM 2659 C CA . GLU A 1 346 ? -12.899 -4.739 37.638 1.00 88.56 346 GLU A CA 1
ATOM 2660 C C . GLU A 1 346 ? -13.010 -5.050 36.141 1.00 88.56 346 GLU A C 1
ATOM 2662 O O . GLU A 1 346 ? -12.559 -4.255 35.318 1.00 88.56 346 GLU A O 1
ATOM 2667 N N . GLN A 1 347 ? -13.683 -6.147 35.779 1.00 88.31 347 GLN A N 1
ATOM 2668 C CA . GLN A 1 347 ? -13.917 -6.523 34.382 1.00 88.31 347 GLN A CA 1
ATOM 2669 C C . GLN A 1 347 ? -14.755 -5.471 33.645 1.00 88.31 347 GLN A C 1
ATOM 2671 O O . GLN A 1 347 ? -14.402 -5.061 32.541 1.00 88.31 347 GLN A O 1
ATOM 2676 N N . VAL A 1 348 ? -15.824 -4.968 34.274 1.00 89.12 348 VAL A N 1
ATOM 2677 C CA . VAL A 1 348 ? -16.640 -3.886 33.703 1.00 89.12 348 VAL A CA 1
ATOM 2678 C C . VAL A 1 348 ? -15.829 -2.602 33.554 1.00 89.12 348 VAL A C 1
ATOM 2680 O O . VAL A 1 348 ? -15.934 -1.931 32.529 1.00 89.12 348 VAL A O 1
ATOM 2683 N N . ARG A 1 349 ? -14.984 -2.257 34.534 1.00 91.25 349 ARG A N 1
ATOM 2684 C CA . ARG A 1 349 ? -14.097 -1.090 34.433 1.00 91.25 349 ARG A CA 1
ATOM 2685 C C . ARG A 1 349 ? -13.131 -1.218 33.254 1.00 91.25 349 ARG A C 1
ATOM 2687 O O . ARG A 1 349 ? -13.021 -0.262 32.493 1.00 91.25 349 ARG A O 1
ATOM 2694 N N . ALA A 1 350 ? -12.482 -2.370 33.083 1.00 90.94 350 ALA A N 1
ATOM 2695 C CA . ALA A 1 350 ? -11.586 -2.622 31.954 1.00 90.94 350 ALA A CA 1
ATOM 2696 C C . ALA A 1 350 ? -12.327 -2.505 30.611 1.00 90.94 350 ALA A C 1
ATOM 2698 O O . ALA A 1 350 ? -11.864 -1.828 29.695 1.00 90.94 350 ALA A O 1
ATOM 2699 N N . TYR A 1 351 ? -13.528 -3.080 30.516 1.00 91.75 351 TYR A N 1
ATOM 2700 C CA . TYR A 1 351 ? -14.366 -2.990 29.321 1.00 91.75 351 TYR A CA 1
ATOM 2701 C C . TYR A 1 351 ? -14.775 -1.541 28.987 1.00 91.75 351 TYR A C 1
ATOM 2703 O O . TYR A 1 351 ? -14.673 -1.115 27.837 1.00 91.75 351 TYR A O 1
ATOM 2711 N N . LEU A 1 352 ? -15.139 -0.739 29.995 1.00 93.19 352 LEU A N 1
ATOM 2712 C CA . LEU A 1 352 ? -15.406 0.695 29.828 1.00 93.19 352 LEU A CA 1
ATOM 2713 C C . LEU A 1 352 ? -14.148 1.476 29.410 1.00 93.19 352 LEU A C 1
ATOM 2715 O O . LEU A 1 352 ? -14.237 2.373 28.575 1.00 93.19 352 LEU A O 1
ATOM 2719 N N . GLN A 1 353 ? -12.972 1.145 29.953 1.00 94.56 353 GLN A N 1
ATOM 2720 C CA . GLN A 1 353 ? -11.703 1.768 29.551 1.00 94.56 353 GLN A CA 1
ATOM 2721 C C . GLN A 1 353 ? -11.387 1.501 28.075 1.00 94.56 353 GLN A C 1
ATOM 2723 O O . GLN A 1 353 ? -10.998 2.426 27.366 1.00 94.56 353 GLN A O 1
ATOM 2728 N N . SER A 1 354 ? -11.646 0.284 27.597 1.00 94.81 354 SER A N 1
ATOM 2729 C CA . SER A 1 354 ? -11.510 -0.084 26.184 1.00 94.81 354 SER A CA 1
ATOM 2730 C C . SER A 1 354 ? -12.474 0.689 25.275 1.00 94.81 354 SER A C 1
ATOM 2732 O O . SER A 1 354 ? -12.073 1.199 24.229 1.00 94.81 354 SER A O 1
ATOM 2734 N N . GLN A 1 355 ? -13.719 0.916 25.704 1.00 95.06 355 GLN A N 1
ATOM 2735 C CA . GLN A 1 355 ? -14.646 1.806 24.990 1.00 95.06 355 GLN A CA 1
ATOM 2736 C C . GLN A 1 355 ? -14.161 3.264 24.961 1.00 95.06 355 GLN A C 1
ATOM 2738 O O . GLN A 1 355 ? -14.236 3.922 23.924 1.00 95.06 355 GLN A O 1
ATOM 2743 N N . VAL A 1 356 ? -13.603 3.775 26.059 1.00 96.31 356 VAL A N 1
ATOM 2744 C CA . VAL A 1 356 ? -13.018 5.126 26.096 1.00 96.31 356 VAL A CA 1
ATOM 2745 C C . VAL A 1 356 ? -11.786 5.227 25.191 1.00 96.31 356 VAL A C 1
ATOM 2747 O O . VAL A 1 356 ? -11.607 6.245 24.522 1.00 96.31 356 VAL A O 1
ATOM 2750 N N . ALA A 1 357 ? -10.956 4.185 25.122 1.00 96.56 357 ALA A N 1
ATOM 2751 C CA . ALA A 1 357 ? -9.833 4.111 24.192 1.00 96.56 357 ALA A CA 1
ATOM 2752 C C . ALA A 1 357 ? -10.307 4.116 22.726 1.00 96.56 357 ALA A C 1
ATOM 2754 O O . ALA A 1 357 ? -9.784 4.887 21.921 1.00 96.56 357 ALA A O 1
ATOM 2755 N N . ALA A 1 358 ? -11.369 3.374 22.391 1.00 97.00 358 ALA A N 1
ATOM 2756 C CA . ALA A 1 358 ? -11.967 3.419 21.054 1.00 97.00 358 ALA A CA 1
ATOM 2757 C C . ALA A 1 358 ? -12.509 4.816 20.719 1.00 97.00 358 ALA A C 1
ATOM 2759 O O . ALA A 1 358 ? -12.265 5.328 19.628 1.00 97.00 358 ALA A O 1
ATOM 2760 N N . ALA A 1 359 ? -13.185 5.476 21.665 1.00 97.00 359 ALA A N 1
ATOM 2761 C CA . ALA A 1 359 ? -13.663 6.846 21.484 1.00 97.00 359 ALA A CA 1
ATOM 2762 C C . ALA A 1 359 ? -12.511 7.835 21.227 1.00 97.00 359 ALA A C 1
ATOM 2764 O O . ALA A 1 359 ? -12.632 8.696 20.358 1.00 97.00 359 ALA A O 1
ATOM 2765 N N . LYS A 1 360 ? -11.371 7.686 21.920 1.00 96.88 360 LYS A N 1
ATOM 2766 C CA . LYS A 1 360 ? -10.154 8.476 21.656 1.00 96.88 360 LYS A CA 1
ATOM 2767 C C . LYS A 1 360 ? -9.637 8.276 20.234 1.00 96.88 360 LYS A C 1
ATOM 2769 O O . LYS A 1 360 ? -9.329 9.263 19.571 1.00 96.88 360 LYS A O 1
ATOM 2774 N N . MET A 1 361 ? -9.569 7.030 19.762 1.00 95.75 361 MET A N 1
ATOM 2775 C CA . MET A 1 361 ? -9.146 6.730 18.390 1.00 95.75 361 MET A CA 1
ATOM 2776 C C . MET A 1 361 ? -10.079 7.381 17.366 1.00 95.75 361 MET A C 1
ATOM 2778 O O . MET A 1 361 ? -9.618 8.111 16.494 1.00 95.75 361 MET A O 1
ATOM 2782 N N . LEU A 1 362 ? -11.389 7.190 17.525 1.00 96.00 362 LEU A N 1
ATOM 2783 C CA . LEU A 1 362 ? -12.408 7.741 16.629 1.00 96.00 362 LEU A CA 1
ATOM 2784 C C . LEU A 1 362 ? -12.388 9.274 16.607 1.00 96.00 362 LEU A C 1
ATOM 2786 O O . LEU A 1 362 ? -12.533 9.877 15.545 1.00 96.00 362 LEU A O 1
ATOM 2790 N N . LEU A 1 363 ? -12.163 9.916 17.758 1.00 95.31 363 LEU A N 1
ATOM 2791 C CA . LEU A 1 363 ? -12.010 11.367 17.839 1.00 95.31 363 LEU A CA 1
ATOM 2792 C C . LEU A 1 363 ? -10.763 11.851 17.083 1.00 95.31 363 LEU A C 1
ATOM 2794 O O . LEU A 1 363 ? -10.834 12.841 16.363 1.00 95.31 363 LEU A O 1
ATOM 2798 N N . ALA A 1 364 ? -9.636 11.142 17.200 1.00 94.38 364 ALA A N 1
ATOM 2799 C CA . ALA A 1 364 ? -8.418 11.462 16.452 1.00 94.38 364 ALA A CA 1
ATOM 2800 C C . ALA A 1 364 ? -8.606 11.316 14.929 1.00 94.38 364 ALA A C 1
ATOM 2802 O O . ALA A 1 364 ? -7.994 12.055 14.162 1.00 94.38 364 ALA A O 1
ATOM 2803 N N . HIS A 1 365 ? -9.489 10.412 14.493 1.00 93.81 365 HIS A N 1
ATOM 2804 C CA . HIS A 1 365 ? -9.877 10.230 13.086 1.00 93.81 365 HIS A CA 1
ATOM 2805 C C . HIS A 1 365 ? -10.974 11.186 12.612 1.00 93.81 365 HIS A C 1
ATOM 2807 O O . HIS A 1 365 ? -11.449 11.047 11.485 1.00 93.81 365 HIS A O 1
ATOM 2813 N N . LYS A 1 366 ? -11.430 12.114 13.465 1.00 93.12 366 LYS A N 1
ATOM 2814 C CA . LYS A 1 366 ? -12.586 12.989 13.207 1.00 93.12 366 LYS A CA 1
ATOM 2815 C C . LYS A 1 366 ? -13.886 12.227 12.898 1.00 93.12 366 LYS A C 1
ATOM 2817 O O . LYS A 1 366 ? -14.808 12.746 12.272 1.00 93.12 366 LYS A O 1
ATOM 2822 N N . GLN A 1 367 ? -14.002 10.986 13.370 1.00 92.62 367 GLN A N 1
ATOM 2823 C CA . GLN A 1 367 ? -15.216 10.174 13.279 1.00 92.62 367 GLN A CA 1
ATOM 2824 C C . GLN A 1 367 ? -16.149 10.487 14.460 1.00 92.62 367 GLN A C 1
ATOM 2826 O O . GLN A 1 367 ? -16.377 9.670 15.357 1.00 92.62 367 GLN A O 1
ATOM 2831 N N . TYR A 1 368 ? -16.674 11.714 14.487 1.00 91.31 368 TYR A N 1
ATOM 2832 C CA . TYR A 1 368 ? -17.429 12.252 15.623 1.00 91.31 368 TYR A CA 1
ATOM 2833 C C . TYR A 1 368 ? -18.669 11.426 15.978 1.00 91.31 368 TYR A C 1
ATOM 2835 O O . TYR A 1 368 ? -18.884 11.096 17.143 1.00 91.31 368 TYR A O 1
ATOM 2843 N N . MET A 1 369 ? -19.464 11.035 14.979 1.00 89.31 369 MET A N 1
ATOM 2844 C CA . MET A 1 369 ? -20.687 10.252 15.196 1.00 89.31 369 MET A CA 1
ATOM 2845 C C . MET A 1 369 ? -20.392 8.915 15.885 1.00 89.31 369 MET A C 1
ATOM 2847 O O . MET A 1 369 ? -21.065 8.544 16.849 1.00 89.31 369 MET A O 1
ATOM 2851 N N . GLN A 1 370 ? -19.367 8.205 15.418 1.00 93.44 370 GLN A N 1
ATOM 2852 C CA . GLN A 1 370 ? -18.920 6.932 15.972 1.00 93.44 370 GLN A CA 1
ATOM 2853 C C . GLN A 1 370 ? -18.364 7.122 17.387 1.00 93.44 370 GLN A C 1
ATOM 2855 O O . GLN A 1 370 ? -18.722 6.362 18.286 1.00 93.44 370 GLN A O 1
ATOM 2860 N N . CYS A 1 371 ? -17.553 8.164 17.604 1.00 94.88 371 CYS A N 1
ATOM 2861 C CA . CYS A 1 371 ? -17.017 8.518 18.919 1.00 94.88 371 CYS A CA 1
ATOM 2862 C C . CYS A 1 371 ? -18.143 8.700 19.948 1.00 94.88 371 CYS A C 1
ATOM 2864 O O . CYS A 1 371 ? -18.172 8.011 20.970 1.00 94.88 371 CYS A O 1
ATOM 2866 N N . PHE A 1 372 ? -19.135 9.549 19.657 1.00 92.19 372 PHE A N 1
ATOM 2867 C CA . PHE A 1 372 ? -20.257 9.765 20.575 1.00 92.19 372 PHE A CA 1
ATOM 2868 C C . PHE A 1 372 ? -21.133 8.522 20.740 1.00 92.19 372 PHE A C 1
ATOM 2870 O O . PHE A 1 372 ? -21.638 8.281 21.834 1.00 92.19 372 PHE A O 1
ATOM 2877 N N . THR A 1 373 ? -21.278 7.702 19.697 1.00 91.19 373 THR A N 1
ATOM 2878 C CA . THR A 1 373 ? -22.001 6.423 19.783 1.00 91.19 373 THR A CA 1
ATOM 2879 C C . THR A 1 373 ? -21.341 5.480 20.790 1.00 91.19 373 THR A C 1
ATOM 2881 O O . THR A 1 373 ? -22.028 4.950 21.661 1.00 91.19 373 THR A O 1
ATOM 2884 N N . ILE A 1 374 ? -20.013 5.332 20.746 1.00 93.12 374 ILE A N 1
ATOM 2885 C CA . ILE A 1 374 ? -19.268 4.523 21.721 1.00 93.12 374 ILE A CA 1
ATOM 2886 C C . ILE A 1 374 ? -19.388 5.087 23.140 1.00 93.12 374 ILE A C 1
ATOM 2888 O O . ILE A 1 374 ? -19.586 4.327 24.085 1.00 93.12 374 ILE A O 1
ATOM 2892 N N . LEU A 1 375 ? -19.323 6.409 23.313 1.00 93.06 375 LEU A N 1
ATOM 2893 C CA . LEU A 1 375 ? -19.476 7.035 24.632 1.00 93.06 375 LEU A CA 1
ATOM 2894 C C . LEU A 1 375 ? -20.891 6.845 25.212 1.00 93.06 375 LEU A C 1
ATOM 2896 O O . LEU A 1 375 ? -21.050 6.650 26.418 1.00 93.06 375 LEU A O 1
ATOM 2900 N N . ILE A 1 376 ? -21.926 6.852 24.366 1.00 87.50 376 ILE A N 1
ATOM 2901 C CA . ILE A 1 376 ? -23.299 6.505 24.765 1.00 87.50 376 ILE A CA 1
ATOM 2902 C C . ILE A 1 376 ? -23.382 5.033 25.184 1.00 87.50 376 ILE A C 1
ATOM 2904 O O . ILE A 1 376 ? -24.017 4.715 26.194 1.00 87.50 376 ILE A O 1
ATOM 2908 N N . GLU A 1 377 ? -22.735 4.139 24.440 1.00 86.88 377 GLU A N 1
ATOM 2909 C CA . GLU A 1 377 ? -22.695 2.713 24.766 1.00 86.88 377 GLU A CA 1
ATOM 2910 C C . GLU A 1 377 ? -21.946 2.451 26.081 1.00 86.88 377 GLU A C 1
ATOM 2912 O O . GLU A 1 377 ? -22.394 1.646 26.898 1.00 86.88 377 GLU A O 1
ATOM 2917 N N . ALA A 1 378 ? -20.884 3.210 26.365 1.00 90.62 378 ALA A N 1
ATOM 2918 C CA . ALA A 1 378 ? -20.171 3.155 27.639 1.00 90.62 378 ALA A CA 1
ATOM 2919 C C . ALA A 1 378 ? -21.032 3.597 28.819 1.00 90.62 378 ALA A C 1
ATOM 2921 O O . ALA A 1 378 ? -21.088 2.929 29.855 1.00 90.62 378 ALA A O 1
ATOM 2922 N N . LEU A 1 379 ? -21.790 4.681 28.658 1.00 87.06 379 LEU A N 1
ATOM 2923 C CA . LEU A 1 379 ? -22.743 5.098 29.681 1.00 87.06 379 LEU A CA 1
ATOM 2924 C C . LEU A 1 379 ? -23.849 4.047 29.889 1.00 87.06 379 LEU A C 1
ATOM 2926 O O . LEU A 1 379 ? -24.273 3.804 31.022 1.00 87.06 379 LEU A O 1
ATOM 2930 N N . THR A 1 380 ? -24.300 3.408 28.808 1.00 83.50 380 THR A N 1
ATOM 2931 C CA . THR A 1 380 ? -25.315 2.345 28.843 1.00 83.50 380 THR A CA 1
ATOM 2932 C C . THR A 1 380 ? -24.788 1.103 29.560 1.00 83.50 380 THR A C 1
ATOM 2934 O O . THR A 1 380 ? -25.462 0.590 30.452 1.00 83.50 380 THR A O 1
ATOM 2937 N N . THR A 1 381 ? -23.558 0.691 29.256 1.00 85.38 381 THR A N 1
ATOM 2938 C CA . THR A 1 381 ? -22.832 -0.401 29.918 1.00 85.38 381 THR A CA 1
ATOM 2939 C C . THR A 1 381 ? -22.720 -0.147 31.424 1.00 85.38 381 THR A C 1
ATOM 2941 O O . THR A 1 381 ? -23.130 -0.984 32.231 1.00 85.38 381 THR A O 1
ATOM 2944 N N . LEU A 1 382 ? -22.254 1.046 31.819 1.00 86.19 382 LEU A N 1
ATOM 2945 C CA . LEU A 1 382 ? -22.151 1.457 33.222 1.00 86.19 382 LEU A CA 1
ATOM 2946 C C . LEU A 1 382 ? -23.520 1.430 33.919 1.00 86.19 382 LEU A C 1
ATOM 2948 O O . LEU A 1 382 ? -23.656 0.908 35.024 1.00 86.19 382 LEU A O 1
ATOM 2952 N N . SER A 1 383 ? -24.554 1.973 33.272 1.00 80.44 383 SER A N 1
ATOM 2953 C CA . SER A 1 383 ? -25.912 1.961 33.820 1.00 80.44 383 SER A CA 1
ATOM 2954 C C . SER A 1 383 ? -26.455 0.539 33.960 1.00 80.44 383 SER A C 1
ATOM 2956 O O . SER A 1 383 ? -27.180 0.265 34.919 1.00 80.44 383 SER A O 1
ATOM 2958 N N . HIS A 1 384 ? -26.152 -0.361 33.022 1.00 78.75 384 HIS A N 1
ATOM 2959 C CA . HIS A 1 384 ? -26.639 -1.734 33.073 1.00 78.75 384 HIS A CA 1
ATOM 2960 C C . HIS A 1 384 ? -25.989 -2.512 34.219 1.00 78.75 384 HIS A C 1
ATOM 2962 O O . HIS A 1 384 ? -26.710 -3.142 34.995 1.00 78.75 384 HIS A O 1
ATOM 2968 N N . PHE A 1 385 ? -24.678 -2.342 34.414 1.00 82.81 385 PHE A N 1
ATOM 2969 C CA . PHE A 1 385 ? -23.927 -2.947 35.517 1.00 82.81 385 PHE A CA 1
ATOM 2970 C C . PHE A 1 385 ? -24.540 -2.675 36.895 1.00 82.81 385 PHE A C 1
ATOM 2972 O O . PHE A 1 385 ? -24.668 -3.569 37.731 1.00 82.81 385 PHE A O 1
ATOM 2979 N N . TYR A 1 386 ? -25.016 -1.451 37.115 1.00 78.62 386 TYR A N 1
ATOM 2980 C CA . TYR A 1 386 ? -25.619 -1.072 38.388 1.00 78.62 386 TYR A CA 1
ATOM 2981 C C . TYR A 1 386 ? -27.119 -1.368 38.520 1.00 78.62 386 TYR A C 1
ATOM 2983 O O . TYR A 1 386 ? -27.656 -1.303 39.626 1.00 78.62 386 TYR A O 1
ATOM 2991 N N . THR A 1 387 ? -27.813 -1.695 37.427 1.00 72.19 387 THR A N 1
ATOM 2992 C CA . THR A 1 387 ? -29.271 -1.938 37.433 1.00 72.19 387 THR A CA 1
ATOM 2993 C C . THR A 1 387 ? -29.652 -3.404 37.343 1.00 72.19 387 THR A C 1
ATOM 2995 O O . THR A 1 387 ? -30.654 -3.796 37.948 1.00 72.19 387 THR A O 1
ATOM 2998 N N . ALA A 1 388 ? -28.865 -4.213 36.630 1.00 68.62 388 ALA A N 1
ATOM 2999 C CA . ALA A 1 388 ? -29.167 -5.618 36.382 1.00 68.62 388 ALA A CA 1
ATOM 3000 C C . ALA A 1 388 ? -29.384 -6.434 37.673 1.00 68.62 388 ALA A C 1
ATOM 3002 O O . ALA A 1 388 ? -30.395 -7.138 37.750 1.00 68.62 388 ALA A O 1
ATOM 3003 N N . PRO A 1 389 ? -28.572 -6.282 38.743 1.00 65.19 389 PRO A N 1
ATOM 3004 C CA . PRO A 1 389 ? -28.770 -7.038 39.986 1.00 65.19 389 PRO A CA 1
ATOM 3005 C C . PRO A 1 389 ? -30.076 -6.714 40.728 1.00 65.19 389 PRO A C 1
ATOM 3007 O O . PRO A 1 389 ? -30.499 -7.474 41.594 1.00 65.19 389 PRO A O 1
ATOM 3010 N N . SER A 1 390 ? -30.726 -5.591 40.405 1.00 56.28 390 SER A N 1
ATOM 3011 C CA . SER A 1 390 ? -31.988 -5.158 41.021 1.00 56.28 390 SER A CA 1
ATOM 3012 C C . SER A 1 390 ? -33.234 -5.612 40.243 1.00 56.28 390 SER A C 1
ATOM 3014 O O . SER A 1 390 ? -34.346 -5.226 40.604 1.00 56.28 390 SER A O 1
ATOM 3016 N N . GLY A 1 391 ? -33.075 -6.384 39.157 1.00 51.34 391 GLY A N 1
ATOM 3017 C CA . GLY A 1 391 ? -34.185 -6.824 38.300 1.00 51.34 391 GLY A CA 1
ATOM 3018 C C . GLY A 1 391 ? -34.879 -5.683 37.543 1.00 51.34 391 GLY A C 1
ATOM 3019 O O . GLY A 1 391 ? -36.014 -5.836 37.092 1.00 51.34 391 GLY A O 1
ATOM 3020 N N . LEU A 1 392 ? -34.227 -4.520 37.434 1.00 47.03 392 LEU A N 1
ATOM 3021 C CA . LEU A 1 392 ? -34.730 -3.392 36.656 1.00 47.03 392 LEU A CA 1
ATOM 3022 C C . LEU A 1 392 ? -34.554 -3.686 35.156 1.00 47.03 392 LEU A C 1
ATOM 3024 O O . LEU A 1 392 ? -33.525 -4.242 34.766 1.00 47.03 392 LEU A O 1
ATOM 3028 N N . PRO A 1 393 ? -35.535 -3.334 34.304 1.00 42.53 393 PRO A N 1
ATOM 3029 C CA . PRO A 1 393 ? -35.459 -3.617 32.876 1.00 42.53 393 PRO A CA 1
ATOM 3030 C C . PRO A 1 393 ? -34.236 -2.949 32.234 1.00 42.53 393 PRO A C 1
ATOM 3032 O O . PRO A 1 393 ? -33.851 -1.842 32.621 1.00 42.53 393 PRO A O 1
ATOM 3035 N N . ARG A 1 394 ? -33.660 -3.611 31.216 1.00 44.69 394 ARG A N 1
ATOM 3036 C CA . ARG A 1 394 ? -32.649 -3.014 30.330 1.00 44.69 394 ARG A CA 1
ATOM 3037 C C . ARG A 1 394 ? -33.174 -1.674 29.821 1.00 44.69 394 ARG A C 1
ATOM 3039 O O . ARG A 1 394 ? -34.298 -1.588 29.330 1.00 44.69 394 ARG A O 1
ATOM 3046 N N . VAL A 1 395 ? -32.353 -0.633 29.904 1.00 46.75 395 VAL A N 1
ATOM 3047 C CA . VAL A 1 395 ? -32.667 0.657 29.283 1.00 46.75 395 VAL A CA 1
ATOM 3048 C C . VAL A 1 395 ? -32.442 0.506 27.774 1.00 46.75 395 VAL A C 1
ATOM 3050 O O . VAL A 1 395 ? -31.379 0.832 27.263 1.00 46.75 395 VAL A O 1
ATOM 3053 N N . SER A 1 396 ? -33.410 -0.062 27.052 1.00 34.78 396 SER A N 1
ATOM 3054 C CA . SER A 1 396 ? -33.331 -0.245 25.600 1.00 34.78 396 SER A CA 1
ATOM 3055 C C . SER A 1 396 ? -33.719 1.042 24.873 1.00 34.78 396 SER A C 1
ATOM 3057 O O . SER A 1 396 ? -34.891 1.398 24.873 1.00 34.78 396 SER A O 1
ATOM 3059 N N . THR A 1 397 ? -32.734 1.685 24.239 1.00 34.03 397 THR A N 1
ATOM 3060 C CA . THR A 1 397 ? -32.822 2.717 23.181 1.00 34.03 397 THR A CA 1
ATOM 3061 C C . THR A 1 397 ? -33.728 3.954 23.382 1.00 34.03 397 THR A C 1
ATOM 3063 O O . THR A 1 397 ? -34.803 3.910 23.969 1.00 34.03 397 THR A O 1
ATOM 3066 N N . PRO A 1 398 ? -33.313 5.128 22.869 1.00 36.69 398 PRO A N 1
ATOM 3067 C CA . PRO A 1 398 ? -33.977 6.402 23.107 1.00 36.69 398 PRO A CA 1
ATOM 3068 C C . PRO A 1 398 ? -35.133 6.632 22.123 1.00 36.69 398 PRO A C 1
ATOM 3070 O O . PRO A 1 398 ? -35.025 7.476 21.240 1.00 36.69 398 PRO A O 1
ATOM 3073 N N . GLN A 1 399 ? -36.249 5.931 22.284 1.00 35.28 399 GLN A N 1
ATOM 3074 C CA . GLN A 1 399 ? -37.522 6.403 21.744 1.00 35.28 399 GLN A CA 1
ATOM 3075 C C . GLN A 1 399 ? -38.513 6.526 22.898 1.00 35.28 399 GLN A C 1
ATOM 3077 O O . GLN A 1 399 ? -38.720 5.578 23.644 1.00 35.28 399 GLN A O 1
ATOM 3082 N N . THR A 1 400 ? -38.997 7.762 23.046 1.00 31.05 400 THR A N 1
ATOM 3083 C CA . THR A 1 400 ? -40.062 8.245 23.936 1.00 31.05 400 THR A CA 1
ATOM 3084 C C . THR A 1 400 ? -39.811 8.119 25.459 1.00 31.05 400 THR A C 1
ATOM 3086 O O . THR A 1 400 ? -39.726 7.052 26.052 1.00 31.05 400 THR A O 1
ATOM 3089 N N . ASP A 1 401 ? -39.659 9.280 26.111 1.00 35.69 401 ASP A N 1
ATOM 3090 C CA . ASP A 1 401 ? -39.727 9.510 27.572 1.00 35.69 401 ASP A CA 1
ATOM 3091 C C . ASP A 1 401 ? -38.627 8.943 28.497 1.00 35.69 401 ASP A C 1
ATOM 3093 O O . ASP A 1 401 ? -38.818 8.734 29.697 1.00 35.69 401 ASP A O 1
ATOM 3097 N N . GLY A 1 402 ? -37.405 8.770 27.983 1.00 40.31 402 GLY A N 1
ATOM 3098 C CA . GLY A 1 402 ? -36.277 8.211 28.748 1.00 40.31 402 GLY A CA 1
ATOM 3099 C C . GLY A 1 402 ? -35.363 9.194 29.503 1.00 40.31 402 GLY A C 1
ATOM 3100 O O . GLY A 1 402 ? -34.407 8.736 30.130 1.00 40.31 402 GLY A O 1
ATOM 3101 N N . ALA A 1 403 ? -35.560 10.515 29.423 1.00 40.69 403 ALA A N 1
ATOM 3102 C CA . ALA A 1 403 ? -34.654 11.480 30.070 1.00 40.69 403 ALA A CA 1
ATOM 3103 C C . ALA A 1 403 ? -34.821 11.488 31.603 1.00 40.69 403 ALA A C 1
ATOM 3105 O O . ALA A 1 403 ? -33.829 11.406 32.326 1.00 40.69 403 ALA A O 1
ATOM 3106 N N . ASP A 1 404 ? -36.058 11.460 32.107 1.00 37.78 404 ASP A N 1
ATOM 3107 C CA . ASP A 1 404 ? -36.330 11.479 33.553 1.00 37.78 404 ASP A CA 1
ATOM 3108 C C . ASP A 1 404 ? -36.073 10.134 34.248 1.00 37.78 404 ASP A C 1
ATOM 3110 O O . ASP A 1 404 ? -35.597 10.102 35.387 1.00 37.78 404 ASP A O 1
ATOM 3114 N N . ARG A 1 405 ? -36.273 9.005 33.552 1.00 42.25 405 ARG A N 1
ATOM 3115 C CA . ARG A 1 405 ? -35.945 7.674 34.097 1.00 42.25 405 ARG A CA 1
ATOM 3116 C C . ARG A 1 405 ? -34.434 7.426 34.193 1.00 42.25 405 ARG A C 1
ATOM 3118 O O . ARG A 1 405 ? -33.995 6.795 35.150 1.00 42.25 405 ARG A O 1
ATOM 3125 N N . ARG A 1 406 ? -33.628 7.979 33.273 1.00 50.25 406 ARG A N 1
ATOM 3126 C CA . ARG A 1 406 ? -32.152 7.946 33.347 1.00 50.25 406 ARG A CA 1
ATOM 3127 C C . ARG A 1 406 ? -31.606 8.861 34.454 1.00 50.25 406 ARG A C 1
ATOM 3129 O O . ARG A 1 406 ? -30.711 8.453 35.194 1.00 50.25 406 ARG A O 1
ATOM 3136 N N . ARG A 1 407 ? -32.205 10.049 34.641 1.00 44.75 407 ARG A N 1
ATOM 3137 C CA . ARG A 1 407 ? -31.847 11.036 35.686 1.00 44.75 407 ARG A CA 1
ATOM 3138 C C . ARG A 1 407 ? -32.069 10.531 37.118 1.00 44.75 407 ARG A C 1
ATOM 3140 O O . ARG A 1 407 ? -31.255 10.834 37.991 1.00 44.75 407 ARG A O 1
ATOM 3147 N N . GLN A 1 408 ? -33.119 9.740 37.367 1.00 43.69 408 GLN A N 1
ATOM 3148 C CA . GLN A 1 408 ? -33.400 9.146 38.690 1.00 43.69 408 GLN A CA 1
ATOM 3149 C C . GLN A 1 408 ? -32.610 7.862 38.999 1.00 43.69 408 GLN A C 1
ATOM 3151 O O . GLN A 1 408 ? -32.616 7.396 40.140 1.00 43.69 408 GLN A O 1
ATOM 3156 N N . GLY A 1 409 ? -31.906 7.300 38.015 1.00 47.00 409 GLY A N 1
ATOM 3157 C CA . GLY A 1 409 ? -31.154 6.060 38.164 1.00 47.00 409 GLY A CA 1
ATOM 3158 C C . GLY A 1 409 ? -29.810 6.210 38.886 1.00 47.00 409 GLY A C 1
ATOM 3159 O O . GLY A 1 409 ? -29.529 5.470 39.820 1.00 47.00 409 GLY A O 1
ATOM 3160 N N . LEU A 1 410 ? -29.005 7.223 38.541 1.00 50.53 410 LEU A N 1
ATOM 3161 C CA . LEU A 1 410 ? -27.595 7.329 38.974 1.00 50.53 410 LEU A CA 1
ATOM 3162 C C . LEU A 1 410 ? -27.368 7.415 40.489 1.00 50.53 410 LEU A C 1
ATOM 3164 O O . LEU A 1 410 ? -26.393 6.865 40.990 1.00 50.53 410 LEU A O 1
ATOM 3168 N N . ARG A 1 411 ? -28.291 8.027 41.241 1.00 47.41 411 ARG A N 1
ATOM 3169 C CA . ARG A 1 411 ? -28.239 8.029 42.718 1.00 47.41 411 ARG A CA 1
ATOM 3170 C C . ARG A 1 411 ? -28.726 6.715 43.352 1.00 47.41 411 ARG A C 1
ATOM 3172 O O . ARG A 1 411 ? -28.417 6.462 44.509 1.00 47.41 411 ARG A O 1
ATOM 3179 N N . ARG A 1 412 ? -29.452 5.871 42.607 1.00 50.66 412 ARG A N 1
ATOM 3180 C CA . ARG A 1 412 ? -29.823 4.495 42.998 1.00 50.66 412 ARG A CA 1
ATOM 3181 C C . ARG A 1 412 ? -28.772 3.452 42.603 1.00 50.66 412 ARG A C 1
ATOM 3183 O O . ARG A 1 412 ? -28.864 2.318 43.050 1.00 50.66 412 ARG A O 1
ATOM 3190 N N . TYR A 1 413 ? -27.777 3.827 41.801 1.00 54.09 413 TYR A N 1
ATOM 3191 C CA . TYR A 1 413 ? -26.785 2.920 41.215 1.00 54.09 413 TYR A CA 1
ATOM 3192 C C . TYR A 1 413 ? -25.592 2.601 42.125 1.00 54.09 413 TYR A C 1
ATOM 3194 O O . TYR A 1 413 ? -24.627 2.020 41.668 1.00 54.09 413 TYR A O 1
ATOM 3202 N N . GLY A 1 414 ? -25.600 2.965 43.410 1.00 61.47 414 GLY A N 1
ATOM 3203 C CA . GLY A 1 414 ? -24.499 2.607 44.319 1.00 61.47 414 GLY A CA 1
ATOM 3204 C C . GLY A 1 414 ? -23.146 3.275 44.020 1.00 61.47 414 GLY A C 1
ATOM 3205 O O . GLY A 1 414 ? -22.173 2.964 44.703 1.00 61.47 414 GLY A O 1
ATOM 3206 N N . LEU A 1 415 ? -23.091 4.205 43.058 1.00 73.81 415 LEU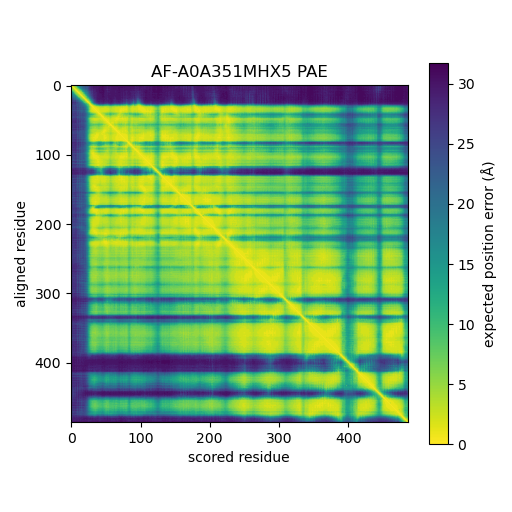 A N 1
ATOM 3207 C CA . LEU A 1 415 ? -21.966 5.118 42.850 1.00 73.81 415 LEU A CA 1
ATOM 3208 C C . LEU A 1 415 ? -21.869 6.124 44.002 1.00 73.81 415 LEU A C 1
ATOM 3210 O O . LEU A 1 415 ? -22.883 6.529 44.579 1.00 73.81 415 LEU A O 1
ATOM 3214 N N . ASP A 1 416 ? -20.652 6.567 44.308 1.00 79.00 416 ASP A N 1
ATOM 3215 C CA . ASP A 1 416 ? -20.444 7.688 45.218 1.00 79.00 416 ASP A CA 1
ATOM 3216 C C . ASP A 1 416 ? -20.988 9.008 44.618 1.00 79.00 416 ASP A C 1
ATOM 3218 O O . ASP A 1 416 ? -21.171 9.127 43.397 1.00 79.00 416 ASP A O 1
ATOM 3222 N N . PRO A 1 417 ? -21.274 10.024 45.456 1.00 79.44 417 PRO A N 1
ATOM 3223 C CA . PRO A 1 417 ? -21.869 11.278 44.996 1.00 79.44 417 PRO A CA 1
ATOM 3224 C C . PRO A 1 417 ? -21.057 12.020 43.925 1.00 79.44 417 PRO A C 1
ATOM 3226 O O . PRO A 1 417 ? -21.658 12.687 43.074 1.00 79.44 417 PRO A O 1
ATOM 3229 N N . ALA A 1 418 ? -19.724 11.910 43.946 1.00 82.25 418 ALA A N 1
ATOM 3230 C CA . ALA A 1 418 ? -18.859 12.578 42.982 1.00 82.25 418 ALA A CA 1
ATOM 3231 C C . ALA A 1 418 ? -18.980 11.904 41.609 1.00 82.25 418 ALA A C 1
ATOM 3233 O O . ALA A 1 418 ? -19.365 12.563 40.641 1.00 82.25 418 ALA A O 1
ATOM 3234 N N . ARG A 1 419 ? -18.813 10.577 41.529 1.00 84.19 419 ARG A N 1
ATOM 3235 C CA . ARG A 1 419 ? -18.979 9.821 40.273 1.00 84.19 419 ARG A CA 1
ATOM 3236 C C . ARG A 1 419 ? -20.389 9.905 39.706 1.00 84.19 419 ARG A C 1
ATOM 3238 O O . ARG A 1 419 ? -20.556 10.039 38.495 1.00 84.19 419 ARG A O 1
ATOM 3245 N N . ALA A 1 420 ? -21.412 9.889 40.560 1.00 80.44 420 ALA A N 1
ATOM 3246 C CA . ALA A 1 420 ? -22.797 10.073 40.126 1.00 80.44 420 ALA A CA 1
ATOM 3247 C C . ALA A 1 420 ? -23.046 11.469 39.521 1.00 80.44 420 ALA A C 1
ATOM 3249 O O . ALA A 1 420 ? -23.946 11.635 38.694 1.00 80.44 420 ALA A O 1
ATOM 3250 N N . THR A 1 421 ? -22.276 12.478 39.934 1.00 83.50 421 THR A N 1
ATOM 3251 C CA . THR A 1 421 ? -22.330 13.830 39.361 1.00 83.50 421 THR A CA 1
ATOM 3252 C C . THR A 1 421 ? -21.598 13.883 38.024 1.00 83.50 421 THR A C 1
ATOM 3254 O O . THR A 1 421 ? -22.178 14.367 37.054 1.00 83.50 421 THR A O 1
ATOM 3257 N N . THR A 1 422 ? -20.407 13.285 37.926 1.00 85.56 422 THR A N 1
ATOM 3258 C CA . THR A 1 422 ? -19.658 13.162 36.664 1.00 85.56 422 THR A CA 1
ATOM 3259 C C . THR A 1 422 ? -20.454 12.414 35.595 1.00 85.56 422 THR A C 1
ATOM 3261 O O . THR A 1 422 ? -20.596 12.897 34.476 1.00 85.56 422 THR A O 1
ATOM 3264 N N . ALA A 1 423 ? -21.066 11.279 35.940 1.00 83.62 423 ALA A N 1
ATOM 3265 C CA . ALA A 1 423 ? -21.905 10.511 35.020 1.00 83.62 423 ALA A CA 1
ATOM 3266 C C . ALA A 1 423 ? -23.129 11.301 34.520 1.00 83.62 423 ALA A C 1
ATOM 3268 O O . ALA A 1 423 ? -23.536 11.158 33.367 1.00 83.62 423 ALA A O 1
ATOM 3269 N N . ARG A 1 424 ? -23.712 12.158 35.374 1.00 80.56 424 ARG A N 1
ATOM 3270 C CA . ARG A 1 424 ? -24.814 13.048 34.979 1.00 80.56 424 ARG A CA 1
ATOM 3271 C C . ARG A 1 424 ? -24.332 14.094 33.978 1.00 80.56 424 ARG A C 1
ATOM 3273 O O . ARG A 1 424 ? -24.956 14.252 32.937 1.00 80.56 424 ARG A O 1
ATOM 3280 N N . HIS A 1 425 ? -23.199 14.731 34.262 1.00 84.50 425 HIS A N 1
ATOM 3281 C CA . HIS A 1 425 ? -22.581 15.704 33.364 1.00 84.50 425 HIS A CA 1
ATOM 3282 C C . HIS A 1 425 ? -22.265 15.096 31.987 1.00 84.50 425 HIS A C 1
ATOM 3284 O O . HIS A 1 425 ? -22.606 15.678 30.962 1.00 84.50 425 HIS A O 1
ATOM 3290 N N . ILE A 1 426 ? -21.709 13.879 31.957 1.00 85.88 426 ILE A N 1
ATOM 3291 C CA . ILE A 1 426 ? -21.480 13.115 30.721 1.00 85.88 426 ILE A CA 1
ATOM 3292 C C . ILE A 1 426 ? -22.786 12.918 29.941 1.00 85.88 426 ILE A C 1
ATOM 3294 O O . ILE A 1 426 ? -22.843 13.199 28.746 1.00 85.88 426 ILE A O 1
ATOM 3298 N N . ASN A 1 427 ? -23.842 12.441 30.607 1.00 84.75 427 ASN A N 1
ATOM 3299 C CA . ASN A 1 427 ? -25.132 12.180 29.970 1.00 84.75 427 ASN A CA 1
ATOM 3300 C C . ASN A 1 427 ? -25.763 13.448 29.373 1.00 84.75 427 ASN A C 1
ATOM 3302 O O . ASN A 1 427 ? -26.308 13.413 28.266 1.00 84.75 427 ASN A O 1
ATOM 3306 N N . ASP A 1 428 ? -25.712 14.552 30.115 1.00 80.75 428 ASP A N 1
ATOM 3307 C CA . ASP A 1 428 ? -26.292 15.822 29.691 1.00 80.75 428 ASP A CA 1
ATOM 3308 C C . ASP A 1 428 ? -25.534 16.369 28.471 1.00 80.75 428 ASP A C 1
ATOM 3310 O O . ASP A 1 428 ? -26.159 16.688 27.459 1.00 80.75 428 ASP A O 1
ATOM 3314 N N . ASN A 1 429 ? -24.198 16.330 28.491 1.00 83.12 429 ASN A N 1
ATOM 3315 C CA . ASN A 1 429 ? -23.366 16.748 27.360 1.00 83.12 429 ASN A CA 1
ATOM 3316 C C . ASN A 1 429 ? -23.558 15.861 26.121 1.00 83.12 429 ASN A C 1
ATOM 3318 O O . ASN A 1 429 ? -23.716 16.384 25.020 1.00 83.12 429 ASN A O 1
ATOM 3322 N N . LEU A 1 430 ? -23.623 14.532 26.275 1.00 82.56 430 LEU A N 1
ATOM 3323 C CA . LEU A 1 430 ? -23.923 13.619 25.162 1.00 82.56 430 LEU A CA 1
ATOM 3324 C C . LEU A 1 430 ? -25.303 13.892 24.553 1.00 82.56 430 LEU A C 1
ATOM 3326 O O . LEU A 1 430 ? -25.472 13.810 23.337 1.00 82.56 430 LEU A O 1
ATOM 3330 N N . THR A 1 431 ? -26.292 14.240 25.380 1.00 77.38 431 THR A N 1
ATOM 3331 C CA . THR A 1 431 ? -27.633 14.601 24.902 1.00 77.38 431 THR A CA 1
ATOM 3332 C C . THR A 1 431 ? -27.591 15.897 24.095 1.00 77.38 431 THR A C 1
ATOM 3334 O O . THR A 1 431 ? -28.176 15.948 23.013 1.00 77.38 431 THR A O 1
ATOM 3337 N N . THR A 1 432 ? -26.870 16.910 24.581 1.00 77.62 432 THR A N 1
ATOM 3338 C CA . THR A 1 432 ? -26.667 18.186 23.881 1.00 77.62 432 THR A CA 1
ATOM 3339 C C . THR A 1 432 ? -25.991 17.978 22.532 1.00 77.62 432 THR A C 1
ATOM 3341 O O . THR A 1 432 ? -26.527 18.411 21.516 1.00 77.62 432 THR A O 1
ATOM 3344 N N . VAL A 1 433 ? -24.874 17.247 22.496 1.00 78.44 433 VAL A N 1
ATOM 3345 C CA . VAL A 1 433 ? -24.125 16.970 21.262 1.00 78.44 433 VAL A CA 1
ATOM 3346 C C . VAL A 1 433 ? -24.964 16.168 20.269 1.00 78.44 433 VAL A C 1
ATOM 3348 O O . VAL A 1 433 ? -25.018 16.510 19.094 1.00 78.44 433 VAL A O 1
ATOM 3351 N N . ARG A 1 434 ? -25.687 15.139 20.725 1.00 72.38 434 ARG A N 1
ATOM 3352 C CA . ARG A 1 434 ? -26.584 14.361 19.860 1.00 72.38 434 ARG A CA 1
ATOM 3353 C C . ARG A 1 434 ? -27.695 15.227 19.268 1.00 72.38 434 ARG A C 1
ATOM 3355 O O . ARG A 1 434 ? -28.015 15.088 18.092 1.00 72.38 434 ARG A O 1
ATOM 3362 N N . ASN A 1 435 ? -28.294 16.106 20.071 1.00 71.00 435 ASN A N 1
ATOM 3363 C CA . ASN A 1 435 ? -29.314 17.029 19.583 1.00 71.00 435 ASN A CA 1
ATOM 3364 C C . ASN A 1 435 ? -28.704 18.014 18.575 1.00 71.00 435 ASN A C 1
ATOM 3366 O O . ASN A 1 435 ? -29.287 18.215 17.517 1.00 71.00 435 ASN A O 1
ATOM 3370 N N . ALA A 1 436 ? -27.513 18.554 18.847 1.00 70.62 436 ALA A N 1
ATOM 3371 C CA . ALA A 1 436 ? -26.792 19.431 17.928 1.00 70.62 436 ALA A CA 1
ATOM 3372 C C . ALA A 1 436 ? -26.457 18.735 16.598 1.00 70.62 436 ALA A C 1
ATOM 3374 O O . ALA A 1 436 ? -26.717 19.303 15.546 1.00 70.62 436 ALA A O 1
ATOM 3375 N N . LEU A 1 437 ? -25.976 17.487 16.621 1.00 68.56 437 LEU A N 1
ATOM 3376 C CA . LEU A 1 437 ? -25.701 16.688 15.419 1.00 68.56 437 LEU A CA 1
ATOM 3377 C C . LEU A 1 437 ? -26.976 16.396 14.613 1.00 68.56 437 LEU A C 1
ATOM 3379 O O . LEU A 1 437 ? -26.969 16.507 13.389 1.00 68.56 437 LEU A O 1
ATOM 3383 N N . ASN A 1 438 ? -28.086 16.088 15.292 1.00 63.78 438 ASN A N 1
ATOM 3384 C CA . ASN A 1 438 ? -29.388 15.906 14.647 1.00 63.78 438 ASN A CA 1
ATOM 3385 C C . ASN A 1 438 ? -29.927 17.214 14.039 1.00 63.78 438 ASN A C 1
ATOM 3387 O O . ASN A 1 438 ? -30.554 17.173 12.986 1.00 63.78 438 ASN A O 1
ATOM 3391 N N . HIS A 1 439 ? -29.704 18.365 14.683 1.00 62.91 439 HIS A N 1
ATOM 3392 C CA . HIS A 1 439 ? -30.167 19.671 14.201 1.00 62.91 439 HIS A CA 1
ATOM 3393 C C . HIS A 1 439 ? -29.279 20.248 13.090 1.00 62.91 439 HIS A C 1
ATOM 3395 O O . HIS A 1 439 ? -29.811 20.774 12.117 1.00 62.91 439 HIS A O 1
ATOM 3401 N N . ALA A 1 440 ? -27.955 20.088 13.170 1.00 57.16 440 ALA A N 1
ATOM 3402 C CA . ALA A 1 440 ? -27.008 20.514 12.137 1.00 57.16 440 ALA A CA 1
ATOM 3403 C C . ALA A 1 440 ? -27.241 19.803 10.790 1.00 57.16 440 ALA A C 1
ATOM 3405 O O . ALA A 1 440 ? -27.003 20.382 9.736 1.00 57.16 440 ALA A O 1
ATOM 3406 N N . TYR A 1 441 ? -27.778 18.578 10.811 1.00 48.84 441 TYR A N 1
ATOM 3407 C CA . TYR A 1 441 ? -28.216 17.860 9.606 1.00 48.84 441 TYR A CA 1
ATOM 3408 C C . TYR A 1 441 ? -29.531 18.393 9.003 1.00 48.84 441 TYR A C 1
ATOM 3410 O O . TYR A 1 441 ? -29.864 18.052 7.869 1.00 48.84 441 TYR A O 1
ATOM 3418 N N . VAL A 1 442 ? -30.293 19.197 9.755 1.00 45.75 442 VAL A N 1
ATOM 3419 C CA . VAL A 1 442 ? -31.644 19.670 9.401 1.00 45.75 442 VAL A CA 1
ATOM 3420 C C . VAL A 1 442 ? -31.680 21.175 9.089 1.00 45.75 442 VAL A C 1
ATOM 3422 O O . VAL A 1 442 ? -32.530 21.594 8.308 1.00 45.75 442 VAL A O 1
ATOM 3425 N N . SER A 1 443 ? -30.772 21.998 9.630 1.00 44.62 443 SER A N 1
ATOM 3426 C CA . SER A 1 443 ? -30.746 23.450 9.385 1.00 44.62 443 SER A CA 1
ATOM 3427 C C . SER A 1 443 ? -29.524 23.885 8.569 1.00 44.62 443 SER A C 1
ATOM 3429 O O . SER A 1 443 ? -28.412 23.957 9.089 1.00 44.62 443 SER A O 1
ATOM 3431 N N . SER A 1 444 ? -29.732 24.252 7.307 1.00 38.72 444 SER A N 1
ATOM 3432 C CA . SER A 1 444 ? -28.706 24.764 6.386 1.00 38.72 444 SER A CA 1
ATOM 3433 C C . SER A 1 444 ? -28.343 26.249 6.590 1.00 38.72 444 SER A C 1
ATOM 3435 O O . SER A 1 444 ? -27.921 26.899 5.638 1.00 38.72 444 SER A O 1
ATOM 3437 N N . GLU A 1 445 ? -28.546 26.826 7.780 1.00 40.91 445 GLU A N 1
ATOM 3438 C CA . GLU A 1 445 ? -28.623 28.293 7.952 1.00 40.91 445 GLU A CA 1
ATOM 3439 C C . GLU A 1 445 ? -27.685 28.926 8.999 1.00 40.91 445 GLU A C 1
ATOM 3441 O O . GLU A 1 445 ? -27.872 30.090 9.346 1.00 40.91 445 GLU A O 1
ATOM 3446 N N . HIS A 1 446 ? -26.648 28.251 9.507 1.00 45.72 446 HIS A N 1
ATOM 3447 C CA . HIS A 1 446 ? -25.710 28.887 10.454 1.00 45.72 446 HIS A CA 1
ATOM 3448 C C . HIS A 1 446 ? -24.287 28.978 9.889 1.00 45.72 446 HIS A C 1
ATOM 3450 O O . HIS A 1 446 ? -23.570 27.987 9.813 1.00 45.72 446 HIS A O 1
ATOM 3456 N N . GLN A 1 447 ? -23.903 30.196 9.483 1.00 44.88 447 GLN A N 1
ATOM 3457 C CA . GLN A 1 447 ? -22.630 30.531 8.827 1.00 44.88 447 GLN A CA 1
ATOM 3458 C C . GLN A 1 447 ? -21.421 30.689 9.778 1.00 44.88 447 GLN A C 1
ATOM 3460 O O . GLN A 1 447 ? -20.317 30.855 9.276 1.00 44.88 447 GLN A O 1
ATOM 3465 N N . ASP A 1 448 ? -21.590 30.555 11.102 1.00 45.41 448 ASP A N 1
ATOM 3466 C CA . ASP A 1 448 ? -20.511 30.743 12.101 1.00 45.41 448 ASP A CA 1
ATOM 3467 C C . ASP A 1 448 ? -20.218 29.498 12.972 1.00 45.41 448 ASP A C 1
ATOM 3469 O O . ASP A 1 448 ? -19.520 29.583 13.982 1.00 45.41 448 ASP A O 1
ATOM 3473 N N . PHE A 1 449 ? -20.747 28.320 12.619 1.00 53.84 449 PHE A N 1
ATOM 3474 C CA . PHE A 1 449 ? -20.469 27.087 13.364 1.00 53.84 449 PHE A CA 1
ATOM 3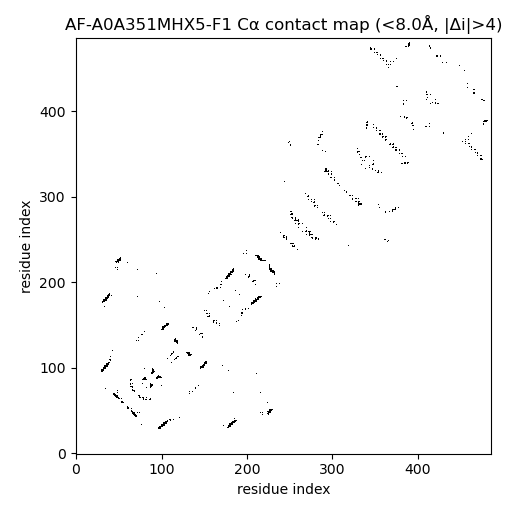475 C C . PHE A 1 449 ? -19.244 26.371 12.785 1.00 53.84 449 PHE A C 1
ATOM 3477 O O . PHE A 1 449 ? -19.361 25.625 11.811 1.00 53.84 449 PHE A O 1
ATOM 3484 N N . ASP A 1 450 ? -18.075 26.552 13.406 1.00 62.75 450 ASP A N 1
ATOM 3485 C CA . ASP A 1 450 ? -16.955 25.630 13.194 1.00 62.75 450 ASP A CA 1
ATOM 3486 C C . ASP A 1 450 ? -17.256 24.307 13.914 1.00 62.75 450 ASP A C 1
ATOM 3488 O O . ASP A 1 450 ? -16.896 24.070 15.076 1.00 62.75 450 ASP A O 1
ATOM 3492 N N . GLY A 1 451 ? -18.023 23.466 13.220 1.00 70.75 451 GLY A N 1
ATOM 3493 C CA . GLY A 1 451 ? -18.490 22.194 13.748 1.00 70.75 451 GLY A CA 1
ATOM 3494 C C . GLY A 1 451 ? -17.366 21.213 14.046 1.00 70.75 451 GLY A C 1
ATOM 3495 O O . GLY A 1 451 ? -17.530 20.396 14.946 1.00 70.75 451 GLY A O 1
ATOM 3496 N N . ASP A 1 452 ? -16.223 21.321 13.369 1.00 76.69 452 ASP A N 1
ATOM 3497 C CA . ASP A 1 452 ? -15.078 20.433 13.588 1.00 76.69 452 ASP A CA 1
ATOM 3498 C C . ASP A 1 452 ? -14.439 20.726 14.954 1.00 76.69 452 ASP A C 1
ATOM 3500 O O . ASP A 1 452 ? -14.387 19.850 15.819 1.00 76.69 452 ASP A O 1
ATOM 3504 N N . THR A 1 453 ? -14.063 21.988 15.202 1.00 81.88 453 THR A N 1
ATOM 3505 C CA . THR A 1 453 ? -13.460 22.420 16.477 1.00 81.88 453 THR A CA 1
ATOM 3506 C C . THR A 1 453 ? -14.409 22.184 17.650 1.00 81.88 453 THR A C 1
ATOM 3508 O O . THR A 1 453 ? -14.018 21.616 18.672 1.00 81.88 453 THR A O 1
ATOM 3511 N N . THR A 1 454 ? -15.692 22.516 17.482 1.00 84.12 454 THR A N 1
ATOM 3512 C CA . THR A 1 454 ? -16.688 22.341 18.547 1.00 84.12 454 THR A CA 1
ATOM 3513 C C . THR A 1 454 ? -16.877 20.864 18.910 1.00 84.12 454 THR A C 1
ATOM 3515 O O . THR A 1 454 ? -16.875 20.512 20.092 1.00 84.12 454 THR A O 1
ATOM 3518 N N . LEU A 1 455 ? -17.033 19.970 17.925 1.00 87.62 455 LEU A N 1
ATOM 3519 C CA . LEU A 1 455 ? -17.205 18.534 18.185 1.00 87.62 455 LEU A CA 1
ATOM 3520 C C . LEU A 1 455 ? -15.927 17.903 18.751 1.00 87.62 455 LEU A C 1
ATOM 3522 O O . LEU A 1 455 ? -16.019 17.031 19.621 1.00 87.62 455 LEU A O 1
ATOM 3526 N N . GLN A 1 456 ? -14.754 18.375 18.320 1.00 91.38 456 GLN A N 1
ATOM 3527 C CA . GLN A 1 456 ? -13.463 17.956 18.858 1.00 91.38 456 GLN A CA 1
ATOM 3528 C C . GLN A 1 456 ? -13.348 18.259 20.359 1.00 91.38 456 GLN A C 1
ATOM 3530 O O . GLN A 1 456 ? -13.028 17.364 21.145 1.00 91.38 456 GLN A O 1
ATOM 3535 N N . GLU A 1 457 ? -13.6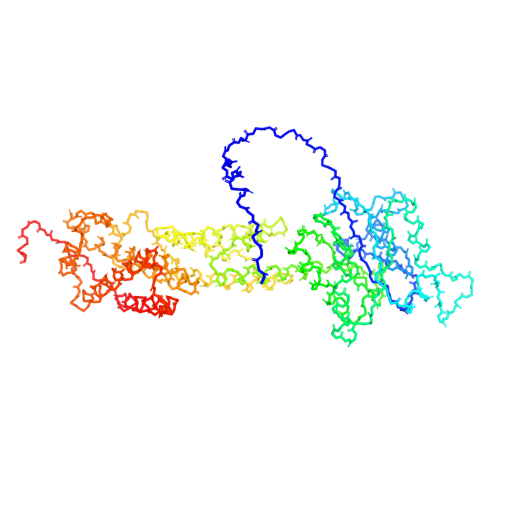51 19.492 20.772 1.00 90.81 457 GLU A N 1
ATOM 3536 C CA . GLU A 1 457 ? -13.593 19.923 22.175 1.00 90.81 457 GLU A CA 1
ATOM 3537 C C . GLU A 1 457 ? -14.595 19.166 23.055 1.00 90.81 457 GLU A C 1
ATOM 3539 O O . GLU A 1 457 ? -14.237 18.667 24.127 1.00 90.81 457 GLU A O 1
ATOM 3544 N N . HIS A 1 458 ? -15.838 19.006 22.586 1.00 90.00 458 HIS A N 1
ATOM 3545 C CA . HIS A 1 458 ? -16.859 18.252 23.316 1.00 90.00 458 HIS A CA 1
ATOM 3546 C C . HIS A 1 458 ? -16.477 16.776 23.469 1.00 90.00 458 HIS A C 1
ATOM 3548 O O . HIS A 1 458 ? -16.618 16.209 24.557 1.00 90.00 458 HIS A O 1
ATOM 3554 N N . GLY A 1 459 ? -15.969 16.150 22.402 1.00 92.19 459 GLY A N 1
ATOM 3555 C CA . GLY A 1 459 ? -15.463 14.779 22.438 1.00 92.19 459 GLY A CA 1
ATOM 3556 C C . GLY A 1 459 ? -14.327 14.616 23.446 1.00 92.19 459 GLY A C 1
ATOM 3557 O O . GLY A 1 459 ? -14.379 13.722 24.292 1.00 92.19 459 GLY A O 1
ATOM 3558 N N . ALA A 1 460 ? -13.343 15.519 23.420 1.00 94.88 460 ALA A N 1
ATOM 3559 C CA . ALA A 1 460 ? -12.216 15.499 24.346 1.00 94.88 460 ALA A CA 1
ATOM 3560 C C . ALA A 1 460 ? -12.666 15.669 25.809 1.00 94.88 460 ALA A C 1
ATOM 3562 O O . ALA A 1 460 ? -12.241 14.906 26.681 1.00 94.88 460 ALA A O 1
ATOM 3563 N N . GLY A 1 461 ? -13.577 16.609 26.081 1.00 94.81 461 GLY A N 1
ATOM 3564 C CA . GLY A 1 461 ? -14.126 16.839 27.421 1.00 94.81 461 GLY A CA 1
ATOM 3565 C C . GLY A 1 461 ? -14.927 15.650 27.966 1.00 94.81 461 GLY A C 1
ATOM 3566 O O . GLY A 1 461 ? -14.821 15.305 29.149 1.00 94.81 461 GLY A O 1
ATOM 3567 N N . LEU A 1 462 ? -15.696 14.974 27.107 1.00 94.38 462 LEU A N 1
ATOM 3568 C CA . LEU A 1 462 ? -16.417 13.753 27.470 1.00 94.38 462 LEU A CA 1
ATOM 3569 C C . LEU A 1 462 ? -15.461 12.599 27.784 1.00 94.38 462 LEU A C 1
ATOM 3571 O O . LEU A 1 462 ? -15.621 11.944 28.814 1.00 94.38 462 LEU A O 1
ATOM 3575 N N . ILE A 1 463 ? -14.444 12.384 26.948 1.00 96.50 463 ILE A N 1
ATOM 3576 C CA . ILE A 1 463 ? -13.401 11.375 27.176 1.00 96.50 463 ILE A CA 1
ATOM 3577 C C . ILE A 1 463 ? -12.680 11.629 28.507 1.00 96.50 463 ILE A C 1
ATOM 3579 O O . ILE A 1 463 ? -12.490 10.693 29.283 1.00 96.50 463 ILE A O 1
ATOM 3583 N N . ALA A 1 464 ? -12.319 12.881 28.803 1.00 96.06 464 ALA A N 1
ATOM 3584 C CA . ALA A 1 464 ? -11.692 13.254 30.071 1.00 96.06 464 ALA A CA 1
ATOM 3585 C C . ALA A 1 464 ? -12.616 12.987 31.272 1.00 96.06 464 ALA A C 1
ATOM 3587 O O . ALA A 1 464 ? -12.183 12.442 32.287 1.00 96.06 464 ALA A O 1
ATOM 3588 N N . SER A 1 465 ? -13.910 13.290 31.138 1.00 94.25 465 SER A N 1
ATOM 3589 C CA . SER A 1 465 ? -14.906 13.015 32.182 1.00 94.25 465 SER A CA 1
ATOM 3590 C C . SER A 1 465 ? -15.066 11.512 32.445 1.00 94.25 465 SER A C 1
ATOM 3592 O O . SER A 1 465 ? -15.168 11.093 33.599 1.00 94.25 465 SER A O 1
ATOM 3594 N N . PHE A 1 466 ? -15.062 10.686 31.394 1.00 94.31 466 PHE A N 1
ATOM 3595 C CA . PHE A 1 466 ? -15.062 9.228 31.532 1.00 94.31 466 PHE A CA 1
ATOM 3596 C C . PHE A 1 466 ? -13.776 8.713 32.183 1.00 94.31 466 PHE A C 1
ATOM 3598 O O . PHE A 1 466 ? -13.842 7.831 33.037 1.00 94.31 466 PHE A O 1
ATOM 3605 N N . ALA A 1 467 ? -12.617 9.266 31.816 1.00 92.50 467 ALA A N 1
ATOM 3606 C CA . ALA A 1 467 ? -11.344 8.904 32.430 1.00 92.50 467 ALA A CA 1
ATOM 3607 C C . ALA A 1 467 ? -11.344 9.188 33.942 1.00 92.50 467 ALA A C 1
ATOM 3609 O O . ALA A 1 467 ? -10.927 8.326 34.712 1.00 92.50 467 ALA A O 1
ATOM 3610 N N . GLU A 1 468 ? -11.887 10.331 34.377 1.00 92.19 468 GLU A N 1
ATOM 3611 C CA . GLU A 1 468 ? -12.032 10.644 35.806 1.00 92.19 468 GLU A CA 1
ATOM 3612 C C . GLU A 1 468 ? -13.018 9.695 36.505 1.00 92.19 468 GLU A C 1
ATOM 3614 O O . GLU A 1 468 ? -12.742 9.196 37.596 1.00 92.19 468 GLU A O 1
ATOM 3619 N N . LEU A 1 469 ? -14.146 9.369 35.861 1.00 90.69 469 LEU A N 1
ATOM 3620 C CA . LEU A 1 469 ? -15.121 8.410 36.393 1.00 90.69 469 LEU A CA 1
ATOM 3621 C C . LEU A 1 469 ? -14.502 7.022 36.623 1.00 90.69 469 LEU A C 1
ATOM 3623 O O . LEU A 1 469 ? -14.827 6.358 37.609 1.00 90.69 469 LEU A O 1
ATOM 3627 N N . LEU A 1 470 ? -13.607 6.600 35.728 1.00 92.44 470 LEU A N 1
ATOM 3628 C CA . LEU A 1 470 ? -12.933 5.300 35.748 1.00 92.44 470 LEU A CA 1
ATOM 3629 C C . LEU A 1 470 ? -11.566 5.340 36.450 1.00 92.44 470 LEU A C 1
ATOM 3631 O O . LEU A 1 470 ? -10.850 4.335 36.428 1.00 92.44 470 LEU A O 1
ATOM 3635 N N . ARG A 1 471 ? -11.179 6.463 37.075 1.00 90.50 471 ARG A N 1
ATOM 3636 C CA . ARG A 1 471 ? -9.841 6.648 37.663 1.00 90.50 471 ARG A CA 1
ATOM 3637 C C . ARG A 1 471 ? -9.539 5.654 38.780 1.00 90.50 471 ARG A C 1
ATOM 3639 O O . ARG A 1 471 ? -8.430 5.134 38.839 1.00 90.50 471 ARG A O 1
ATOM 3646 N N . GLU A 1 472 ? -10.525 5.326 39.610 1.00 88.56 472 GLU A N 1
ATOM 3647 C CA . GLU A 1 472 ? -10.380 4.302 40.655 1.00 88.56 472 GLU A CA 1
ATOM 3648 C C . GLU A 1 472 ? -11.357 3.133 40.440 1.00 88.56 472 GLU A C 1
ATOM 3650 O O . GLU A 1 472 ? -12.277 3.248 39.625 1.00 88.56 472 GLU A O 1
ATOM 3655 N N . PRO A 1 473 ? -11.189 2.001 41.150 1.00 89.81 473 PRO A N 1
ATOM 3656 C CA . PRO A 1 473 ? -12.066 0.842 41.015 1.00 89.81 473 PRO A CA 1
ATOM 3657 C C . PRO A 1 473 ? -13.549 1.199 41.163 1.00 89.81 473 PRO A C 1
ATOM 3659 O O . PRO A 1 473 ? -13.926 2.038 41.989 1.00 89.81 473 PRO A O 1
ATOM 3662 N N . LEU A 1 474 ? -14.403 0.574 40.349 1.00 88.06 474 LEU A N 1
ATOM 3663 C CA . LEU A 1 474 ? -15.851 0.745 40.443 1.00 88.06 474 LEU A CA 1
ATOM 3664 C C . LEU A 1 474 ? -16.368 0.086 41.735 1.00 88.06 474 LEU A C 1
ATOM 3666 O O . LEU A 1 474 ? -15.974 -1.043 42.029 1.00 88.06 474 LEU A O 1
ATOM 3670 N N . PRO A 1 475 ? -17.247 0.742 42.518 1.00 84.81 475 PRO A N 1
ATOM 3671 C CA . PRO A 1 475 ? -17.894 0.077 43.639 1.00 84.81 475 PRO A CA 1
ATOM 3672 C C . PRO A 1 475 ? -18.783 -1.063 43.120 1.00 84.81 475 PRO A C 1
ATOM 3674 O O . PRO A 1 475 ? -19.352 -0.935 42.028 1.00 84.81 475 PRO A O 1
ATOM 3677 N N . PRO A 1 476 ? -18.942 -2.156 43.886 1.00 79.31 476 PRO A N 1
ATOM 3678 C CA . PRO A 1 476 ? -19.842 -3.236 43.514 1.00 79.31 476 PRO A CA 1
ATOM 3679 C C . PRO A 1 476 ? -21.300 -2.746 43.495 1.00 79.31 476 PRO A C 1
ATOM 3681 O O . PRO A 1 476 ? -21.673 -1.866 44.282 1.00 79.31 476 PRO A O 1
ATOM 3684 N N . PRO A 1 477 ? -22.151 -3.305 42.621 1.00 75.31 477 PRO A N 1
ATOM 3685 C CA . PRO A 1 477 ? -23.548 -2.917 42.551 1.00 75.31 477 PRO A CA 1
ATOM 3686 C C . PRO A 1 477 ? -24.285 -3.296 43.838 1.00 75.31 477 PRO A C 1
ATOM 3688 O O . PRO A 1 477 ? -24.094 -4.373 44.407 1.00 75.31 477 PRO A O 1
ATOM 3691 N N . ARG A 1 478 ? -25.154 -2.398 44.311 1.00 68.56 478 ARG A N 1
ATOM 3692 C CA . ARG A 1 478 ? -25.982 -2.655 45.494 1.00 68.56 478 ARG A CA 1
ATOM 3693 C C . ARG A 1 478 ? -27.110 -3.616 45.125 1.00 68.56 478 ARG A C 1
ATOM 3695 O O . ARG A 1 478 ? -27.958 -3.290 44.298 1.00 68.56 478 ARG A O 1
ATOM 3702 N N . VAL A 1 479 ? -27.141 -4.785 45.761 1.00 60.78 479 VAL A N 1
ATOM 3703 C CA . VAL A 1 479 ? -28.263 -5.726 45.651 1.00 60.78 479 VAL A CA 1
ATOM 3704 C C . VAL A 1 479 ? -29.372 -5.243 46.582 1.00 60.78 479 VAL A C 1
ATOM 3706 O O . VAL A 1 479 ? -29.307 -5.467 47.787 1.00 60.78 479 VAL A O 1
ATOM 3709 N N . TYR A 1 480 ? -30.380 -4.562 46.040 1.00 53.44 480 TYR A N 1
ATOM 3710 C CA . TYR A 1 480 ? -31.567 -4.204 46.815 1.00 53.44 480 TYR A CA 1
ATOM 3711 C C . TYR A 1 480 ? -32.429 -5.452 47.018 1.00 53.44 480 TYR A C 1
ATOM 3713 O O . TYR A 1 480 ? -32.994 -5.984 46.059 1.00 53.44 480 TYR A O 1
ATOM 3721 N N . ARG A 1 481 ? -32.546 -5.937 48.259 1.00 47.62 481 ARG A N 1
ATOM 3722 C CA . ARG A 1 481 ? -33.471 -7.033 48.568 1.00 47.62 481 ARG A CA 1
ATOM 3723 C C . ARG A 1 481 ? -34.882 -6.472 48.703 1.00 47.62 481 ARG A C 1
ATOM 3725 O O . ARG A 1 481 ? -35.098 -5.360 49.185 1.00 47.62 481 ARG A O 1
ATOM 3732 N N . LYS A 1 482 ? -35.876 -7.253 48.272 1.00 39.25 482 LYS A N 1
ATOM 3733 C CA . LYS A 1 482 ? -37.299 -6.911 48.402 1.00 39.25 482 LYS A CA 1
ATOM 3734 C C . LYS A 1 482 ? -37.630 -6.749 49.898 1.00 39.25 482 LYS A C 1
ATOM 3736 O O . LYS A 1 482 ? -37.798 -7.745 50.591 1.00 39.25 482 LYS A O 1
ATOM 3741 N N . GLY A 1 483 ? -37.665 -5.508 50.389 1.00 47.22 483 GLY A N 1
ATOM 3742 C CA . GLY A 1 483 ? -37.839 -5.182 51.813 1.00 47.22 483 GLY A CA 1
ATOM 3743 C C . GLY A 1 483 ? -36.929 -4.063 52.333 1.00 47.22 483 GLY A C 1
ATOM 3744 O O . GLY A 1 483 ? -37.251 -3.463 53.357 1.00 47.22 483 GLY A O 1
ATOM 3745 N N . ASP A 1 484 ? -35.852 -3.726 51.617 1.00 46.81 484 ASP A N 1
ATOM 3746 C CA . ASP A 1 484 ? -34.992 -2.597 51.980 1.00 46.81 484 ASP A CA 1
ATOM 3747 C C . ASP A 1 484 ? -35.751 -1.275 51.775 1.00 46.81 484 ASP A C 1
ATOM 3749 O O . ASP A 1 484 ? -36.201 -0.953 50.669 1.00 46.81 484 ASP A O 1
ATOM 3753 N N . LYS A 1 485 ? -35.953 -0.515 52.862 1.00 41.72 485 LYS A N 1
ATOM 3754 C CA . LYS A 1 485 ? -36.589 0.808 52.800 1.00 41.72 485 LYS A CA 1
ATOM 3755 C C . LYS A 1 485 ? -35.690 1.759 51.997 1.00 41.72 485 LYS A C 1
ATOM 3757 O O . LYS A 1 485 ? -34.492 1.836 52.256 1.00 41.72 485 LYS A O 1
ATOM 3762 N N . ARG A 1 486 ? -36.303 2.417 51.007 1.00 39.88 486 ARG A N 1
ATOM 3763 C CA . ARG A 1 486 ? -35.683 3.362 50.063 1.00 39.88 486 ARG A CA 1
ATOM 3764 C C . ARG A 1 486 ? -34.994 4.538 50.732 1.00 39.88 486 ARG A C 1
ATOM 3766 O O . ARG A 1 486 ? -35.574 5.053 51.712 1.00 39.88 486 ARG A O 1
#

Foldseek 3Di:
DDDDDDDDDPDDPPDPDDDPDDDDPPPDQFFEEEEEEEFDQDQFDKWKEFAPVQQDPVRDHDPLRIDIDSDPLLGVLCQQCDDDPDGHCQCDDPNNRYAHAEYEYEYAPNSCVPAAQAPPHPDDDPDDRDGHPPVSVVVVCVVRVHYYYYDHADLCPDPVSLVRLLVSLLVSPPAAQHEYEYECANVPDCSVVSNLVSVLVCCVVRVYHDPFHWHWAQVDADPSIIYIYTCVLVSCVVQCVVLLVCCQQALANLSVLVVQLDPPHDPLSNVLSVLSRVLSVCLLVLVLPPNQCSLQVNLVSLVVPDDPPPDSCPVVNVSSVVSNVLSVLLHADDPPDLCLQPNDLVRLLSSLSNLLSSLVSCLSNLVLVSSLSSLVVSLLSLLSNQCNLQVDDRPPDDDPDCPVVSLVRLVLSPDDPVLSVLSVVLVVLSVVVVVVVVVVVVDPDDPPDPVSVVSSVSSVVSSVSSCVSSVDGDDHHDNDDPPDDD

pLDDT: mean 79.83, std 19.29, range [25.94, 97.88]

Secondary structure (DSSP, 8-state):
------S---S----------------PPPEEEEEEEEE-------EEEEEGGG--TTS---GGGEEEES-HHHHHHHHHH-STTS--STTSGGGTTEEEEEEEEEE-HHHIIIIIS----SS--TT--PPPHHHHHHHHHHHH-PEEEEEE-----SHHHHHHHHHHHHHHS-STT-EEEEE-TT--TTHHHHHHHHHHHHHHHH--EEEEEEEE-TTS-BTTBEEEEE-HHHHHHHHHHHHHHHHHHH---HHHHHHHTSTTS-HHHHHHHHHHHHHHHHHHTT-TTTHHHHHHHHHHHHTTS--S-SSTTHHHHHHHHHHHHHHHTT-----SS-HHHH--HHHHHHHHHHHHHHHHHHHHTT-HHHHHHHHHHHHHHHHHHHHGGGTPPP---SSSSHHHHHHTTTTTTT--HHHHHHHHHHHHHHHHHHHHHHHHTT----TT--HHHHHHHHHHHHHHHHHHHTSSPPPPPP---TT---